Protein AF-A0A183HDE4-F1 (afdb_monomer_lite)

Foldseek 3Di:
DCPPVVLVVVCVVPVDDDDPCPDPLNVLLVQLLDPVRLPDLCSLVSLLVNLLLQQAWDDDPHDTAGCNLVQCPDPVSVVSLCCLLVPRLVVSLVVDDPVLNLSSVQSSVVSVCSCSRDPPDDPLVVGRVSVSSVCSHVVNSPGPCVNGPVVVVVVVVVVVVVVVVCVLPVVDPDDPPPDDDDPDDVSVVVVVVVVPDDDPDDPPPPDVPDDDQDPQDLVQLLDLVSLVVLLVVLLVLLLVLLVLVVVVVVVLVVLVVVLVVLVVVQWDWDWDKDWDWDADDDPDDDGGPDIDIDIDTDTDTDGDVVSVVVSVVSVVVSVVSVVVSCVVRQVSNLSSLVNNLVSLVNLLVSLVVDDCPDPSNVSSLVSLVSSLVSLVVSDDPSSCPPVSCVVSSVSSNVSSVD

Sequence (402 aa):
MIFIFDFQKAASKSHVNIPVERLHFHRWLQFGCSNNVKEHPIFPFILQNLAIHLYSRKNYLTTKFCFGEKYLTNLSSKPLFEELREKILPQMEYKSEKGISLFYKAFAQWLSNPKICSMSFHAFDDFLLDHLLQFIVADDFHPWVEYMNIDELRKKISDEQKLYIFACHLGSLVVSPPIIRARNFTQLITQFSKRSQALPYPVIPLHPTLPQEIPFDLSIACNSRRCLKPYAAHLREISEAARVFVSAKDQMEILDDEYVGYYPDLYGKSATELAIVLKCGTAFGSKCAHPITSTVIVTASRYQTSIEAKMKANRQKRSNELASIYSKLFEQTSLHCANLENIILKMHNHMKNVDSLSSMHTKLRDAGRILFYHSTSSITSLEMIFPAAADSYAFVLAKLGE

Secondary structure (DSSP, 8-state):
-HHHHHHHHHHHHH-----GGGSHHHHHHHHHT-TTTTTSTTHHHHHHHHHHHHH--EEETTEEE--HHHHHT-TTTHHHHHHIIIIIHHHHHHHS-HHHHHHHHHHHHHHT-GGGGSTT---GGGSTTHHHHHHHHTT-----GGGS-HHHHHHHHHHHHHHHHHHHHTT-----PPP----SHHHHHHHHHHHSSPPP-------TTSPPPP---HHHHT-HHHHHHHHHHHHHHHHHHHHHHHHHHHHHHHHHHHHHHHGGGGEEEEEEEEEEEE----SS-PPPSSPEEEEEEEEEEEE-HHHHHHHHHHHHHHHHHHHHHHHHHHHHHHHHHHHHHHHHHHHHHHHHHS-TTSHHHHHHHHHHHHHHHHHHHH--HHHHT-HHHHHHHHHHHHHHH-

InterPro domains:
  IPR051436 Autophagy-related EPG5 [PTHR31139] (9-402)
  IPR058750 Epg5-like, TPR [PF26573] (8-149)

Radius of gyration: 40.53 Å; chains: 1; bounding box: 103×71×106 Å

Structure (mmCIF, N/CA/C/O backbone):
data_AF-A0A183HDE4-F1
#
_entry.id   AF-A0A183HDE4-F1
#
loop_
_atom_site.group_PDB
_atom_site.id
_atom_site.type_symbol
_atom_site.label_atom_id
_atom_site.label_alt_id
_atom_site.label_comp_id
_atom_site.label_asym_id
_atom_site.label_entity_id
_atom_site.label_seq_id
_atom_site.pdbx_PDB_ins_code
_atom_site.Cartn_x
_atom_site.Cartn_y
_atom_site.Cartn_z
_atom_site.occupancy
_atom_site.B_iso_or_equiv
_atom_site.auth_seq_id
_atom_site.auth_comp_id
_atom_site.auth_asym_id
_atom_site.auth_atom_id
_atom_site.pdbx_PDB_model_num
ATOM 1 N N . MET A 1 1 ? -6.311 -26.942 -24.798 1.00 36.84 1 MET A N 1
ATOM 2 C CA . MET A 1 1 ? -7.329 -27.587 -23.932 1.00 36.84 1 MET A CA 1
ATOM 3 C C . MET A 1 1 ? -7.101 -27.401 -22.429 1.00 36.84 1 MET A C 1
ATOM 5 O O . MET A 1 1 ? -8.085 -27.427 -21.712 1.00 36.84 1 MET A O 1
ATOM 9 N N . ILE A 1 2 ? -5.876 -27.142 -21.956 1.00 36.22 2 ILE A N 1
ATOM 10 C CA . ILE A 1 2 ? -5.527 -26.994 -20.523 1.00 36.22 2 ILE A CA 1
ATOM 11 C C . ILE A 1 2 ? -6.337 -25.905 -19.804 1.00 36.22 2 ILE A C 1
ATOM 13 O O . ILE A 1 2 ? -7.006 -26.165 -18.819 1.00 36.22 2 ILE A O 1
ATOM 17 N N . PHE A 1 3 ? -6.380 -24.679 -20.330 1.00 34.81 3 PHE A N 1
ATOM 18 C CA . PHE A 1 3 ? -6.870 -23.542 -19.537 1.00 34.81 3 PHE A CA 1
ATOM 19 C C . PHE A 1 3 ? -8.377 -23.484 -19.251 1.00 34.81 3 PHE A C 1
ATOM 21 O O . PHE A 1 3 ? -8.767 -22.715 -18.386 1.00 34.81 3 PHE A O 1
ATOM 28 N N . ILE A 1 4 ? -9.225 -24.248 -19.949 1.00 39.00 4 ILE A N 1
ATOM 29 C CA . ILE A 1 4 ? -10.677 -24.284 -19.671 1.00 39.00 4 ILE A CA 1
ATOM 30 C C . ILE A 1 4 ? -11.077 -25.616 -19.027 1.00 39.00 4 ILE A C 1
ATOM 32 O O . ILE A 1 4 ? -11.869 -25.620 -18.087 1.00 39.00 4 ILE A O 1
ATOM 36 N N . PHE A 1 5 ? -10.498 -26.740 -19.472 1.00 37.06 5 PHE A N 1
ATOM 37 C CA . PHE A 1 5 ? -10.801 -28.053 -18.893 1.00 37.06 5 PHE A CA 1
ATOM 38 C C . PHE A 1 5 ? -10.144 -28.250 -17.517 1.00 37.06 5 PHE A C 1
ATOM 40 O O . PHE A 1 5 ? -10.811 -28.752 -16.612 1.00 37.06 5 PHE A O 1
ATOM 47 N N . ASP A 1 6 ? -8.908 -27.779 -17.299 1.00 41.75 6 ASP A N 1
ATOM 48 C CA . ASP A 1 6 ? -8.294 -27.815 -15.961 1.00 41.75 6 ASP A CA 1
ATOM 49 C C . ASP A 1 6 ? -8.904 -26.773 -15.020 1.00 41.75 6 ASP A C 1
ATOM 51 O O . ASP A 1 6 ? -8.902 -26.972 -13.811 1.00 41.75 6 ASP A O 1
ATOM 55 N N . PHE A 1 7 ? -9.522 -25.715 -15.551 1.00 44.09 7 PHE A N 1
ATOM 56 C CA . PHE A 1 7 ? -10.223 -24.707 -14.754 1.00 44.09 7 PHE A CA 1
ATOM 57 C C . PHE A 1 7 ? -11.562 -25.206 -14.212 1.00 44.09 7 PHE A C 1
ATOM 59 O O . PHE A 1 7 ? -11.841 -25.006 -13.037 1.00 44.09 7 PHE A O 1
ATOM 66 N N . GLN A 1 8 ? -12.374 -25.901 -15.017 1.00 40.59 8 GLN A N 1
ATOM 67 C CA . GLN A 1 8 ? -13.602 -26.534 -14.513 1.00 40.59 8 GLN A CA 1
ATOM 68 C C . GLN A 1 8 ? -13.294 -27.684 -13.545 1.00 40.59 8 GLN A C 1
ATOM 70 O O . GLN A 1 8 ? -13.982 -27.839 -12.538 1.00 40.59 8 GLN A O 1
ATOM 75 N N . LYS A 1 9 ? -12.226 -28.456 -13.795 1.00 42.03 9 LYS A N 1
ATOM 76 C CA . LYS A 1 9 ? -11.798 -29.551 -12.909 1.00 42.03 9 LYS A CA 1
ATOM 77 C C . LYS A 1 9 ? -11.189 -29.029 -11.599 1.00 42.03 9 LYS A C 1
ATOM 79 O O . LYS A 1 9 ? -11.470 -29.591 -10.543 1.00 42.03 9 LYS A O 1
ATOM 84 N N . ALA A 1 10 ? -10.437 -27.927 -11.638 1.00 39.09 10 ALA A N 1
ATOM 85 C CA . ALA A 1 10 ? -9.958 -27.229 -10.445 1.00 39.09 10 ALA A CA 1
ATOM 86 C C . ALA A 1 10 ? -11.102 -26.536 -9.687 1.00 39.09 10 ALA A C 1
ATOM 88 O O . ALA A 1 10 ? -11.182 -26.703 -8.478 1.00 39.09 10 ALA A O 1
ATOM 89 N N . ALA A 1 11 ? -12.037 -25.864 -10.370 1.00 41.50 11 ALA A N 1
ATOM 90 C CA . ALA A 1 11 ? -13.223 -25.239 -9.767 1.00 41.50 11 ALA A CA 1
ATOM 91 C C . ALA A 1 11 ? -14.153 -26.259 -9.086 1.00 41.50 11 ALA A C 1
ATOM 93 O O . ALA A 1 11 ? -14.678 -25.991 -8.007 1.00 41.50 11 ALA A O 1
ATOM 94 N N . SER A 1 12 ? -14.292 -27.463 -9.659 1.00 46.66 12 SER A N 1
ATOM 95 C CA . SER A 1 12 ? -15.026 -28.576 -9.034 1.00 46.66 12 SER A CA 1
ATOM 96 C C . SER A 1 12 ? -14.372 -29.098 -7.747 1.00 46.66 12 SER A C 1
ATOM 98 O O . SER A 1 12 ? -15.042 -29.731 -6.938 1.00 46.66 12 SER A O 1
ATOM 100 N N . LYS A 1 13 ? -13.077 -28.809 -7.546 1.00 46.81 13 LYS A N 1
ATOM 101 C CA . LYS A 1 13 ? -12.306 -29.162 -6.343 1.00 46.81 13 LYS A CA 1
ATOM 102 C C . LYS A 1 13 ? -12.037 -27.971 -5.412 1.00 46.81 13 LYS A C 1
ATOM 104 O O . LYS A 1 13 ? -11.682 -28.197 -4.263 1.00 46.81 13 LYS A O 1
ATOM 109 N N . SER A 1 14 ? -12.179 -26.729 -5.887 1.00 45.19 14 SER A N 1
ATOM 110 C CA . SER A 1 14 ? -11.845 -25.504 -5.145 1.00 45.19 14 SER A CA 1
ATOM 111 C C . SER A 1 14 ? -13.054 -24.652 -4.753 1.00 45.19 14 SER A C 1
ATOM 113 O O . SER A 1 14 ? -12.870 -23.630 -4.104 1.00 45.19 14 SER A O 1
ATOM 115 N N . HIS A 1 15 ? -14.279 -25.029 -5.138 1.00 46.22 15 HIS A N 1
ATOM 116 C CA . HIS A 1 15 ? -15.508 -24.238 -4.947 1.00 46.22 15 HIS A CA 1
ATOM 117 C C . HIS A 1 15 ? -15.470 -22.810 -5.539 1.00 46.22 15 HIS A C 1
ATOM 119 O O . HIS A 1 15 ? -16.423 -22.051 -5.365 1.00 46.22 15 HIS A O 1
ATOM 125 N N . VAL A 1 16 ? -14.424 -22.430 -6.284 1.00 48.28 16 VAL A N 1
ATOM 126 C CA . VAL A 1 16 ? -14.314 -21.108 -6.912 1.00 48.28 16 VAL A CA 1
ATOM 127 C C . VAL A 1 16 ? -14.709 -21.211 -8.381 1.00 48.28 16 VAL A C 1
ATOM 129 O O . VAL A 1 16 ? -13.924 -21.634 -9.228 1.00 48.28 16 VAL A O 1
ATOM 132 N N . ASN A 1 17 ? -15.935 -20.794 -8.697 1.00 53.66 17 ASN A N 1
ATOM 133 C CA . ASN A 1 17 ? -16.364 -20.581 -10.077 1.00 53.66 17 ASN A CA 1
ATOM 134 C C . ASN A 1 17 ? -15.743 -19.270 -10.587 1.00 53.66 17 ASN A C 1
ATOM 136 O O . ASN A 1 17 ? -16.015 -18.205 -10.029 1.00 53.66 17 ASN A O 1
ATOM 140 N N . ILE A 1 18 ? -14.884 -19.331 -11.609 1.00 56.44 18 ILE A N 1
ATOM 141 C CA . ILE A 1 18 ? -14.304 -18.129 -12.221 1.00 56.44 18 ILE A CA 1
ATOM 142 C C . ILE A 1 18 ? -15.169 -17.741 -13.427 1.00 56.44 18 ILE A C 1
ATOM 144 O O . ILE A 1 18 ? -15.142 -18.454 -14.431 1.00 56.44 18 ILE A O 1
ATOM 148 N N . PRO A 1 19 ? -15.933 -16.635 -13.336 1.00 73.50 19 PRO A N 1
ATOM 149 C CA . PRO A 1 19 ? -16.795 -16.177 -14.420 1.00 73.50 19 PRO A CA 1
ATOM 150 C C . PRO A 1 19 ? -16.028 -15.958 -15.731 1.00 73.50 19 PRO A C 1
ATOM 152 O O . PRO A 1 19 ? -14.867 -15.540 -15.716 1.00 73.50 19 PRO A O 1
ATOM 155 N N . VAL A 1 20 ? -16.691 -16.186 -16.869 1.00 70.44 20 VAL A N 1
ATOM 156 C CA . VAL A 1 20 ? -16.145 -15.934 -18.221 1.00 70.44 20 VAL A CA 1
ATOM 157 C C . VAL A 1 20 ? -15.731 -14.470 -18.384 1.00 70.44 20 VAL A C 1
ATOM 159 O O . VAL A 1 20 ? -14.760 -14.158 -19.069 1.00 70.44 20 VAL A O 1
ATOM 162 N N . GLU A 1 21 ? -16.400 -13.593 -17.649 1.00 76.44 21 GLU A N 1
ATOM 163 C CA . GLU A 1 21 ? -16.158 -12.165 -17.522 1.00 76.44 21 GLU A CA 1
ATOM 164 C C . GLU A 1 21 ? -14.751 -11.843 -16.979 1.00 76.44 21 GLU A C 1
ATOM 166 O O . GLU A 1 21 ? -14.224 -10.750 -17.183 1.00 76.44 21 GLU A O 1
ATOM 171 N N . ARG A 1 22 ? -14.095 -12.803 -16.310 1.00 75.69 22 ARG A N 1
ATOM 172 C CA . ARG A 1 22 ? -12.717 -12.669 -15.810 1.00 75.69 22 ARG A CA 1
ATOM 173 C C . ARG A 1 22 ? -11.655 -13.157 -16.800 1.00 75.69 22 ARG A C 1
ATOM 175 O O . ARG A 1 22 ? -10.469 -13.026 -16.500 1.00 75.69 22 ARG A O 1
ATOM 182 N N . LEU A 1 23 ? -12.041 -13.694 -17.960 1.00 79.44 23 LEU A N 1
ATOM 183 C CA . LEU A 1 23 ? -11.107 -14.163 -18.986 1.00 79.44 23 LEU A CA 1
ATOM 184 C C . LEU A 1 23 ? -10.588 -13.006 -19.856 1.00 79.44 23 LEU A C 1
ATOM 186 O O . LEU A 1 23 ? -11.287 -12.031 -20.121 1.00 79.44 23 LEU A O 1
ATOM 190 N N . HIS A 1 24 ? -9.350 -13.137 -20.345 1.00 81.62 24 HIS A N 1
ATOM 191 C CA . HIS A 1 24 ? -8.673 -12.090 -21.123 1.00 81.62 24 HIS A CA 1
ATOM 192 C C . HIS A 1 24 ? -9.440 -11.668 -22.381 1.00 81.62 24 HIS A C 1
ATOM 194 O O . HIS A 1 24 ? -9.532 -10.475 -22.654 1.00 81.62 24 HIS A O 1
ATOM 200 N N . PHE A 1 25 ? -10.038 -12.615 -23.114 1.00 87.06 25 PHE A N 1
ATOM 201 C CA . PHE A 1 25 ? -10.816 -12.285 -24.313 1.00 87.06 25 PHE A CA 1
ATOM 202 C C . PHE A 1 25 ? -12.018 -11.386 -23.978 1.00 87.06 25 PHE A C 1
ATOM 204 O O . PHE A 1 25 ? -12.311 -10.463 -24.728 1.00 87.06 25 PHE A O 1
ATOM 211 N N . HIS A 1 26 ? -12.681 -11.621 -22.838 1.00 86.69 26 HIS A N 1
ATOM 212 C CA . HIS A 1 26 ? -13.847 -10.847 -22.424 1.00 86.69 26 HIS A CA 1
ATOM 213 C C . HIS A 1 26 ? -13.448 -9.420 -22.035 1.00 86.69 26 HIS A C 1
ATOM 215 O O . HIS A 1 26 ? -14.143 -8.473 -22.387 1.00 86.69 26 HIS A O 1
ATOM 221 N N . ARG A 1 27 ? -12.283 -9.241 -21.396 1.00 88.06 27 ARG A N 1
ATOM 222 C CA . ARG A 1 27 ? -11.727 -7.907 -21.110 1.00 88.06 27 ARG A CA 1
ATOM 223 C C . ARG A 1 27 ? -11.378 -7.142 -22.384 1.00 88.06 27 ARG A C 1
ATOM 225 O O . ARG A 1 27 ? -11.717 -5.970 -22.491 1.00 88.06 27 ARG A O 1
ATOM 232 N N . TRP A 1 28 ? -10.743 -7.799 -23.356 1.00 90.06 28 TRP A N 1
ATOM 233 C CA . TRP A 1 28 ? -10.458 -7.183 -24.657 1.00 90.06 28 TRP A CA 1
ATOM 234 C C . TRP A 1 28 ? -11.734 -6.817 -25.415 1.00 90.06 28 TRP A C 1
ATOM 236 O O . TRP A 1 28 ? -11.803 -5.745 -26.008 1.00 90.06 28 TRP A O 1
ATOM 246 N N . LEU A 1 29 ? -12.760 -7.665 -25.338 1.00 91.94 29 LEU A N 1
ATOM 247 C CA . LEU A 1 29 ? -14.070 -7.404 -25.9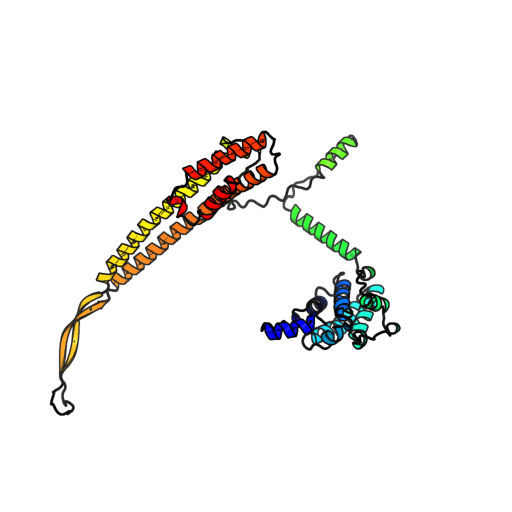23 1.00 91.94 29 LEU A CA 1
ATOM 248 C C . LEU A 1 29 ? -14.770 -6.205 -25.258 1.00 91.94 29 LEU A C 1
ATOM 250 O O . LEU A 1 29 ? -15.217 -5.304 -25.961 1.00 91.94 29 LEU A O 1
ATOM 254 N N . GLN A 1 30 ? -14.805 -6.144 -23.923 1.00 91.19 30 GLN A N 1
ATOM 255 C CA . GLN A 1 30 ? -15.328 -4.991 -23.174 1.00 91.19 30 GLN A CA 1
ATOM 256 C C . GLN A 1 30 ? -14.573 -3.701 -23.512 1.00 91.19 30 GLN A C 1
ATOM 258 O O . GLN A 1 30 ? -15.177 -2.646 -23.712 1.00 91.19 30 GLN A O 1
ATOM 263 N N . PHE A 1 31 ? -13.245 -3.787 -23.605 1.00 88.75 31 PHE A N 1
ATOM 264 C CA . PHE A 1 31 ? -12.410 -2.645 -23.949 1.00 88.75 31 PHE A CA 1
ATOM 265 C C . PHE A 1 31 ? -12.681 -2.167 -25.380 1.00 88.75 31 PHE A C 1
ATOM 267 O O . PHE A 1 31 ? -12.864 -0.972 -25.597 1.00 88.75 31 PHE A O 1
ATOM 274 N N . GLY A 1 32 ? -12.830 -3.092 -26.333 1.00 88.25 32 GLY A N 1
ATOM 275 C CA . GLY A 1 32 ? -13.226 -2.781 -27.707 1.00 88.25 32 GLY A CA 1
ATOM 276 C C . GLY A 1 32 ? -14.642 -2.202 -27.838 1.00 88.25 32 GLY A C 1
ATOM 277 O O . GLY A 1 32 ? -14.898 -1.428 -28.756 1.00 88.25 32 GLY A O 1
ATOM 278 N N . CYS A 1 33 ? -15.545 -2.512 -26.903 1.00 91.56 33 CYS A N 1
ATOM 279 C CA . CYS A 1 33 ? -16.902 -1.950 -26.875 1.00 91.56 33 CYS A CA 1
ATOM 280 C C . CYS A 1 33 ? -17.003 -0.603 -26.138 1.00 91.56 33 CYS A C 1
ATOM 282 O O . CYS A 1 33 ? -18.060 0.023 -26.111 1.00 91.56 33 CYS A O 1
ATOM 284 N N . SER A 1 34 ? -15.915 -0.120 -25.537 1.00 88.88 34 SER A N 1
ATOM 285 C CA . SER A 1 34 ? -15.931 1.122 -24.763 1.00 88.88 34 SER A CA 1
ATOM 286 C C . SER A 1 34 ? -15.999 2.359 -25.669 1.00 88.88 34 SER A C 1
ATOM 288 O O . SER A 1 34 ? -15.222 2.508 -26.614 1.00 88.88 34 SER A O 1
ATOM 290 N N . ASN A 1 35 ? -16.890 3.302 -25.341 1.00 79.12 35 ASN A N 1
ATOM 291 C CA . ASN A 1 35 ? -17.187 4.473 -26.181 1.00 79.12 35 ASN A CA 1
ATOM 292 C C . ASN A 1 35 ? -15.967 5.334 -26.542 1.00 79.12 35 ASN A C 1
ATOM 294 O O . ASN A 1 35 ? -15.889 5.815 -27.668 1.00 79.12 35 ASN A O 1
ATOM 298 N N . ASN A 1 36 ? -15.013 5.487 -25.622 1.00 78.31 36 ASN A N 1
ATOM 299 C CA . ASN A 1 36 ? -13.822 6.325 -25.818 1.00 78.31 36 ASN A CA 1
ATOM 300 C C . ASN A 1 36 ? -12.700 5.614 -26.590 1.00 78.31 36 ASN A C 1
ATOM 302 O O . ASN A 1 36 ? -11.720 6.241 -26.980 1.00 78.31 36 ASN A O 1
ATOM 306 N N . VAL A 1 37 ? -12.809 4.296 -26.763 1.00 83.75 37 VAL A N 1
ATOM 307 C CA . VAL A 1 37 ? -11.721 3.450 -27.263 1.00 83.75 37 VAL A CA 1
ATOM 308 C C . VAL A 1 37 ? -11.847 3.213 -28.760 1.00 83.75 37 VAL A C 1
ATOM 310 O O . VAL A 1 37 ? -10.835 3.217 -29.454 1.00 83.75 37 VAL A O 1
ATOM 313 N N . LYS A 1 38 ? -13.075 3.067 -29.272 1.00 81.06 38 LYS A N 1
ATOM 314 C CA . LYS A 1 38 ? -13.333 2.808 -30.697 1.00 81.06 38 LYS A CA 1
ATOM 315 C C . LYS A 1 38 ? -12.756 3.877 -31.632 1.00 81.06 38 LYS A C 1
ATOM 317 O O . LYS A 1 38 ? -12.301 3.542 -32.713 1.00 81.06 38 LYS A O 1
ATOM 322 N N . GLU A 1 39 ? -12.709 5.139 -31.202 1.00 82.75 39 GLU A N 1
ATOM 323 C CA . GLU A 1 39 ? -12.147 6.253 -31.988 1.00 82.75 39 GLU A CA 1
ATOM 324 C C . GLU A 1 39 ? -10.644 6.479 -31.726 1.00 82.75 39 GLU A C 1
ATOM 326 O O . GLU A 1 39 ? -10.033 7.375 -32.306 1.00 82.75 39 GLU A O 1
ATOM 331 N N . HIS A 1 40 ? -10.022 5.685 -30.848 1.00 85.38 40 HIS A N 1
ATOM 332 C CA . HIS A 1 40 ? -8.607 5.825 -30.526 1.00 85.38 40 HIS A CA 1
ATOM 333 C C . HIS A 1 40 ? -7.721 5.150 -31.594 1.00 85.38 40 HIS A C 1
ATOM 335 O O . HIS A 1 40 ? -8.027 4.033 -32.013 1.00 85.38 40 HIS A O 1
ATOM 341 N N . PRO A 1 41 ? -6.546 5.715 -31.944 1.00 83.81 41 PRO A N 1
ATOM 342 C CA . PRO A 1 41 ? -5.596 5.119 -32.901 1.00 83.81 41 PRO A CA 1
ATOM 343 C C . PRO A 1 41 ? -5.108 3.700 -32.576 1.00 83.81 41 PRO A C 1
ATOM 345 O O . PRO A 1 41 ? -4.540 3.027 -33.429 1.00 83.81 41 PRO A O 1
ATOM 348 N N . ILE A 1 42 ? -5.313 3.246 -31.335 1.00 86.62 42 ILE A N 1
ATOM 349 C CA . ILE A 1 42 ? -4.922 1.914 -30.847 1.00 86.62 42 ILE A CA 1
ATOM 350 C C . ILE A 1 42 ? -6.031 0.867 -31.031 1.00 86.62 42 ILE A C 1
ATOM 352 O O . ILE A 1 42 ? -5.817 -0.313 -30.764 1.00 86.62 42 ILE A O 1
ATOM 356 N N . PHE A 1 43 ? -7.227 1.269 -31.467 1.00 90.19 43 PHE A N 1
ATOM 357 C CA . PHE A 1 43 ? -8.363 0.364 -31.628 1.00 90.19 43 PHE A CA 1
ATOM 358 C C . PHE A 1 43 ? -8.062 -0.861 -32.518 1.00 90.19 43 PHE A C 1
ATOM 360 O O . PHE A 1 43 ? -8.383 -1.977 -32.105 1.00 90.19 43 PHE A O 1
ATOM 367 N N . PRO A 1 44 ? -7.341 -0.732 -33.649 1.00 91.12 44 PRO A N 1
ATOM 368 C CA . PRO A 1 44 ? -6.907 -1.878 -34.453 1.00 91.12 44 PRO A CA 1
ATOM 369 C C . PRO A 1 44 ? -6.077 -2.904 -33.672 1.00 91.12 44 PRO A C 1
ATOM 371 O O . PRO A 1 44 ? -6.279 -4.107 -33.815 1.00 91.12 44 PRO A O 1
ATOM 374 N N . PHE A 1 45 ? -5.203 -2.444 -32.773 1.00 90.25 45 PHE A N 1
ATOM 375 C CA . PHE A 1 45 ? -4.393 -3.320 -31.924 1.00 90.25 45 PHE A CA 1
ATOM 376 C C . PHE A 1 45 ? -5.235 -4.083 -30.899 1.00 90.25 45 PHE A C 1
ATOM 378 O O . PHE A 1 45 ? -4.965 -5.245 -30.597 1.00 90.25 45 PHE A O 1
ATOM 385 N N . ILE A 1 46 ? -6.293 -3.459 -30.381 1.00 91.50 46 ILE A N 1
ATOM 386 C CA . ILE A 1 46 ? -7.251 -4.118 -29.483 1.00 91.50 46 ILE A CA 1
ATOM 387 C C . ILE A 1 46 ? -7.955 -5.262 -30.218 1.00 91.50 46 ILE A C 1
ATOM 389 O O . ILE A 1 46 ? -8.046 -6.373 -29.690 1.00 91.50 46 ILE A O 1
ATOM 393 N N . LEU A 1 47 ? -8.398 -5.014 -31.453 1.00 94.06 47 LEU A N 1
ATOM 394 C CA . LEU A 1 47 ? -9.021 -6.036 -32.293 1.00 94.06 47 LEU A CA 1
ATOM 395 C C . LEU A 1 47 ? -8.033 -7.137 -32.682 1.00 94.06 47 LEU A C 1
ATOM 397 O O . LEU A 1 47 ? -8.412 -8.303 -32.661 1.00 94.06 47 LEU A O 1
ATOM 401 N N . GLN A 1 48 ? -6.768 -6.803 -32.954 1.00 93.06 48 GLN A N 1
ATOM 402 C CA . GLN A 1 48 ? -5.712 -7.792 -33.185 1.00 93.06 48 GLN A CA 1
ATOM 403 C C . GLN A 1 48 ? -5.542 -8.722 -31.973 1.00 93.06 48 GLN A C 1
ATOM 405 O O . GLN A 1 48 ? -5.552 -9.943 -32.124 1.00 93.06 48 GLN A O 1
ATOM 410 N N . ASN A 1 49 ? -5.451 -8.174 -30.757 1.00 92.25 49 ASN A N 1
ATOM 411 C CA . ASN A 1 49 ? -5.347 -8.984 -29.537 1.00 92.25 49 ASN A CA 1
ATOM 412 C C . ASN A 1 49 ? -6.587 -9.867 -29.329 1.00 92.25 49 ASN A C 1
ATOM 414 O O . ASN A 1 49 ? -6.472 -11.041 -28.964 1.00 92.25 49 ASN A O 1
ATOM 418 N N . LEU A 1 50 ? -7.778 -9.335 -29.613 1.00 93.69 50 LEU A N 1
ATOM 419 C CA . LEU A 1 50 ? -9.009 -10.117 -29.595 1.00 93.69 50 LEU A CA 1
ATOM 420 C C . LEU A 1 50 ? -8.983 -11.239 -30.652 1.00 93.69 50 LEU A C 1
ATOM 422 O O . LEU A 1 50 ? -9.331 -12.375 -30.328 1.00 93.69 50 LEU A O 1
ATOM 426 N N . ALA A 1 51 ? -8.506 -10.962 -31.870 1.00 93.19 51 ALA A N 1
ATOM 427 C CA . ALA A 1 51 ? -8.342 -11.935 -32.953 1.00 93.19 51 ALA A CA 1
ATOM 428 C C . ALA A 1 51 ? -7.438 -13.097 -32.531 1.00 93.19 51 ALA A C 1
ATOM 430 O O . ALA A 1 51 ? -7.802 -14.259 -32.701 1.00 93.19 51 ALA A O 1
ATOM 431 N N . ILE A 1 52 ? -6.291 -12.792 -31.920 1.00 92.25 52 ILE A N 1
ATOM 432 C CA . ILE A 1 52 ? -5.345 -13.794 -31.419 1.00 92.25 52 ILE A CA 1
ATOM 433 C C . ILE A 1 52 ? -6.036 -14.697 -30.392 1.00 92.25 52 ILE A C 1
ATOM 435 O O . ILE A 1 52 ? -5.940 -15.924 -30.465 1.00 92.25 52 ILE A O 1
ATOM 439 N N . HIS A 1 53 ? -6.794 -14.124 -29.455 1.00 90.06 53 HIS A N 1
ATOM 440 C CA . HIS A 1 53 ? -7.517 -14.915 -28.458 1.00 90.06 53 HIS A CA 1
ATOM 441 C C . HIS A 1 53 ? -8.642 -15.779 -29.044 1.00 90.06 53 HIS A C 1
ATOM 443 O O . HIS A 1 53 ? -8.900 -16.863 -28.513 1.00 90.06 53 HIS A O 1
ATOM 449 N N . LEU A 1 54 ? -9.295 -15.321 -30.113 1.00 91.25 54 LEU A N 1
ATOM 450 C CA . LEU A 1 54 ? -10.372 -16.050 -30.779 1.00 91.25 54 LEU A CA 1
ATOM 451 C C . LEU A 1 54 ? -9.843 -17.153 -31.700 1.00 91.25 54 LEU A C 1
ATOM 453 O O . LEU A 1 54 ? -10.359 -18.267 -31.662 1.00 91.25 54 LEU A O 1
ATOM 457 N N . TYR A 1 55 ? -8.820 -16.873 -32.504 1.00 91.94 55 TYR A N 1
ATOM 458 C CA . TYR A 1 55 ? -8.444 -17.727 -33.632 1.00 91.94 55 TYR A CA 1
ATOM 459 C C . TYR A 1 55 ? -7.131 -18.499 -33.434 1.00 91.94 55 TYR A C 1
ATOM 461 O O . TYR A 1 55 ? -6.889 -19.446 -34.183 1.00 91.94 55 TYR A O 1
ATOM 469 N N . SER A 1 56 ? -6.323 -18.206 -32.406 1.00 90.06 56 SER A N 1
ATOM 470 C CA . SER A 1 56 ? -5.101 -18.987 -32.131 1.00 90.06 56 SER A CA 1
ATOM 471 C C . SER A 1 56 ? -5.390 -20.468 -31.868 1.00 90.06 56 SER A C 1
ATOM 473 O O . SER A 1 56 ? -6.431 -20.851 -31.308 1.00 90.06 56 SER A O 1
ATOM 475 N N . ARG A 1 57 ? -4.448 -21.325 -32.276 1.00 88.38 57 ARG A N 1
ATOM 476 C CA . ARG A 1 57 ? -4.526 -22.776 -32.083 1.00 88.38 57 ARG A CA 1
ATOM 477 C C . ARG A 1 57 ? -3.594 -23.188 -30.959 1.00 88.38 57 ARG A C 1
ATOM 479 O O . ARG A 1 57 ? -2.388 -23.269 -31.107 1.00 88.38 57 ARG A O 1
ATOM 486 N N . LYS A 1 58 ? -4.170 -23.517 -29.808 1.00 83.88 58 LYS A N 1
ATOM 487 C CA . LYS A 1 58 ? -3.397 -23.958 -28.648 1.00 83.88 58 LYS A CA 1
ATOM 488 C C . LYS A 1 58 ? -3.120 -25.453 -28.736 1.00 83.88 58 LYS A C 1
ATOM 490 O O . LYS A 1 58 ? -4.054 -26.258 -28.691 1.00 83.88 58 LYS A O 1
ATOM 495 N N . ASN A 1 59 ? -1.843 -25.816 -28.787 1.00 79.38 59 ASN A N 1
ATOM 496 C CA . ASN A 1 59 ? -1.392 -27.199 -28.665 1.00 79.38 59 ASN A CA 1
ATOM 497 C C . ASN A 1 59 ? -1.586 -27.690 -27.223 1.00 79.38 59 ASN A C 1
ATOM 499 O O . ASN A 1 59 ? -1.181 -27.028 -26.267 1.00 79.38 59 ASN A O 1
ATOM 503 N N . TYR A 1 60 ? -2.218 -28.849 -27.049 1.00 72.50 60 TYR A N 1
ATOM 504 C CA . TYR A 1 60 ? -2.157 -29.593 -25.796 1.00 72.50 60 TYR A CA 1
ATOM 505 C C . TYR A 1 60 ? -1.887 -31.062 -26.074 1.00 72.50 60 TYR A C 1
ATOM 507 O O . TYR A 1 60 ? -2.672 -31.714 -26.769 1.00 72.50 60 TYR A O 1
ATOM 515 N N . LEU A 1 61 ? -0.785 -31.554 -25.501 1.00 76.12 61 LEU A N 1
ATOM 516 C CA . LEU A 1 61 ? -0.212 -32.860 -25.809 1.00 76.12 61 LEU A CA 1
ATOM 517 C C . LEU A 1 61 ? 0.045 -32.958 -27.322 1.00 76.12 61 LEU A C 1
ATOM 519 O O . LEU A 1 61 ? 0.983 -32.341 -27.813 1.00 76.12 61 LEU A O 1
ATOM 523 N N . THR A 1 62 ? -0.825 -33.650 -28.058 1.00 70.75 62 THR A N 1
ATOM 524 C CA . THR A 1 62 ? -0.744 -33.871 -29.514 1.00 70.75 62 THR A CA 1
ATOM 525 C C . THR A 1 62 ? -1.941 -33.310 -30.286 1.00 70.75 62 THR A C 1
ATOM 527 O O . THR A 1 62 ? -2.002 -33.414 -31.508 1.00 70.75 62 THR A O 1
ATOM 530 N N . THR A 1 63 ? -2.895 -32.692 -29.590 1.00 73.69 63 THR A N 1
ATOM 531 C CA . THR A 1 63 ? -4.124 -32.157 -30.187 1.00 73.69 63 THR A CA 1
ATOM 532 C C . THR A 1 63 ? -4.105 -30.635 -30.175 1.00 73.69 63 THR A C 1
ATOM 534 O O . THR A 1 63 ? -3.854 -29.998 -29.148 1.00 73.69 63 THR A O 1
ATOM 537 N N . LYS A 1 64 ? -4.388 -30.042 -31.334 1.00 78.38 64 LYS A N 1
ATOM 538 C CA . LYS A 1 64 ? -4.605 -28.604 -31.479 1.00 78.38 64 LYS A CA 1
ATOM 539 C C . LYS A 1 64 ? -6.040 -28.271 -31.051 1.00 78.38 64 LYS A C 1
ATOM 541 O O . LYS A 1 64 ? -6.962 -29.027 -31.346 1.00 78.38 64 LYS A O 1
ATOM 546 N N . PHE A 1 65 ? -6.237 -27.140 -30.374 1.00 82.50 65 PHE A N 1
ATOM 547 C CA . PHE A 1 65 ? -7.559 -26.655 -29.959 1.00 82.50 65 PHE A CA 1
ATOM 548 C C . PHE A 1 65 ? -7.712 -25.160 -30.223 1.00 82.50 65 PHE A C 1
ATOM 550 O O . PHE A 1 65 ? -6.808 -24.386 -29.919 1.00 82.50 65 PHE A O 1
ATOM 557 N N . CYS A 1 66 ? -8.888 -24.744 -30.681 1.00 86.44 66 CYS A N 1
ATOM 558 C CA . CYS A 1 66 ? -9.304 -23.350 -30.746 1.00 86.44 66 CYS A CA 1
ATOM 559 C C . CYS A 1 66 ? -10.450 -23.121 -29.760 1.00 86.44 66 CYS A C 1
ATOM 561 O O . CYS A 1 66 ? -11.359 -23.943 -29.650 1.00 86.44 66 CYS A O 1
ATOM 563 N N . PHE A 1 67 ? -10.404 -22.014 -29.024 1.00 84.81 67 PHE A N 1
ATOM 564 C CA . PHE A 1 67 ? -11.447 -21.669 -28.058 1.00 84.81 67 PHE A CA 1
ATOM 565 C C . PHE A 1 67 ? -12.448 -20.634 -28.583 1.00 84.81 67 PHE A C 1
ATOM 567 O O . PHE A 1 67 ? -13.467 -20.422 -27.927 1.00 84.81 67 PHE A O 1
ATOM 574 N N . GLY A 1 68 ? -12.199 -20.030 -29.751 1.00 86.56 68 GLY A N 1
ATOM 575 C CA . GLY A 1 68 ? -13.020 -18.948 -30.293 1.00 86.56 68 GLY A CA 1
ATOM 576 C C . GLY A 1 68 ? -14.488 -19.309 -30.448 1.00 86.56 68 GLY A C 1
ATOM 577 O O . GLY A 1 68 ? -15.332 -18.531 -30.028 1.00 86.56 68 GLY A O 1
ATOM 578 N N . GLU A 1 69 ? -14.805 -20.515 -30.927 1.00 86.25 69 GLU A N 1
ATOM 579 C CA . GLU A 1 69 ? -16.197 -20.959 -31.068 1.00 86.25 69 GLU A CA 1
ATOM 580 C C . GLU A 1 69 ? -16.930 -20.918 -29.720 1.00 86.25 69 GLU A C 1
ATOM 582 O O . GLU A 1 69 ? -17.992 -20.314 -29.611 1.00 86.25 69 GLU A O 1
ATOM 587 N N . LYS A 1 70 ? -16.304 -21.439 -28.655 1.00 85.38 70 LYS A N 1
ATOM 588 C CA . LYS A 1 70 ? -16.868 -21.413 -27.295 1.00 85.38 70 LYS A CA 1
ATOM 589 C C . LYS A 1 70 ? -17.023 -19.997 -26.743 1.00 85.38 70 LYS A C 1
ATOM 591 O O . LYS A 1 70 ? -17.916 -19.764 -25.932 1.00 85.38 70 LYS A O 1
ATOM 596 N N . TYR A 1 71 ? -16.139 -19.078 -27.127 1.00 89.31 71 TYR A N 1
ATOM 597 C CA . TYR A 1 71 ? -16.211 -17.677 -26.716 1.00 89.31 71 TYR A CA 1
ATOM 598 C C . TYR A 1 71 ? -17.332 -16.936 -27.450 1.00 89.31 71 TYR A C 1
ATOM 600 O O . TYR A 1 71 ? -18.116 -16.245 -26.804 1.00 89.31 71 TYR A O 1
ATOM 608 N N . LEU A 1 72 ? -17.455 -17.136 -28.763 1.00 86.56 72 LEU A N 1
ATOM 609 C CA . LEU A 1 72 ? -18.486 -16.523 -29.602 1.00 86.56 72 LEU A CA 1
ATOM 610 C C . LEU A 1 72 ? -19.895 -17.013 -29.238 1.00 86.56 72 LEU A C 1
ATOM 612 O O . LEU A 1 72 ? -20.842 -16.231 -29.259 1.00 86.56 72 LEU A O 1
ATOM 616 N N . THR A 1 73 ? -20.047 -18.285 -28.855 1.00 84.19 73 THR A N 1
ATOM 617 C CA . THR A 1 73 ? -21.346 -18.854 -28.454 1.00 84.19 73 THR A CA 1
ATOM 618 C C . THR A 1 73 ? -21.690 -18.633 -26.977 1.00 84.19 73 THR A C 1
ATOM 620 O O . THR A 1 73 ? -22.742 -19.080 -26.520 1.00 84.19 73 THR A O 1
ATOM 623 N N . ASN A 1 74 ? -20.816 -17.998 -26.188 1.00 86.69 74 ASN A N 1
ATOM 624 C CA . ASN A 1 74 ? -21.047 -17.794 -24.760 1.00 86.69 74 ASN A CA 1
ATOM 625 C C . ASN A 1 74 ? -22.136 -16.736 -24.502 1.00 86.69 74 ASN A C 1
ATOM 627 O O . ASN A 1 74 ? -22.015 -15.598 -24.947 1.00 86.69 74 ASN A O 1
ATOM 631 N N . LEU A 1 75 ? -23.155 -17.086 -23.708 1.00 85.44 75 LEU A N 1
ATOM 632 C CA . LEU A 1 75 ? -24.305 -16.214 -23.429 1.00 85.44 75 LEU A CA 1
ATOM 633 C C . LEU A 1 75 ? -23.924 -14.872 -22.784 1.00 85.44 75 LEU A C 1
ATOM 635 O O . LEU A 1 75 ? -24.505 -13.856 -23.150 1.00 85.44 75 LEU A O 1
ATOM 639 N N . SER A 1 76 ? -22.936 -14.842 -21.883 1.00 84.62 76 SER A N 1
ATOM 640 C CA . SER A 1 76 ? -22.503 -13.601 -21.223 1.00 84.62 76 SER A CA 1
ATOM 641 C C . SER A 1 76 ? -21.777 -12.637 -22.161 1.00 84.62 76 SER A C 1
ATOM 643 O O . SER A 1 76 ? -21.853 -11.425 -21.992 1.00 84.62 76 SER A O 1
ATOM 645 N N . SER A 1 77 ? -21.035 -13.164 -23.139 1.00 87.75 77 SER A N 1
ATOM 646 C CA . SER A 1 77 ? -20.215 -12.352 -24.053 1.00 87.75 77 SER A CA 1
ATOM 647 C C . SER A 1 77 ? -20.941 -12.006 -25.355 1.00 87.75 77 SER A C 1
ATOM 649 O O . SER A 1 77 ? -20.537 -11.081 -26.056 1.00 87.75 77 SER A O 1
ATOM 651 N N . LYS A 1 78 ? -22.021 -12.728 -25.671 1.00 90.00 78 LYS A N 1
ATOM 652 C CA . LYS A 1 78 ? -22.805 -12.570 -26.899 1.00 90.00 78 LYS A CA 1
ATOM 653 C C . LYS A 1 78 ? -23.299 -11.131 -27.143 1.00 90.00 78 LYS A C 1
ATOM 655 O O . LYS A 1 78 ? -23.057 -10.652 -28.248 1.00 90.00 78 LYS A O 1
ATOM 660 N N . PRO A 1 79 ? -23.870 -10.401 -26.159 1.00 93.19 79 PRO A N 1
ATOM 661 C CA . PRO A 1 79 ? -24.323 -9.026 -26.389 1.00 93.19 79 PRO A CA 1
ATOM 662 C C . PRO A 1 79 ? -23.193 -8.081 -26.813 1.00 93.19 79 PRO A C 1
ATOM 664 O O . PRO A 1 79 ? -23.387 -7.228 -27.672 1.00 93.19 79 PRO A O 1
ATOM 667 N N . LEU A 1 80 ? -21.994 -8.260 -26.247 1.00 93.19 80 LEU A N 1
ATOM 668 C CA . LEU A 1 80 ? -20.827 -7.444 -26.585 1.00 93.19 80 LEU A CA 1
ATOM 669 C C . LEU A 1 80 ? -20.274 -7.789 -27.973 1.00 93.19 80 LEU A C 1
ATOM 671 O O . LEU A 1 80 ? -19.854 -6.902 -28.709 1.00 93.19 80 LEU A O 1
ATOM 675 N N . PHE A 1 81 ? -20.285 -9.067 -28.364 1.00 94.38 81 PHE A N 1
ATOM 676 C CA . PHE A 1 81 ? -19.915 -9.454 -29.728 1.00 94.38 81 PHE A CA 1
ATOM 677 C C . PHE A 1 81 ? -20.906 -8.917 -30.765 1.00 94.38 81 PHE A C 1
ATOM 679 O O . PHE A 1 81 ? -20.476 -8.474 -31.828 1.00 94.38 81 PHE A O 1
ATOM 686 N N . GLU A 1 82 ? -22.205 -8.923 -30.461 1.00 94.00 82 GLU A N 1
ATOM 687 C CA . GLU A 1 82 ? -23.242 -8.327 -31.312 1.00 94.00 82 GLU A CA 1
ATOM 688 C C . GLU A 1 82 ? -23.065 -6.807 -31.410 1.00 94.00 82 GLU A C 1
ATOM 690 O O . GLU A 1 82 ? -23.058 -6.265 -32.512 1.00 94.00 82 GLU A O 1
ATOM 695 N N . GLU A 1 83 ? -22.812 -6.120 -30.294 1.00 94.31 83 GLU A N 1
ATOM 696 C CA . GLU A 1 83 ? -22.507 -4.686 -30.285 1.00 94.31 83 GLU A CA 1
ATOM 697 C C . GLU A 1 83 ? -21.266 -4.348 -31.124 1.00 94.31 83 GLU A C 1
ATOM 699 O O . GLU A 1 83 ? -21.309 -3.447 -31.972 1.00 94.31 83 GLU A O 1
ATOM 704 N N . LEU A 1 84 ? -20.176 -5.095 -30.936 1.00 94.88 84 LEU A N 1
ATOM 705 C CA . LEU A 1 84 ? -18.948 -4.905 -31.697 1.00 94.88 84 LEU A CA 1
ATOM 706 C C . LEU A 1 84 ? -19.193 -5.117 -33.198 1.00 94.88 84 LEU A C 1
ATOM 708 O O . LEU A 1 84 ? -18.815 -4.273 -34.010 1.00 94.88 84 LEU A O 1
ATOM 712 N N . ARG A 1 85 ? -19.857 -6.219 -33.561 1.00 94.56 85 ARG A N 1
ATOM 713 C CA . ARG A 1 85 ? -20.077 -6.638 -34.950 1.00 94.56 85 ARG A CA 1
ATOM 714 C C . ARG A 1 85 ? -21.081 -5.764 -35.696 1.00 94.56 85 ARG A C 1
ATOM 716 O O . ARG A 1 85 ? -20.841 -5.431 -36.849 1.00 94.56 85 ARG A O 1
ATOM 723 N N . GLU A 1 86 ? -22.207 -5.435 -35.075 1.00 93.50 86 GLU A N 1
ATOM 724 C CA . GLU A 1 86 ? -23.352 -4.822 -35.762 1.00 93.50 86 GLU A CA 1
ATOM 725 C C . GLU A 1 86 ? -23.363 -3.298 -35.655 1.00 93.50 86 GLU A C 1
ATOM 727 O O . GLU A 1 86 ? -23.985 -2.631 -36.481 1.00 93.50 86 GLU A O 1
ATOM 732 N N . LYS A 1 87 ? -22.674 -2.729 -34.658 1.00 92.75 87 LYS A N 1
ATOM 733 C CA . LYS A 1 87 ? -22.663 -1.277 -34.429 1.00 92.75 87 LYS A CA 1
ATOM 734 C C . LYS A 1 87 ? -21.275 -0.679 -34.583 1.00 92.75 87 LYS A C 1
ATOM 736 O O . LYS A 1 87 ? -21.102 0.244 -35.373 1.00 92.75 87 LYS A O 1
ATOM 741 N N . ILE A 1 88 ? -20.292 -1.177 -33.835 1.00 93.62 88 ILE A N 1
ATOM 742 C CA . ILE A 1 88 ? -18.991 -0.503 -33.720 1.00 93.62 88 ILE A CA 1
ATOM 743 C C . ILE A 1 88 ? -18.158 -0.679 -34.989 1.00 93.62 88 ILE A C 1
ATOM 745 O O . ILE A 1 88 ? -17.718 0.318 -35.557 1.00 93.62 88 ILE A O 1
ATOM 749 N N . LEU A 1 89 ? -17.967 -1.911 -35.470 1.00 94.50 89 LEU A N 1
ATOM 750 C CA . LEU A 1 89 ? -17.152 -2.162 -36.663 1.00 94.50 89 LEU A CA 1
ATOM 751 C C . LEU A 1 89 ? -17.709 -1.470 -37.921 1.00 94.50 89 LEU A C 1
ATOM 753 O O . LEU A 1 89 ? -16.915 -0.809 -38.586 1.00 94.50 89 LEU A O 1
ATOM 757 N N . PRO A 1 90 ? -19.028 -1.488 -38.218 1.00 93.75 90 PRO A N 1
ATOM 758 C CA . PRO A 1 90 ? -19.575 -0.756 -39.365 1.00 93.75 90 PRO A CA 1
ATOM 759 C C . PRO A 1 90 ? -19.404 0.766 -39.257 1.00 93.75 90 PRO A C 1
ATOM 761 O O . PRO A 1 90 ? -19.094 1.437 -40.241 1.00 93.75 90 PRO A O 1
ATOM 764 N N . GLN A 1 91 ? -19.564 1.333 -38.053 1.00 91.94 91 GLN A N 1
ATOM 765 C CA . GLN A 1 91 ? -19.322 2.763 -37.823 1.00 91.94 91 GLN A CA 1
ATOM 766 C C . GLN A 1 91 ? -17.855 3.134 -38.060 1.00 91.94 91 GLN A C 1
ATOM 768 O O . GLN A 1 91 ? -17.570 4.170 -38.663 1.00 91.94 91 GLN A O 1
ATOM 773 N N . MET A 1 92 ? -16.930 2.298 -37.588 1.00 90.56 92 MET A N 1
ATOM 774 C CA . MET A 1 92 ? -15.498 2.532 -37.744 1.00 90.56 92 MET A CA 1
ATOM 775 C C . MET A 1 92 ? -15.027 2.298 -39.180 1.00 90.56 92 MET A C 1
ATOM 777 O O . MET A 1 92 ? -14.208 3.073 -39.667 1.00 90.56 92 MET A O 1
ATOM 781 N N . GLU A 1 93 ? -15.576 1.304 -39.884 1.00 91.81 93 GLU A N 1
ATOM 782 C CA . GLU A 1 93 ? -15.348 1.084 -41.318 1.00 91.81 93 GLU A CA 1
ATOM 783 C C . GLU A 1 93 ? -15.667 2.352 -42.122 1.00 91.81 93 GLU A C 1
ATOM 785 O O . GLU A 1 93 ? -14.845 2.778 -42.934 1.00 91.81 93 GLU A O 1
ATOM 790 N N . TYR A 1 94 ? -16.812 2.993 -41.851 1.00 89.88 94 TYR A N 1
ATOM 791 C CA . TYR A 1 94 ? -17.237 4.212 -42.550 1.00 89.88 94 TYR A CA 1
ATOM 792 C C . TYR A 1 94 ? -16.356 5.435 -42.244 1.00 89.88 94 TYR A C 1
ATOM 794 O O . TYR A 1 94 ? -16.116 6.262 -43.121 1.00 89.88 94 TYR A O 1
ATOM 802 N N . LYS A 1 95 ? -15.884 5.574 -40.999 1.00 86.81 95 LYS A N 1
ATOM 803 C CA . LYS A 1 95 ? -15.129 6.754 -40.538 1.00 86.81 95 LYS A CA 1
ATOM 804 C C . LYS A 1 95 ? -13.629 6.718 -40.857 1.00 86.81 95 LYS A C 1
ATOM 806 O O . LYS A 1 95 ? -12.964 7.734 -40.673 1.00 86.81 95 LYS A O 1
ATOM 811 N N . SER A 1 96 ? -13.086 5.575 -41.271 1.00 85.31 96 SER A N 1
ATOM 812 C CA . SER A 1 96 ? -11.634 5.350 -41.310 1.00 85.31 96 SER A CA 1
ATOM 813 C C . SER A 1 96 ? -11.044 5.402 -42.716 1.00 85.31 96 SER A C 1
ATOM 815 O O . SER A 1 96 ? -11.739 5.251 -43.718 1.00 85.31 96 SER A O 1
ATOM 817 N N . GLU A 1 97 ? -9.724 5.574 -42.796 1.00 84.69 97 GLU A N 1
ATOM 818 C CA . GLU A 1 97 ? -8.981 5.503 -44.056 1.00 84.69 97 GLU A CA 1
ATOM 819 C C . GLU A 1 97 ? -9.107 4.122 -44.715 1.00 84.69 97 GLU A C 1
ATOM 821 O O . GLU A 1 97 ? -9.279 3.112 -44.034 1.00 84.69 97 GLU A O 1
ATOM 826 N N . LYS A 1 98 ? -8.970 4.055 -46.047 1.00 79.62 98 LYS A N 1
ATOM 827 C CA . LYS A 1 98 ? -9.244 2.841 -46.844 1.00 79.62 98 LYS A CA 1
ATOM 828 C C . LYS A 1 98 ? -8.550 1.570 -46.322 1.00 79.62 98 LYS A C 1
ATOM 830 O O . LYS A 1 98 ? -9.175 0.514 -46.319 1.00 79.62 98 LYS A O 1
ATOM 835 N N . GLY A 1 99 ? -7.295 1.663 -45.872 1.00 77.31 99 GLY A N 1
ATOM 836 C CA . GLY A 1 99 ? -6.539 0.515 -45.346 1.00 77.31 99 GLY A CA 1
ATOM 837 C C . GLY A 1 99 ? -7.066 -0.003 -44.001 1.00 77.31 99 GLY A C 1
ATOM 838 O O . GLY A 1 99 ? -7.235 -1.205 -43.820 1.00 77.31 99 GLY A O 1
ATOM 839 N N . ILE A 1 100 ? -7.409 0.903 -43.085 1.00 87.38 100 ILE A N 1
ATOM 840 C CA . ILE A 1 100 ? -7.951 0.572 -41.756 1.00 87.38 100 ILE A CA 1
ATOM 841 C C . ILE A 1 100 ? -9.428 0.149 -41.863 1.00 87.38 100 ILE A C 1
ATOM 843 O O . ILE A 1 100 ? -9.880 -0.771 -41.186 1.00 87.38 100 ILE A O 1
ATOM 847 N N . SER A 1 101 ? -10.176 0.776 -42.771 1.00 90.81 101 SER A N 1
ATOM 848 C CA . SER A 1 101 ? -11.558 0.421 -43.106 1.00 90.81 101 SER A CA 1
ATOM 849 C C . SER A 1 101 ? -11.664 -1.038 -43.572 1.00 90.81 101 SER A C 1
ATOM 851 O O . SER A 1 101 ? -12.490 -1.795 -43.056 1.00 90.81 101 SER A O 1
ATOM 853 N N . LEU A 1 102 ? -10.753 -1.477 -44.455 1.00 92.75 102 LEU A N 1
ATOM 854 C CA . LEU A 1 102 ? -10.676 -2.872 -44.897 1.00 92.75 102 LEU A CA 1
ATOM 855 C C . LEU A 1 102 ? -10.423 -3.839 -43.731 1.00 92.75 102 LEU A C 1
ATOM 857 O O . LEU A 1 102 ? -11.021 -4.914 -43.696 1.00 92.75 102 LEU A O 1
ATOM 861 N N . PHE A 1 103 ? -9.592 -3.449 -42.761 1.00 93.56 103 PHE A N 1
ATOM 862 C CA . PHE A 1 103 ? -9.339 -4.242 -41.559 1.00 93.56 103 PHE A CA 1
ATOM 863 C C . PHE A 1 103 ? -10.587 -4.416 -40.688 1.00 93.56 103 PHE A C 1
ATOM 865 O O . PHE A 1 103 ? -10.901 -5.537 -40.286 1.00 93.56 103 PHE A O 1
ATOM 872 N N . TYR A 1 104 ? -11.357 -3.351 -40.449 1.00 94.88 104 TYR A N 1
ATOM 873 C CA . TYR A 1 104 ? -12.605 -3.459 -39.683 1.00 94.88 104 TYR A CA 1
ATOM 874 C C . TYR A 1 104 ? -13.653 -4.317 -40.389 1.00 94.88 104 TYR A C 1
ATOM 876 O O . TYR A 1 104 ? -14.307 -5.142 -39.745 1.00 94.88 104 TYR A O 1
ATOM 884 N N . LYS A 1 105 ? -13.756 -4.184 -41.715 1.00 94.69 105 LYS A N 1
ATOM 885 C CA . LYS A 1 105 ? -14.625 -5.021 -42.543 1.00 94.69 105 LYS A CA 1
ATOM 886 C C . LYS A 1 105 ? -14.230 -6.497 -42.478 1.00 94.69 105 LYS A C 1
ATOM 888 O O . LYS A 1 105 ? -15.089 -7.357 -42.281 1.00 94.69 105 LYS A O 1
ATOM 893 N N . ALA A 1 106 ? -12.935 -6.788 -42.603 1.00 94.25 106 ALA A N 1
ATOM 894 C CA . ALA A 1 106 ? -12.395 -8.139 -42.481 1.00 94.25 106 ALA A CA 1
ATOM 895 C C . ALA A 1 106 ? -12.691 -8.731 -41.099 1.00 94.25 106 ALA A C 1
ATOM 897 O O . ALA A 1 106 ? -13.258 -9.816 -40.995 1.00 94.25 106 ALA A O 1
ATOM 898 N N . PHE A 1 107 ? -12.422 -7.981 -40.028 1.00 95.00 107 PHE A N 1
ATOM 899 C CA . PHE A 1 107 ? -12.675 -8.441 -38.666 1.00 95.00 107 PHE A CA 1
ATOM 900 C C . PHE A 1 107 ? -14.168 -8.727 -38.407 1.00 95.00 107 PHE A C 1
ATOM 902 O O . PHE A 1 107 ? -14.508 -9.744 -37.796 1.00 95.00 107 PHE A O 1
ATOM 909 N N . ALA A 1 108 ? -15.075 -7.892 -38.930 1.00 94.75 108 ALA A N 1
ATOM 910 C CA . ALA A 1 108 ? -16.520 -8.129 -38.863 1.00 94.75 108 ALA A CA 1
ATOM 911 C C . ALA A 1 108 ? -16.939 -9.393 -39.637 1.00 94.75 108 ALA A C 1
ATOM 913 O O . ALA A 1 108 ? -17.766 -10.179 -39.152 1.00 94.75 108 ALA A O 1
ATOM 914 N N . GLN A 1 109 ? -16.338 -9.630 -40.810 1.00 93.88 109 GLN A N 1
ATOM 915 C CA . GLN A 1 109 ? -16.530 -10.862 -41.577 1.00 93.88 109 GLN A CA 1
ATOM 916 C C . GLN A 1 109 ? -16.066 -12.078 -40.768 1.00 93.88 109 GLN A C 1
ATOM 918 O O . GLN A 1 109 ? -16.786 -13.074 -40.709 1.00 93.88 109 GLN A O 1
ATOM 923 N N . TRP A 1 110 ? -14.919 -12.005 -40.090 1.00 94.44 110 TRP A N 1
ATOM 924 C CA . TRP A 1 110 ? -14.406 -13.121 -39.295 1.00 94.44 110 TRP A CA 1
ATOM 925 C C . TRP A 1 110 ? -15.333 -13.467 -38.125 1.00 94.44 110 TRP A C 1
ATOM 927 O O . TRP A 1 110 ? -15.711 -14.627 -37.964 1.00 94.44 110 TRP A O 1
ATOM 937 N N . LEU A 1 111 ? -15.792 -12.462 -37.366 1.00 93.00 111 LEU A N 1
ATOM 938 C CA . LEU A 1 111 ? -16.740 -12.660 -36.256 1.00 93.00 111 LEU A CA 1
ATOM 939 C C . LEU A 1 111 ? -18.073 -13.279 -36.703 1.00 93.00 111 LEU A C 1
ATOM 941 O O . LEU A 1 111 ? -18.749 -13.947 -35.921 1.00 93.00 111 LEU A O 1
ATOM 945 N N . SER A 1 112 ? -18.463 -13.055 -37.957 1.00 90.88 112 SER A N 1
ATOM 946 C CA . SER A 1 112 ? -19.687 -13.613 -38.540 1.00 90.88 112 SER A CA 1
ATOM 947 C C . SER A 1 112 ? -19.539 -15.079 -38.959 1.00 90.88 112 SER A C 1
ATOM 949 O O . SER A 1 112 ? -20.537 -15.741 -39.236 1.00 90.88 112 SER A O 1
ATOM 951 N N . ASN A 1 113 ? -18.311 -15.603 -38.992 1.00 89.56 113 ASN A N 1
ATOM 952 C CA . ASN A 1 113 ? -17.990 -16.919 -39.526 1.00 89.56 113 ASN A CA 1
ATOM 953 C C . ASN A 1 113 ? -17.308 -17.799 -38.464 1.00 89.56 113 ASN A C 1
ATOM 955 O O . ASN A 1 113 ? -16.091 -17.988 -38.487 1.00 89.56 113 ASN A O 1
ATOM 959 N N . PRO A 1 114 ? -18.081 -18.435 -37.561 1.00 83.50 114 PRO A N 1
ATOM 960 C CA . PRO A 1 114 ? -17.524 -19.276 -36.496 1.00 83.50 114 PRO A CA 1
ATOM 961 C C . PRO A 1 114 ? -16.757 -20.498 -37.027 1.00 83.50 114 PRO A C 1
ATOM 963 O O . PRO A 1 114 ? -15.931 -21.064 -36.316 1.00 83.50 114 PRO A O 1
ATOM 966 N N . LYS A 1 115 ? -16.964 -20.876 -38.299 1.00 85.81 115 LYS A N 1
ATOM 967 C CA . LYS A 1 115 ? -16.220 -21.947 -38.983 1.00 85.81 115 LYS A CA 1
ATOM 968 C C . LYS A 1 115 ? -14.704 -21.717 -38.980 1.00 85.81 115 LYS A C 1
ATOM 970 O O . LYS A 1 115 ? -13.965 -22.698 -38.961 1.00 85.81 115 LYS A O 1
ATOM 975 N N . ILE A 1 116 ? -14.248 -20.459 -38.919 1.00 88.62 116 ILE A N 1
ATOM 976 C CA . ILE A 1 116 ? -12.823 -20.103 -38.810 1.00 88.62 116 ILE A CA 1
ATOM 977 C C . ILE A 1 116 ? -12.208 -20.672 -37.526 1.00 88.62 116 ILE A C 1
ATOM 979 O O . ILE A 1 116 ? -11.009 -20.915 -37.474 1.00 88.62 116 ILE A O 1
ATOM 983 N N . CYS A 1 117 ? -12.993 -20.934 -36.478 1.00 87.06 117 CYS A N 1
ATOM 984 C CA . CYS A 1 117 ? -12.512 -21.556 -35.245 1.00 87.06 117 CYS A CA 1
ATOM 985 C C . CYS A 1 117 ? -12.335 -23.082 -35.357 1.00 87.06 117 CYS A C 1
ATOM 987 O O . CYS A 1 117 ? -11.773 -23.690 -34.447 1.00 87.06 117 CYS A O 1
ATOM 989 N N . SER A 1 118 ? -12.766 -23.715 -36.455 1.00 85.69 118 SER A N 1
ATOM 990 C CA . SER A 1 118 ? -12.640 -25.165 -36.635 1.00 85.69 118 SER A CA 1
ATOM 991 C C . SER A 1 118 ? -11.181 -25.608 -36.761 1.00 85.69 118 SER A C 1
ATOM 993 O O . SER A 1 118 ? -10.354 -24.964 -37.407 1.00 85.69 118 SER A O 1
ATOM 995 N N . MET A 1 119 ? -10.848 -26.755 -36.171 1.00 78.44 119 MET A N 1
ATOM 996 C CA . MET A 1 119 ? -9.475 -27.264 -36.151 1.00 78.44 119 MET A CA 1
ATOM 997 C C . MET A 1 119 ? -8.909 -27.606 -37.527 1.00 78.44 119 MET A C 1
ATOM 999 O O . MET A 1 119 ? -7.708 -27.461 -37.732 1.00 78.44 119 MET A O 1
ATOM 1003 N N . SER A 1 120 ? -9.772 -28.037 -38.442 1.00 79.12 120 SER A N 1
ATOM 1004 C CA . SER A 1 120 ? -9.457 -28.401 -39.826 1.00 79.12 120 SER A CA 1
ATOM 1005 C C . SER A 1 120 ? -9.779 -27.277 -40.813 1.00 79.12 120 SER A C 1
ATOM 1007 O O . SER A 1 120 ? -9.978 -27.520 -42.002 1.00 79.12 120 SER A O 1
ATOM 1009 N N . PHE A 1 121 ? -9.922 -26.045 -40.322 1.00 84.69 121 PHE A N 1
ATOM 1010 C CA . PHE A 1 121 ? -10.211 -24.916 -41.186 1.00 84.69 121 PHE A CA 1
ATOM 1011 C C . PHE A 1 121 ? -8.978 -24.556 -42.025 1.00 84.69 121 PHE A C 1
ATOM 1013 O O . PHE A 1 121 ? -7.935 -24.201 -41.477 1.00 84.69 121 PHE A O 1
ATOM 1020 N N . HIS A 1 122 ? -9.126 -24.646 -43.347 1.00 79.94 122 HIS A N 1
ATOM 1021 C CA . HIS A 1 122 ? -8.070 -24.350 -44.321 1.00 79.94 122 HIS A CA 1
ATOM 1022 C C . HIS A 1 122 ? -8.543 -23.464 -45.489 1.00 79.94 122 HIS A C 1
ATOM 1024 O O . HIS A 1 122 ? -7.728 -23.065 -46.309 1.00 79.94 122 HIS A O 1
ATOM 1030 N N . ALA A 1 123 ? -9.838 -23.136 -45.565 1.00 86.44 123 ALA A N 1
ATOM 1031 C CA . ALA A 1 123 ? -10.431 -22.337 -46.642 1.00 86.44 123 ALA A CA 1
ATOM 1032 C C . ALA A 1 123 ? -10.315 -20.830 -46.348 1.00 86.44 123 ALA A C 1
ATOM 1034 O O . ALA A 1 123 ? -11.316 -20.147 -46.139 1.00 86.44 123 ALA A O 1
ATOM 1035 N N . PHE A 1 124 ? -9.083 -20.328 -46.235 1.00 87.25 124 PHE A N 1
ATOM 1036 C CA . PHE A 1 124 ? -8.820 -18.926 -45.892 1.00 87.25 124 PHE A CA 1
ATOM 1037 C C . PHE A 1 124 ? -9.114 -17.962 -47.052 1.00 87.25 124 PHE A C 1
ATOM 1039 O O . PHE A 1 124 ? -9.514 -16.833 -46.788 1.00 87.25 124 PHE A O 1
ATOM 1046 N N . ASP A 1 125 ? -9.017 -18.426 -48.301 1.00 86.19 125 ASP A N 1
ATOM 1047 C CA . ASP A 1 125 ? -9.153 -17.611 -49.521 1.00 86.19 125 ASP A CA 1
ATOM 1048 C C . ASP A 1 125 ? -10.515 -16.893 -49.661 1.00 86.19 125 ASP A C 1
ATOM 1050 O O . ASP A 1 125 ? -10.630 -15.899 -50.376 1.00 86.19 125 ASP A O 1
ATOM 1054 N N . ASP A 1 126 ? -11.547 -17.354 -48.945 1.00 87.12 126 ASP A N 1
ATOM 1055 C CA . ASP A 1 126 ? -12.890 -16.753 -48.932 1.00 87.12 126 ASP A CA 1
ATOM 1056 C C . ASP A 1 126 ? -13.006 -15.514 -48.010 1.00 87.12 126 ASP A C 1
ATOM 1058 O O . ASP A 1 126 ? -14.066 -14.877 -47.919 1.00 87.12 126 ASP A O 1
ATOM 1062 N N . PHE A 1 127 ? -11.939 -15.170 -47.281 1.00 91.38 127 PHE A N 1
ATOM 1063 C CA . PHE A 1 127 ? -11.943 -14.137 -46.246 1.00 91.38 127 PHE A CA 1
ATOM 1064 C C . PHE A 1 127 ? -11.099 -12.925 -46.632 1.00 91.38 127 PHE A C 1
ATOM 1066 O O . PHE A 1 127 ? -10.021 -13.026 -47.207 1.00 91.38 127 PHE A O 1
ATOM 1073 N N . LEU A 1 128 ? -11.571 -11.735 -46.265 1.00 92.50 128 LEU A N 1
ATOM 1074 C CA . LEU A 1 128 ? -10.765 -10.526 -46.374 1.00 92.50 128 LEU A CA 1
ATOM 1075 C C . LEU A 1 128 ? -9.591 -10.599 -45.393 1.00 92.50 128 LEU A C 1
ATOM 1077 O O . LEU A 1 128 ? -9.767 -11.017 -44.246 1.00 92.50 128 LEU A O 1
ATOM 1081 N N . LEU A 1 129 ? -8.418 -10.142 -45.846 1.00 92.69 129 LEU A N 1
ATOM 1082 C CA . LEU A 1 129 ? -7.164 -10.166 -45.081 1.00 92.69 129 LEU A CA 1
ATOM 1083 C C . LEU A 1 129 ? -6.858 -11.556 -44.492 1.00 92.69 129 LEU A C 1
ATOM 1085 O O . LEU A 1 129 ? -6.389 -11.689 -43.363 1.00 92.69 129 LEU A O 1
ATOM 1089 N N . ASP A 1 130 ? -7.141 -12.592 -45.273 1.00 91.75 130 ASP A N 1
ATOM 1090 C CA . ASP A 1 130 ? -6.936 -14.003 -44.965 1.00 91.75 130 ASP A CA 1
ATOM 1091 C C . ASP A 1 130 ? -5.527 -14.320 -44.433 1.00 91.75 130 ASP A C 1
ATOM 1093 O O . ASP A 1 130 ? -5.390 -15.053 -43.452 1.00 91.75 130 ASP A O 1
ATOM 1097 N N . HIS A 1 131 ? -4.489 -13.706 -45.004 1.00 91.38 131 HIS A N 1
ATOM 1098 C CA . HIS A 1 131 ? -3.099 -13.848 -44.564 1.00 91.38 131 HIS A CA 1
ATOM 1099 C C . HIS A 1 131 ? -2.904 -13.540 -43.067 1.00 91.38 131 HIS A C 1
ATOM 1101 O O . HIS A 1 131 ? -2.100 -14.196 -42.407 1.00 91.38 131 HIS A O 1
ATOM 1107 N N . LEU A 1 132 ? -3.680 -12.613 -42.491 1.00 93.19 132 LEU A N 1
ATOM 1108 C CA . LEU A 1 132 ? -3.618 -12.289 -41.061 1.00 93.19 132 LEU A CA 1
ATOM 1109 C C . LEU A 1 132 ? -4.168 -13.424 -40.184 1.00 93.19 132 LEU A C 1
ATOM 1111 O O . LEU A 1 132 ? -3.619 -13.717 -39.120 1.00 93.19 132 LEU A O 1
ATOM 1115 N N . LEU A 1 133 ? -5.231 -14.100 -40.634 1.00 91.69 133 LEU A N 1
ATOM 1116 C CA . LEU A 1 133 ? -5.735 -15.307 -39.973 1.00 91.69 133 LEU A CA 1
ATOM 1117 C C . LEU A 1 133 ? -4.727 -16.452 -40.089 1.00 91.69 133 LEU A C 1
ATOM 1119 O O . LEU A 1 133 ? -4.529 -17.186 -39.118 1.00 91.69 133 LEU A O 1
ATOM 1123 N N . GLN A 1 134 ? -4.075 -16.584 -41.247 1.00 91.06 134 GLN A N 1
ATOM 1124 C CA . GLN A 1 134 ? -3.030 -17.584 -41.463 1.00 91.06 134 GLN A CA 1
ATOM 1125 C C . GLN A 1 134 ? -1.840 -17.363 -40.514 1.00 91.06 134 GLN A C 1
ATOM 1127 O O . GLN A 1 134 ? -1.391 -18.328 -39.895 1.00 91.06 134 GLN A O 1
ATOM 1132 N N . PHE A 1 135 ? -1.404 -16.114 -40.301 1.00 92.25 135 PHE A N 1
ATOM 1133 C CA . PHE A 1 135 ? -0.383 -15.778 -39.297 1.00 92.25 135 PHE A CA 1
ATOM 1134 C C . PHE A 1 135 ? -0.804 -16.192 -37.882 1.00 92.25 135 PHE A C 1
ATOM 1136 O O . PHE A 1 135 ? -0.063 -16.910 -37.212 1.00 92.25 135 PHE A O 1
ATOM 1143 N N . ILE A 1 136 ? -2.031 -15.861 -37.457 1.00 91.06 136 ILE A N 1
ATOM 1144 C CA . ILE A 1 136 ? -2.537 -16.263 -36.131 1.00 91.06 136 ILE A CA 1
ATOM 1145 C C . ILE A 1 136 ? -2.554 -17.792 -35.968 1.00 91.06 136 ILE A C 1
ATOM 1147 O O . ILE A 1 136 ? -2.257 -18.307 -34.889 1.00 91.06 136 ILE A O 1
ATOM 1151 N N . VAL A 1 137 ? -2.933 -18.531 -37.013 1.00 88.62 137 VAL A N 1
ATOM 1152 C CA . VAL A 1 137 ? -2.984 -20.003 -36.985 1.00 88.62 137 VAL A CA 1
ATOM 1153 C C . VAL A 1 137 ? -1.583 -20.626 -36.984 1.00 88.62 137 VAL A C 1
ATOM 1155 O O . VAL A 1 137 ? -1.411 -21.715 -36.430 1.00 88.62 137 VAL A O 1
ATOM 1158 N N . ALA A 1 138 ? -0.597 -19.938 -37.560 1.00 88.06 138 ALA A N 1
ATOM 1159 C CA . ALA A 1 138 ? 0.815 -20.311 -37.547 1.00 88.06 138 ALA A CA 1
ATOM 1160 C C . ALA A 1 138 ? 1.558 -19.892 -36.260 1.00 88.06 138 ALA A C 1
ATOM 1162 O O . ALA A 1 138 ? 2.767 -20.091 -36.177 1.00 88.06 138 ALA A O 1
ATOM 1163 N N . ASP A 1 139 ? 0.846 -19.347 -35.264 1.00 87.62 139 ASP A N 1
ATOM 1164 C CA . ASP A 1 139 ? 1.405 -18.768 -34.034 1.00 87.62 139 ASP A CA 1
ATOM 1165 C C . ASP A 1 139 ? 2.375 -17.589 -34.285 1.00 87.62 139 ASP A C 1
ATOM 1167 O O . ASP A 1 139 ? 3.250 -17.296 -33.466 1.00 87.62 139 ASP A O 1
ATOM 1171 N N . ASP A 1 140 ? 2.195 -16.878 -35.404 1.00 88.62 140 ASP A N 1
ATOM 1172 C CA . ASP A 1 140 ? 2.870 -15.618 -35.701 1.00 88.62 140 ASP A CA 1
ATOM 1173 C C . ASP A 1 140 ? 2.011 -14.436 -35.219 1.00 88.62 140 ASP A C 1
ATOM 1175 O O . ASP A 1 140 ? 0.937 -14.141 -35.753 1.00 88.62 140 ASP A O 1
ATOM 1179 N N . PHE A 1 141 ? 2.489 -13.764 -34.169 1.00 88.50 141 PHE A N 1
ATOM 1180 C CA . PHE A 1 141 ? 1.784 -12.674 -33.490 1.00 88.50 141 PHE A CA 1
ATOM 1181 C C . PHE A 1 141 ? 2.499 -11.325 -33.608 1.00 88.50 141 PHE A C 1
ATOM 1183 O O . PHE A 1 141 ? 2.349 -10.477 -32.721 1.00 88.50 141 PHE A O 1
ATOM 1190 N N . HIS A 1 142 ? 3.287 -11.106 -34.666 1.00 87.94 142 HIS A N 1
ATOM 1191 C CA . HIS A 1 142 ? 3.872 -9.787 -34.901 1.00 87.94 142 HIS A CA 1
ATOM 1192 C C . HIS A 1 142 ? 2.764 -8.710 -34.965 1.00 87.94 142 HIS A C 1
ATOM 1194 O O . HIS A 1 142 ? 1.743 -8.909 -35.631 1.00 87.94 142 HIS A O 1
ATOM 1200 N N . PRO A 1 143 ? 2.914 -7.572 -34.257 1.00 85.38 143 PRO A N 1
ATOM 1201 C CA . PRO A 1 143 ? 1.933 -6.491 -34.297 1.00 85.38 143 PRO A CA 1
ATOM 1202 C C . PRO A 1 143 ? 1.733 -5.963 -35.720 1.00 85.38 143 PRO A C 1
ATOM 1204 O O . PRO A 1 143 ? 2.711 -5.665 -36.404 1.00 85.38 143 PRO A O 1
ATOM 1207 N N . TRP A 1 144 ? 0.479 -5.796 -36.142 1.00 88.38 144 TRP A N 1
ATOM 1208 C CA . TRP A 1 144 ? 0.139 -5.288 -37.475 1.00 88.38 144 TRP A CA 1
ATOM 1209 C C . TRP A 1 144 ? 0.063 -3.762 -37.434 1.00 88.38 144 TRP A C 1
ATOM 1211 O O . TRP A 1 144 ? -1.006 -3.144 -37.384 1.00 88.38 144 TRP A O 1
ATOM 1221 N N . VAL A 1 145 ? 1.243 -3.156 -37.329 1.00 85.19 145 VAL A N 1
ATOM 1222 C CA . VAL A 1 145 ? 1.432 -1.718 -37.115 1.00 85.19 145 VAL A CA 1
ATOM 1223 C C . VAL A 1 145 ? 0.874 -0.884 -38.268 1.00 85.19 145 VAL A C 1
ATOM 1225 O O . VAL A 1 145 ? 0.452 0.248 -38.048 1.00 85.19 145 VAL A O 1
ATOM 1228 N N . GLU A 1 146 ? 0.794 -1.456 -39.465 1.00 86.38 146 GLU A N 1
ATOM 1229 C CA . GLU A 1 146 ? 0.234 -0.849 -40.670 1.00 86.38 146 GLU A CA 1
ATOM 1230 C C . GLU A 1 146 ? -1.247 -0.461 -40.548 1.00 86.38 146 GLU A C 1
ATOM 1232 O O . GLU A 1 146 ? -1.700 0.436 -41.257 1.00 86.38 146 GLU A O 1
ATOM 1237 N N . TYR A 1 147 ? -1.996 -1.081 -39.630 1.00 88.06 147 TYR A N 1
ATOM 1238 C CA . TYR A 1 147 ? -3.389 -0.712 -39.369 1.00 88.06 147 TYR A CA 1
ATOM 1239 C C . TYR A 1 147 ? -3.529 0.332 -38.257 1.00 88.06 147 TYR A C 1
ATOM 1241 O O . TYR A 1 147 ? -4.639 0.790 -38.009 1.00 88.06 147 TYR A O 1
ATOM 1249 N N . MET A 1 148 ? -2.442 0.730 -37.587 1.00 84.56 148 MET A N 1
ATOM 1250 C CA . MET A 1 148 ? -2.444 1.770 -36.555 1.00 84.56 148 MET A CA 1
ATOM 1251 C C . MET A 1 148 ? -1.955 3.108 -37.112 1.00 84.56 148 MET A C 1
ATOM 1253 O O . MET A 1 148 ? -0.929 3.179 -37.786 1.00 84.56 148 MET A O 1
ATOM 1257 N N . ASN A 1 149 ? -2.617 4.207 -36.738 1.00 80.69 149 ASN A N 1
ATOM 1258 C CA . ASN A 1 149 ? -2.101 5.546 -37.026 1.00 80.69 149 ASN A CA 1
ATOM 1259 C C . ASN A 1 149 ? -0.992 5.914 -36.023 1.00 80.69 149 ASN A C 1
ATOM 1261 O O . ASN A 1 149 ? -1.219 6.587 -35.013 1.00 80.69 149 ASN A O 1
ATOM 1265 N N . ILE A 1 150 ? 0.218 5.415 -36.283 1.00 80.44 150 ILE A N 1
ATOM 1266 C CA . ILE A 1 150 ? 1.383 5.615 -35.414 1.00 80.44 150 ILE A CA 1
ATOM 1267 C C . ILE A 1 150 ? 1.791 7.083 -35.332 1.00 80.44 150 ILE A C 1
ATOM 1269 O O . ILE A 1 150 ? 2.250 7.523 -34.278 1.00 80.44 150 ILE A O 1
ATOM 1273 N N . ASP A 1 151 ? 1.599 7.858 -36.394 1.00 81.75 151 ASP A N 1
ATOM 1274 C CA . ASP A 1 151 ? 1.944 9.277 -36.385 1.00 81.75 151 ASP A CA 1
ATOM 1275 C C . ASP A 1 151 ? 0.967 10.089 -35.531 1.00 81.75 151 ASP A C 1
ATOM 1277 O O . ASP A 1 151 ? 1.398 10.952 -34.763 1.00 81.75 151 ASP A O 1
ATOM 1281 N N . GLU A 1 152 ? -0.326 9.755 -35.553 1.00 82.00 152 GLU A N 1
ATOM 1282 C CA . GLU A 1 152 ? -1.295 10.318 -34.611 1.00 82.00 152 GLU A CA 1
ATOM 1283 C C . GLU A 1 152 ? -0.986 9.901 -33.167 1.00 82.00 152 GLU A C 1
ATOM 1285 O O . GLU A 1 152 ? -1.048 10.739 -32.266 1.00 82.00 152 GLU A O 1
ATOM 1290 N N . LEU A 1 153 ? -0.591 8.645 -32.930 1.00 78.00 153 LEU A N 1
ATOM 1291 C CA . LEU A 1 153 ? -0.199 8.177 -31.598 1.00 78.00 153 LEU A CA 1
ATOM 1292 C C . LEU A 1 153 ? 1.044 8.917 -31.081 1.00 78.00 153 LEU A C 1
ATOM 1294 O O . LEU A 1 153 ? 1.047 9.406 -29.953 1.00 78.00 153 LEU A O 1
ATOM 1298 N N . ARG A 1 154 ? 2.082 9.062 -31.914 1.00 81.25 154 ARG A N 1
ATOM 1299 C CA . ARG A 1 154 ? 3.285 9.847 -31.591 1.00 81.25 154 ARG A CA 1
ATOM 1300 C C . ARG A 1 154 ? 2.942 11.306 -31.327 1.00 81.25 154 ARG A C 1
ATOM 1302 O O . ARG A 1 154 ? 3.497 11.892 -30.401 1.00 81.25 154 ARG A O 1
ATOM 1309 N N . LYS A 1 155 ? 2.029 11.886 -32.110 1.00 82.75 155 LYS A N 1
ATOM 1310 C CA . LYS A 1 155 ? 1.558 13.258 -31.909 1.00 82.75 155 LYS A CA 1
ATOM 1311 C C . LYS A 1 155 ? 0.820 13.402 -30.579 1.00 82.75 155 LYS A C 1
ATOM 1313 O O . LYS A 1 155 ? 1.168 14.302 -29.827 1.00 82.75 155 LYS A O 1
ATOM 1318 N N . LYS A 1 156 ? -0.109 12.499 -30.245 1.00 75.62 156 LYS A N 1
ATOM 1319 C CA . LYS A 1 156 ? -0.813 12.491 -28.948 1.00 75.62 156 LYS A CA 1
ATOM 1320 C C . LYS A 1 156 ? 0.153 12.342 -27.778 1.00 75.62 156 LYS A C 1
ATOM 1322 O O . LYS A 1 156 ? 0.090 13.145 -26.859 1.00 75.62 156 LYS A O 1
ATOM 1327 N N . ILE A 1 157 ? 1.107 11.413 -27.857 1.00 76.06 157 ILE A N 1
ATOM 1328 C CA . ILE A 1 157 ? 2.166 11.263 -26.847 1.00 76.06 157 ILE A CA 1
ATOM 1329 C C . ILE A 1 157 ? 3.000 12.544 -26.742 1.00 76.06 157 ILE A C 1
ATOM 1331 O O . ILE A 1 157 ? 3.296 12.994 -25.642 1.00 76.06 157 ILE A O 1
ATOM 1335 N N . SER A 1 158 ? 3.369 13.160 -27.867 1.00 78.62 158 SER A N 1
ATOM 1336 C CA . SER A 1 158 ? 4.118 14.420 -27.873 1.00 78.62 158 SER A CA 1
ATOM 1337 C C . SER A 1 158 ? 3.312 15.567 -27.262 1.00 78.62 158 SER A C 1
ATOM 1339 O O . SER A 1 158 ? 3.870 16.380 -26.531 1.00 78.62 158 SER A O 1
ATOM 1341 N N . ASP A 1 159 ? 2.012 15.641 -27.530 1.00 74.69 159 ASP A N 1
ATOM 1342 C CA . ASP A 1 159 ? 1.131 16.681 -27.004 1.00 74.69 159 ASP A CA 1
ATOM 1343 C C . ASP A 1 159 ? 0.831 16.464 -25.512 1.00 74.69 159 ASP A C 1
ATOM 1345 O O . ASP A 1 159 ? 0.862 17.426 -24.748 1.00 74.69 159 ASP A O 1
ATOM 1349 N N . GLU A 1 160 ? 0.668 15.220 -25.055 1.00 67.94 160 GLU A N 1
ATOM 1350 C CA . GLU A 1 160 ? 0.610 14.859 -23.632 1.00 67.94 160 GLU A CA 1
ATOM 1351 C C . GLU A 1 160 ? 1.931 15.150 -22.918 1.00 67.94 160 GLU A C 1
ATOM 1353 O O . GLU A 1 160 ? 1.926 15.696 -21.820 1.00 67.94 160 GLU A O 1
ATOM 1358 N N . GLN A 1 161 ? 3.072 14.861 -23.548 1.00 68.06 161 GLN A N 1
ATOM 1359 C CA . GLN A 1 161 ? 4.387 15.237 -23.029 1.00 68.06 161 GLN A CA 1
ATOM 1360 C C . GLN A 1 161 ? 4.522 16.754 -22.928 1.00 68.06 161 GLN A C 1
ATOM 1362 O O . GLN A 1 161 ? 4.988 17.244 -21.906 1.00 68.06 161 GLN A O 1
ATOM 1367 N N . LYS A 1 162 ? 4.088 17.517 -23.939 1.00 72.62 162 LYS A N 1
ATOM 1368 C CA . LYS A 1 162 ? 4.064 18.987 -23.877 1.00 72.62 162 LYS A CA 1
ATOM 1369 C C . LYS A 1 162 ? 3.140 19.479 -22.772 1.00 72.62 162 LYS A C 1
ATOM 1371 O O . LYS A 1 162 ? 3.522 20.406 -22.072 1.00 72.62 162 LYS A O 1
ATOM 1376 N N . LEU A 1 163 ? 1.965 18.874 -22.598 1.00 64.44 163 LEU A N 1
ATOM 1377 C CA . LEU A 1 163 ? 1.018 19.209 -21.535 1.00 64.44 163 LEU A CA 1
ATOM 1378 C C . LEU A 1 163 ? 1.602 18.895 -20.154 1.00 64.44 163 LEU A C 1
ATOM 1380 O O . LEU A 1 163 ? 1.483 19.709 -19.248 1.00 64.44 163 LEU A O 1
ATOM 1384 N N . TYR A 1 164 ? 2.271 17.753 -20.004 1.00 60.59 164 TYR A N 1
ATOM 1385 C CA . TYR A 1 164 ? 2.970 17.351 -18.789 1.00 60.59 164 TYR A CA 1
ATOM 1386 C C . TYR A 1 164 ? 4.123 18.310 -18.477 1.00 60.59 164 TYR A C 1
ATOM 1388 O O . TYR A 1 164 ? 4.186 18.854 -17.383 1.00 60.59 164 TYR A O 1
ATOM 1396 N N . ILE A 1 165 ? 4.977 18.609 -19.460 1.00 61.59 165 ILE A N 1
ATOM 1397 C CA . ILE A 1 165 ? 6.038 19.625 -19.381 1.00 61.59 165 ILE A CA 1
ATOM 1398 C C . ILE A 1 165 ? 5.429 20.973 -18.974 1.00 61.59 165 ILE A C 1
ATOM 1400 O O . ILE A 1 165 ? 5.891 21.610 -18.036 1.00 61.59 165 ILE A O 1
ATOM 1404 N N . PHE A 1 166 ? 4.349 21.399 -19.621 1.00 57.78 166 PHE A N 1
ATOM 1405 C CA . PHE A 1 166 ? 3.664 22.652 -19.323 1.00 57.78 166 PHE A CA 1
ATOM 1406 C C . PHE A 1 166 ? 3.091 22.674 -17.900 1.00 57.78 166 PHE A C 1
ATOM 1408 O O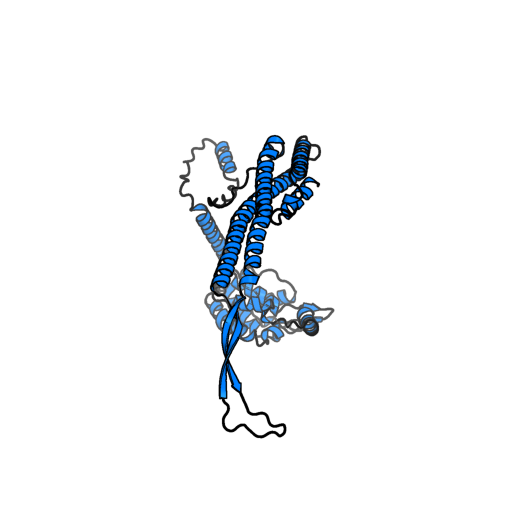 . PHE A 1 166 ? 3.365 23.612 -17.162 1.00 57.78 166 PHE A O 1
ATOM 1415 N N . ALA A 1 167 ? 2.383 21.629 -17.469 1.00 57.16 167 ALA A N 1
ATOM 1416 C CA . ALA A 1 167 ? 1.810 21.508 -16.128 1.00 57.16 167 ALA A CA 1
ATOM 1417 C C . ALA A 1 167 ? 2.886 21.418 -15.031 1.00 57.16 167 ALA A C 1
ATOM 1419 O O . ALA A 1 167 ? 2.741 22.023 -13.971 1.00 57.16 167 ALA A O 1
ATOM 1420 N N . CYS A 1 168 ? 3.990 20.718 -15.295 1.00 50.88 168 CYS A N 1
ATOM 1421 C CA . CYS A 1 168 ? 5.116 20.596 -14.373 1.00 50.88 168 CYS A CA 1
ATOM 1422 C C . CYS A 1 168 ? 5.998 21.856 -14.322 1.00 50.88 168 CYS A C 1
ATOM 1424 O O . CYS A 1 168 ? 6.702 22.055 -13.332 1.00 50.88 168 CYS A O 1
ATOM 1426 N N . HIS A 1 169 ? 5.978 22.712 -15.350 1.00 55.00 169 HIS A N 1
ATOM 1427 C CA . HIS A 1 169 ? 6.834 23.905 -15.435 1.00 55.00 169 HIS A CA 1
ATOM 1428 C C . HIS A 1 169 ? 6.086 25.248 -15.306 1.00 55.00 169 HIS A C 1
ATOM 1430 O O . HIS A 1 169 ? 6.731 26.281 -15.130 1.00 55.00 169 HIS A O 1
ATOM 1436 N N . LEU A 1 170 ? 4.749 25.265 -15.292 1.00 47.25 170 LEU A N 1
ATOM 1437 C CA . LEU A 1 170 ? 3.931 26.474 -15.093 1.00 47.25 170 LEU A CA 1
ATOM 1438 C C . LEU A 1 170 ? 3.785 26.954 -13.639 1.00 47.25 170 LEU A C 1
ATOM 1440 O O . LEU A 1 170 ? 3.069 27.918 -13.385 1.00 47.25 170 LEU A O 1
ATOM 1444 N N . GLY A 1 171 ? 4.476 26.342 -12.677 1.00 43.84 171 GLY A N 1
ATOM 1445 C CA . GLY A 1 171 ? 4.625 26.921 -11.337 1.00 43.84 171 GLY A CA 1
ATOM 1446 C C . GLY A 1 171 ? 5.696 28.019 -11.250 1.00 43.84 171 GLY A C 1
ATOM 1447 O O . GLY A 1 171 ? 5.787 28.697 -10.232 1.00 43.84 171 GLY A O 1
ATOM 1448 N N . SER A 1 172 ? 6.523 28.204 -12.288 1.00 43.28 172 SER A N 1
ATOM 1449 C CA . SER A 1 172 ? 7.672 29.115 -12.242 1.00 43.28 172 SER A CA 1
ATOM 1450 C C . SER A 1 172 ? 7.764 29.972 -13.504 1.00 43.28 172 SER A C 1
ATOM 1452 O O . SER A 1 172 ? 8.605 29.758 -14.377 1.00 43.28 172 SER A O 1
ATOM 1454 N N . LEU A 1 173 ? 6.917 31.000 -13.573 1.00 44.31 173 LEU A N 1
ATOM 1455 C CA . LEU A 1 173 ? 6.969 32.096 -14.552 1.00 44.31 173 LEU A CA 1
ATOM 1456 C C . LEU A 1 173 ? 8.168 33.048 -14.334 1.00 44.31 173 LEU A C 1
ATOM 1458 O O . LEU A 1 173 ? 8.036 34.263 -14.440 1.00 44.31 173 LEU A O 1
ATOM 1462 N N . VAL A 1 174 ? 9.361 32.520 -14.051 1.00 44.78 174 VAL A N 1
ATOM 1463 C CA . VAL A 1 174 ? 10.602 33.308 -14.093 1.00 44.78 174 VAL A CA 1
ATOM 1464 C C . VAL A 1 174 ? 11.727 32.471 -14.684 1.00 44.78 174 VAL A C 1
ATOM 1466 O O . VAL A 1 174 ? 12.609 31.990 -13.985 1.00 44.78 174 VAL A O 1
ATOM 1469 N N . VAL A 1 175 ? 11.733 32.347 -16.006 1.00 42.38 175 VAL A N 1
ATOM 1470 C CA . VAL A 1 175 ? 12.998 32.328 -16.741 1.00 42.38 175 VAL A CA 1
ATOM 1471 C C . VAL A 1 175 ? 12.798 33.199 -17.970 1.00 42.38 175 VAL A C 1
ATOM 1473 O O . VAL A 1 175 ? 12.476 32.714 -19.049 1.00 42.38 175 VAL A O 1
ATOM 1476 N N . SER A 1 176 ? 12.995 34.508 -17.817 1.00 41.75 176 SER A N 1
ATOM 1477 C CA . SER A 1 176 ? 13.445 35.307 -18.956 1.00 41.75 176 SER A CA 1
ATOM 1478 C C . SER A 1 176 ? 14.729 34.636 -19.451 1.00 41.75 176 SER A C 1
ATOM 1480 O O . SER A 1 176 ? 15.695 34.585 -18.681 1.00 41.75 176 SER A O 1
ATOM 1482 N N . PRO A 1 177 ? 14.778 34.044 -20.658 1.00 44.84 177 PRO A N 1
ATOM 1483 C CA . PRO A 1 177 ? 16.009 33.427 -21.116 1.00 44.84 177 PRO A CA 1
ATOM 1484 C C . PRO A 1 177 ? 17.051 34.547 -21.227 1.00 44.84 177 PRO A C 1
ATOM 1486 O O . PRO A 1 177 ? 16.789 35.547 -21.903 1.00 44.84 177 PRO A O 1
ATOM 1489 N N . PRO A 1 178 ? 18.217 34.447 -20.563 1.00 44.12 178 PRO A N 1
ATOM 1490 C CA . PRO A 1 178 ? 19.252 35.443 -20.759 1.00 44.12 178 PRO A CA 1
ATOM 1491 C C . PRO A 1 178 ? 19.652 35.405 -22.235 1.00 44.12 178 PRO A C 1
ATOM 1493 O O . PRO A 1 178 ? 19.945 34.337 -22.781 1.00 44.12 178 PRO A O 1
ATOM 1496 N N . ILE A 1 179 ? 19.620 36.570 -22.883 1.00 50.12 179 ILE A N 1
ATOM 1497 C CA . ILE A 1 179 ? 20.034 36.750 -24.276 1.00 50.12 179 ILE A CA 1
ATOM 1498 C C . ILE A 1 179 ? 21.454 36.187 -24.418 1.00 50.12 179 ILE A C 1
ATOM 1500 O O . ILE A 1 179 ? 22.395 36.653 -23.773 1.00 50.12 179 ILE A O 1
ATOM 1504 N N . ILE A 1 180 ? 21.602 35.153 -25.245 1.00 50.09 180 ILE A N 1
ATOM 1505 C CA . ILE A 1 180 ? 22.861 34.429 -25.421 1.00 50.09 180 ILE A CA 1
ATOM 1506 C C . ILE A 1 180 ? 23.812 35.303 -26.244 1.00 50.09 180 ILE A C 1
ATOM 1508 O O . ILE A 1 180 ? 23.617 35.495 -27.441 1.00 50.09 180 ILE A O 1
ATOM 1512 N N . ARG A 1 181 ? 24.880 35.802 -25.618 1.00 49.69 181 ARG A N 1
ATOM 1513 C CA . ARG A 1 181 ? 26.075 36.302 -26.317 1.00 49.69 181 ARG A CA 1
ATOM 1514 C C . ARG A 1 181 ? 27.233 35.339 -26.069 1.00 49.69 181 ARG A C 1
ATOM 1516 O O . ARG A 1 181 ? 28.064 35.577 -25.197 1.00 49.69 181 ARG A O 1
ATOM 1523 N N . ALA A 1 182 ? 27.282 34.241 -26.819 1.00 53.94 182 ALA A N 1
ATOM 1524 C CA . ALA A 1 182 ? 28.456 33.371 -26.863 1.00 53.94 182 ALA A CA 1
ATOM 1525 C C . ALA A 1 182 ? 29.419 33.891 -27.941 1.00 53.94 182 ALA A C 1
ATOM 1527 O O . ALA A 1 182 ? 29.001 34.137 -29.070 1.00 53.94 182 ALA A O 1
ATOM 1528 N N . ARG A 1 183 ? 30.699 34.090 -27.599 1.00 55.06 183 ARG A N 1
ATOM 1529 C CA . ARG A 1 183 ? 31.702 34.612 -28.550 1.00 55.06 183 ARG A CA 1
ATOM 1530 C C . ARG A 1 183 ? 32.382 33.514 -29.369 1.00 55.06 183 ARG A C 1
ATOM 1532 O O . ARG A 1 183 ? 33.005 33.819 -30.377 1.00 55.06 183 ARG A O 1
ATOM 1539 N N . ASN A 1 184 ? 32.292 32.253 -28.941 1.00 56.66 184 ASN A N 1
ATOM 1540 C CA . ASN A 1 184 ? 32.871 31.117 -29.652 1.00 56.66 184 ASN A CA 1
ATOM 1541 C C . ASN A 1 184 ? 32.133 29.801 -29.357 1.00 56.66 184 ASN A C 1
ATOM 1543 O O . ASN A 1 184 ? 31.356 29.683 -28.405 1.00 56.66 184 ASN A O 1
ATOM 1547 N N . PHE A 1 185 ? 32.399 28.809 -30.207 1.00 47.56 185 PHE A N 1
ATOM 1548 C CA . PHE A 1 185 ? 31.745 27.503 -30.206 1.00 47.56 185 PHE A CA 1
ATOM 1549 C C . PHE A 1 185 ? 31.981 26.717 -28.907 1.00 47.56 185 PHE A C 1
ATOM 1551 O O . PHE A 1 185 ? 31.069 26.076 -28.394 1.00 47.56 185 PHE A O 1
ATOM 1558 N N . THR A 1 186 ? 33.165 26.836 -28.307 1.00 59.84 186 THR A N 1
ATOM 1559 C CA . THR A 1 186 ? 33.496 26.153 -27.050 1.00 59.84 186 THR A CA 1
ATOM 1560 C C . THR A 1 186 ? 32.620 26.641 -25.895 1.00 59.84 186 THR A C 1
ATOM 1562 O O . THR A 1 186 ? 32.064 25.818 -25.171 1.00 59.84 186 THR A O 1
ATOM 1565 N N . GLN A 1 187 ? 32.401 27.958 -25.766 1.00 55.66 187 GLN A N 1
ATOM 1566 C CA . GLN A 1 187 ? 31.488 28.520 -24.760 1.00 55.66 187 GLN A CA 1
ATOM 1567 C C . GLN A 1 187 ? 30.034 28.093 -24.984 1.00 55.66 187 GLN A C 1
ATOM 1569 O O . GLN A 1 187 ? 29.313 27.846 -24.016 1.00 55.66 187 GLN A O 1
ATOM 1574 N N . LEU A 1 188 ? 29.620 27.958 -26.246 1.00 54.91 188 LEU A N 1
ATOM 1575 C CA . LEU A 1 188 ? 28.298 27.457 -26.615 1.00 54.91 188 LEU A CA 1
ATOM 1576 C C . LEU A 1 188 ? 28.105 26.006 -26.124 1.00 54.91 188 LEU A C 1
ATOM 1578 O O . LEU A 1 188 ? 27.127 25.704 -25.443 1.00 54.91 188 LEU A O 1
ATOM 1582 N N . ILE A 1 189 ? 29.081 25.127 -26.380 1.00 55.03 189 ILE A N 1
ATOM 1583 C CA . ILE A 1 189 ? 29.071 23.705 -25.980 1.00 55.03 189 ILE A CA 1
ATOM 1584 C C . ILE A 1 189 ? 29.091 23.552 -24.447 1.00 55.03 189 ILE A C 1
ATOM 1586 O O . ILE A 1 189 ? 28.376 22.717 -23.885 1.00 55.03 189 ILE A O 1
ATOM 1590 N N . THR A 1 190 ? 29.865 24.380 -23.734 1.00 52.19 190 THR A N 1
ATOM 1591 C CA . THR A 1 190 ? 29.902 24.359 -22.257 1.00 52.19 190 THR A CA 1
ATOM 1592 C C . THR A 1 190 ? 28.576 24.833 -21.642 1.00 52.19 190 THR A C 1
ATOM 1594 O O . THR A 1 190 ? 28.169 24.365 -20.580 1.00 52.19 190 THR A O 1
ATOM 1597 N N . GLN A 1 191 ? 27.863 25.744 -22.310 1.00 56.44 191 GLN A N 1
ATOM 1598 C CA . GLN A 1 191 ? 26.530 26.180 -21.884 1.00 56.44 191 GLN A CA 1
ATOM 1599 C C . GLN A 1 191 ? 25.446 25.136 -22.194 1.00 56.44 191 GLN A C 1
ATOM 1601 O O . GLN A 1 191 ? 24.532 24.961 -21.388 1.00 56.44 191 GLN A O 1
ATOM 1606 N N . PHE A 1 192 ? 25.567 24.395 -23.301 1.00 50.94 192 PHE A N 1
ATOM 1607 C CA . PHE A 1 192 ? 24.674 23.275 -23.621 1.00 50.94 192 PHE A CA 1
ATOM 1608 C C . PHE A 1 192 ? 24.865 22.072 -22.689 1.00 50.94 192 PHE A C 1
ATOM 1610 O O . PHE A 1 192 ? 23.881 21.504 -22.223 1.00 50.94 192 PHE A O 1
ATOM 1617 N N . SER A 1 193 ? 26.103 21.727 -22.332 1.00 48.72 193 SER A N 1
ATOM 1618 C CA . SER A 1 193 ? 26.387 20.636 -21.381 1.00 48.72 193 SER A CA 1
ATOM 1619 C C . SER A 1 193 ? 25.882 20.924 -19.961 1.00 48.72 193 SER A C 1
ATOM 1621 O O . SER A 1 193 ? 25.408 20.008 -19.296 1.00 48.72 193 SER A O 1
ATOM 1623 N N . LYS A 1 194 ? 25.862 22.193 -19.522 1.00 49.47 194 LYS A N 1
ATOM 1624 C CA . LYS A 1 194 ? 25.191 22.602 -18.269 1.00 49.47 194 LYS A CA 1
ATOM 1625 C C . LYS A 1 194 ? 23.661 22.493 -18.320 1.00 49.47 194 LYS A C 1
ATOM 1627 O O . LYS A 1 194 ? 23.039 22.356 -17.275 1.00 49.47 194 LYS A O 1
ATOM 1632 N N . ARG A 1 195 ? 23.054 22.559 -19.511 1.00 51.22 195 ARG A N 1
ATOM 1633 C CA . ARG A 1 195 ? 21.604 22.374 -19.722 1.00 51.22 195 ARG A CA 1
ATOM 1634 C C . ARG A 1 195 ? 21.206 20.911 -19.938 1.00 51.22 195 ARG A C 1
ATOM 1636 O O . ARG A 1 195 ? 20.035 20.590 -19.808 1.00 51.22 195 ARG A O 1
ATOM 1643 N N . SER A 1 196 ? 22.168 20.037 -20.241 1.00 42.75 196 SER A N 1
ATOM 1644 C CA . SER A 1 196 ? 21.981 18.588 -20.416 1.00 42.75 196 SER A CA 1
ATOM 1645 C C . SER A 1 196 ? 22.128 17.802 -19.105 1.00 42.75 196 SER A C 1
ATOM 1647 O O . SER A 1 196 ? 22.460 16.617 -19.117 1.00 42.75 196 SER A O 1
ATOM 1649 N N . GLN A 1 197 ? 21.912 18.451 -17.964 1.00 44.53 197 GLN A N 1
ATOM 1650 C CA . GLN A 1 197 ? 21.670 17.753 -16.709 1.00 44.53 197 GLN A CA 1
ATOM 1651 C C . GLN A 1 197 ? 20.157 17.663 -16.553 1.00 44.53 197 GLN A C 1
ATOM 1653 O O . GLN A 1 197 ? 19.469 18.673 -16.710 1.00 44.53 197 GLN A O 1
ATOM 1658 N N . ALA A 1 198 ? 19.635 16.462 -16.287 1.00 42.88 198 ALA A N 1
ATOM 1659 C CA . ALA A 1 198 ? 18.265 16.328 -15.811 1.00 42.88 198 ALA A CA 1
ATOM 1660 C C . ALA A 1 198 ? 18.072 17.350 -14.685 1.00 42.88 198 ALA A C 1
ATOM 1662 O O . ALA A 1 198 ? 18.927 17.447 -13.798 1.00 42.88 198 ALA A O 1
ATOM 1663 N N . LEU A 1 199 ? 17.004 18.153 -14.754 1.00 45.66 199 LEU A N 1
ATOM 1664 C CA . LEU A 1 199 ? 16.664 19.018 -13.630 1.00 45.66 199 LEU A CA 1
ATOM 1665 C C . LEU A 1 199 ? 16.617 18.130 -12.377 1.00 45.66 199 LEU A C 1
ATOM 1667 O O . LEU A 1 199 ? 16.135 16.993 -12.471 1.00 45.66 199 LEU A O 1
ATOM 1671 N N . PRO A 1 200 ? 17.148 18.595 -11.231 1.00 45.06 200 PRO A N 1
ATOM 1672 C CA . PRO A 1 200 ? 16.994 17.858 -9.986 1.00 45.06 200 PRO A CA 1
ATOM 1673 C C . PRO A 1 200 ? 15.512 17.524 -9.805 1.00 45.06 200 PRO A C 1
ATOM 1675 O O . PRO A 1 200 ? 14.656 18.295 -10.253 1.00 45.06 200 PRO A O 1
ATOM 1678 N N . TYR A 1 201 ? 15.228 16.363 -9.201 1.00 41.72 201 TYR A N 1
ATOM 1679 C CA . TYR A 1 201 ? 13.860 15.925 -8.914 1.00 41.72 201 TYR A CA 1
ATOM 1680 C C . TYR A 1 201 ? 13.019 17.122 -8.461 1.00 41.72 201 TYR A C 1
ATOM 1682 O O . TYR A 1 201 ? 13.528 17.913 -7.655 1.00 41.72 201 TYR A O 1
ATOM 1690 N N . PRO A 1 202 ? 11.785 17.291 -8.982 1.00 43.56 202 PRO A N 1
ATOM 1691 C CA . PRO A 1 202 ? 10.928 18.382 -8.550 1.00 43.56 202 PRO A CA 1
ATOM 1692 C C . PRO A 1 202 ? 10.924 18.374 -7.028 1.00 43.56 202 PRO A C 1
ATOM 1694 O O . PRO A 1 202 ? 10.637 17.341 -6.419 1.00 43.56 202 PRO A O 1
ATOM 1697 N N . VAL A 1 203 ? 11.348 19.491 -6.430 1.00 47.31 203 VAL A N 1
ATOM 1698 C CA . VAL A 1 203 ? 11.351 19.637 -4.978 1.00 47.31 203 VAL A CA 1
ATOM 1699 C C . VAL A 1 203 ? 9.910 19.405 -4.569 1.00 47.31 203 VAL A C 1
ATOM 1701 O O . VAL A 1 203 ? 9.040 20.206 -4.916 1.00 47.31 203 VAL A O 1
ATOM 1704 N N . ILE A 1 204 ? 9.649 18.264 -3.924 1.00 51.00 204 ILE A N 1
ATOM 1705 C CA . ILE A 1 204 ? 8.334 17.958 -3.371 1.00 51.00 204 ILE A CA 1
ATOM 1706 C C . ILE A 1 204 ? 7.978 19.189 -2.541 1.00 51.00 204 ILE A C 1
ATOM 1708 O O . ILE A 1 204 ? 8.793 19.555 -1.688 1.00 51.00 204 ILE A O 1
ATOM 1712 N N . PRO A 1 205 ? 6.860 19.886 -2.821 1.00 45.94 205 PRO A N 1
ATOM 1713 C CA . PRO A 1 205 ? 6.515 21.079 -2.073 1.00 45.94 205 PRO A CA 1
ATOM 1714 C C . PRO A 1 205 ? 6.486 20.701 -0.594 1.00 45.94 205 PRO A C 1
ATOM 1716 O O . PRO A 1 205 ? 5.634 19.930 -0.151 1.00 45.94 205 PRO A O 1
ATOM 1719 N N . LEU A 1 206 ? 7.485 21.189 0.147 1.00 50.47 206 LEU A N 1
ATOM 1720 C CA . LEU A 1 206 ? 7.606 20.980 1.579 1.00 50.47 206 LEU A CA 1
ATOM 1721 C C . LEU A 1 206 ? 6.461 21.765 2.204 1.00 50.47 206 LEU A C 1
ATOM 1723 O O . LEU A 1 206 ? 6.545 22.979 2.388 1.00 50.47 206 LEU A O 1
ATOM 1727 N N . HIS A 1 207 ? 5.350 21.083 2.465 1.00 48.53 207 HIS A N 1
ATOM 1728 C CA . HIS A 1 207 ? 4.290 21.665 3.265 1.00 48.53 207 HIS A CA 1
ATOM 1729 C C . HIS A 1 207 ? 4.884 21.974 4.652 1.00 48.53 207 HIS A C 1
ATOM 1731 O O . HIS A 1 207 ? 5.581 21.116 5.192 1.00 48.53 207 HIS A O 1
ATOM 1737 N N . PRO A 1 208 ? 4.637 23.147 5.265 1.00 54.94 208 PRO A N 1
ATOM 1738 C CA . PRO A 1 208 ? 5.226 23.509 6.562 1.00 54.94 208 PRO A CA 1
ATOM 1739 C C . PRO A 1 208 ? 4.935 22.510 7.691 1.00 54.94 208 PRO A C 1
ATOM 1741 O O . PRO A 1 208 ? 5.624 22.502 8.703 1.00 54.94 208 PRO A O 1
ATOM 1744 N N . THR A 1 209 ? 3.900 21.683 7.521 1.00 53.72 209 THR A N 1
ATOM 1745 C CA . THR A 1 209 ? 3.510 20.632 8.470 1.00 53.72 209 THR A CA 1
ATOM 1746 C C . THR A 1 209 ? 4.115 19.263 8.155 1.00 53.72 209 THR A C 1
ATOM 1748 O O . THR A 1 209 ? 3.914 18.334 8.932 1.00 53.72 209 THR A O 1
ATOM 1751 N N . LEU A 1 210 ? 4.804 19.099 7.020 1.00 55.28 210 LEU A N 1
ATOM 1752 C CA . LEU A 1 210 ? 5.504 17.862 6.698 1.00 55.28 210 LEU A CA 1
ATOM 1753 C C . LEU A 1 210 ? 6.908 17.891 7.314 1.00 55.28 210 LEU A C 1
ATOM 1755 O O . LEU A 1 210 ? 7.606 18.903 7.210 1.00 55.28 210 LEU A O 1
ATOM 1759 N N . PRO A 1 211 ? 7.347 16.781 7.926 1.00 61.84 211 PRO A N 1
ATOM 1760 C CA . PRO A 1 211 ? 8.714 16.624 8.395 1.00 61.84 211 PRO A CA 1
ATOM 1761 C C . PRO A 1 211 ? 9.733 16.949 7.303 1.00 61.84 211 PRO A C 1
ATOM 1763 O O . PRO A 1 211 ? 9.713 16.350 6.229 1.00 61.84 211 PRO A O 1
ATOM 1766 N N . GLN A 1 212 ? 10.637 17.890 7.576 1.00 64.38 212 GLN A N 1
ATOM 1767 C CA . GLN A 1 212 ? 11.755 18.151 6.675 1.00 64.38 212 GLN A CA 1
ATOM 1768 C C . GLN A 1 212 ? 12.753 16.998 6.753 1.00 64.38 212 GLN A C 1
ATOM 1770 O O . GLN A 1 212 ? 13.094 16.531 7.841 1.00 64.38 212 GLN A O 1
ATOM 1775 N N . GLU A 1 213 ? 13.240 16.556 5.595 1.00 67.56 213 GLU A N 1
ATOM 1776 C CA . GLU A 1 213 ? 14.296 15.555 5.545 1.00 67.56 213 GLU A CA 1
ATOM 1777 C C . GLU A 1 213 ? 15.548 16.093 6.246 1.00 67.56 213 GLU A C 1
ATOM 1779 O O . GLU A 1 213 ? 16.061 17.162 5.909 1.00 67.56 213 GLU A O 1
ATOM 1784 N N . ILE A 1 214 ? 16.061 15.342 7.222 1.00 70.56 214 ILE A N 1
ATOM 1785 C CA . ILE A 1 214 ? 17.295 15.717 7.907 1.00 70.56 214 ILE A CA 1
ATOM 1786 C C . ILE A 1 214 ? 18.456 15.589 6.911 1.00 70.56 214 ILE A C 1
ATOM 1788 O O . ILE A 1 214 ? 18.688 14.488 6.382 1.00 70.56 214 ILE A O 1
ATOM 1792 N N . PRO A 1 215 ? 19.218 16.673 6.665 1.00 75.81 215 PRO A N 1
ATOM 1793 C CA . PRO A 1 215 ? 20.414 16.599 5.846 1.00 75.81 215 PRO A CA 1
ATOM 1794 C C . PRO A 1 215 ? 21.426 15.707 6.566 1.00 75.81 215 PRO A C 1
ATOM 1796 O O . PRO A 1 215 ? 21.978 16.064 7.604 1.00 75.81 215 PRO A O 1
ATOM 1799 N N . PHE A 1 216 ? 21.633 14.513 6.022 1.00 80.81 216 PHE A N 1
ATOM 1800 C CA . PHE A 1 216 ? 22.574 13.526 6.532 1.00 80.81 216 PHE A CA 1
ATOM 1801 C C . PHE A 1 216 ? 23.359 12.990 5.342 1.00 80.81 216 PHE A C 1
ATOM 1803 O O . PHE A 1 216 ? 22.914 12.084 4.641 1.00 80.81 216 PHE A O 1
ATOM 1810 N N . ASP A 1 217 ? 24.476 13.652 5.062 1.00 85.25 217 ASP A N 1
ATOM 1811 C CA . ASP A 1 217 ? 25.379 13.310 3.973 1.00 85.25 217 ASP A CA 1
ATOM 1812 C C . ASP A 1 217 ? 26.596 12.528 4.488 1.00 85.25 217 ASP A C 1
ATOM 1814 O O . ASP A 1 217 ? 26.805 12.349 5.694 1.00 85.25 217 ASP A O 1
ATOM 1818 N N . LEU A 1 218 ? 27.450 12.096 3.559 1.00 84.25 218 LEU A N 1
ATOM 1819 C CA . LEU A 1 218 ? 28.667 11.358 3.885 1.00 84.25 218 LEU A CA 1
ATOM 1820 C C . LEU A 1 218 ? 29.618 12.159 4.798 1.00 84.25 218 LEU A C 1
ATOM 1822 O O . LEU A 1 218 ? 30.354 11.575 5.593 1.00 84.25 218 LEU A O 1
ATOM 1826 N N . SER A 1 219 ? 29.606 13.494 4.722 1.00 86.06 219 SER A N 1
ATOM 1827 C CA . SER A 1 219 ? 30.466 14.351 5.549 1.00 86.06 219 SER A CA 1
ATOM 1828 C C . SER A 1 219 ? 30.036 14.349 7.019 1.00 86.06 219 SER A C 1
ATOM 1830 O O . SER A 1 219 ? 30.881 14.373 7.921 1.00 86.06 219 SER A O 1
ATOM 1832 N N . ILE A 1 220 ? 28.725 14.287 7.258 1.00 85.69 220 ILE A N 1
ATOM 1833 C CA . ILE A 1 220 ? 28.119 14.164 8.581 1.00 85.69 220 ILE A CA 1
ATOM 1834 C C . ILE A 1 220 ? 28.324 12.742 9.102 1.00 85.69 220 ILE A C 1
ATOM 1836 O O . ILE A 1 220 ? 28.786 12.586 10.232 1.00 85.69 220 ILE A O 1
ATOM 1840 N N . ALA A 1 221 ? 28.073 11.725 8.272 1.00 86.75 221 ALA A N 1
ATOM 1841 C CA . ALA A 1 221 ? 28.214 10.315 8.638 1.00 86.75 221 ALA A CA 1
ATOM 1842 C C . ALA A 1 221 ? 29.654 9.947 9.052 1.00 86.75 221 ALA A C 1
ATOM 1844 O O . ALA A 1 221 ? 29.860 9.255 10.046 1.00 86.75 221 ALA A O 1
ATOM 1845 N N . CYS A 1 222 ? 30.665 10.460 8.343 1.00 86.44 222 CYS A N 1
ATOM 1846 C CA . CYS A 1 222 ? 32.079 10.213 8.650 1.00 86.44 222 CYS A CA 1
ATOM 1847 C C . CYS A 1 222 ? 32.620 11.022 9.845 1.00 86.44 222 CYS A C 1
ATOM 1849 O O . CYS A 1 222 ? 33.788 10.864 10.211 1.00 86.44 222 CYS A O 1
ATOM 1851 N N . ASN A 1 223 ? 31.825 11.919 10.439 1.00 88.56 223 ASN A N 1
ATOM 1852 C CA . ASN A 1 223 ? 32.220 12.711 11.600 1.00 88.56 223 ASN A CA 1
ATOM 1853 C C . ASN A 1 223 ? 31.391 12.293 12.816 1.00 88.56 223 ASN A C 1
ATOM 1855 O O . ASN A 1 223 ? 30.250 12.722 12.980 1.00 88.56 223 ASN A O 1
ATOM 1859 N N . SER A 1 224 ? 31.998 11.510 13.708 1.00 84.38 224 SER A N 1
ATOM 1860 C CA . SER A 1 224 ? 31.336 10.945 14.889 1.00 84.38 224 SER A CA 1
ATOM 1861 C C . SER A 1 224 ? 30.570 11.974 15.725 1.00 84.38 224 SER A C 1
ATOM 1863 O O . SER A 1 224 ? 29.448 11.710 16.143 1.00 84.38 224 SER A O 1
ATOM 1865 N N . ARG A 1 225 ? 31.111 13.184 15.919 1.00 87.25 225 ARG A N 1
ATOM 1866 C CA . ARG A 1 225 ? 30.444 14.243 16.694 1.00 87.25 225 ARG A CA 1
ATOM 1867 C C . ARG A 1 225 ? 29.243 14.840 15.959 1.00 87.25 225 ARG A C 1
ATOM 1869 O O . ARG A 1 225 ? 28.232 15.147 16.591 1.00 87.25 225 ARG A O 1
ATOM 1876 N N . ARG A 1 226 ? 29.352 15.036 14.641 1.00 87.31 226 ARG A N 1
ATOM 1877 C CA . ARG A 1 226 ? 28.257 15.575 13.813 1.00 87.31 226 ARG A CA 1
ATOM 1878 C C . ARG A 1 226 ? 27.157 14.547 13.575 1.00 87.31 226 ARG A C 1
ATOM 1880 O O . ARG A 1 226 ? 26.007 14.949 13.481 1.00 87.31 226 ARG A O 1
ATOM 1887 N N . CYS A 1 227 ? 27.507 13.266 13.527 1.00 87.62 227 CYS A N 1
ATOM 1888 C CA . CYS A 1 227 ? 26.578 12.148 13.423 1.00 87.62 227 CYS A CA 1
ATOM 1889 C C . CYS A 1 227 ? 25.838 11.891 14.748 1.00 87.62 227 CYS A C 1
ATOM 1891 O O . CYS A 1 227 ? 24.612 11.800 14.762 1.00 87.62 227 CYS A O 1
ATOM 1893 N N . LEU A 1 228 ? 26.562 11.864 15.874 1.00 91.06 228 LEU A N 1
ATOM 1894 C CA . LEU A 1 228 ? 25.982 11.581 17.188 1.00 91.06 228 LEU A CA 1
ATOM 1895 C C . LEU A 1 228 ? 25.006 12.666 17.653 1.00 91.06 228 LEU A C 1
ATOM 1897 O O . LEU A 1 228 ? 24.001 12.350 18.271 1.00 91.06 228 LEU A O 1
ATOM 1901 N N . LYS A 1 229 ? 25.272 13.946 17.366 1.00 90.62 229 LYS A N 1
ATOM 1902 C CA . LYS A 1 229 ? 24.433 15.060 17.841 1.00 90.62 229 LYS A CA 1
ATOM 1903 C C . LYS A 1 229 ? 22.947 14.953 17.428 1.00 90.62 229 LYS A C 1
ATOM 1905 O O . LYS A 1 229 ? 22.109 15.025 18.324 1.00 90.62 229 LYS A O 1
ATOM 1910 N N . PRO A 1 230 ? 22.587 14.820 16.135 1.00 88.75 230 PRO A N 1
ATOM 1911 C CA . PRO A 1 230 ? 21.190 14.660 15.727 1.00 88.75 230 PRO A CA 1
ATOM 1912 C C . PRO A 1 230 ? 20.604 13.326 16.204 1.00 88.75 230 PRO A C 1
ATOM 1914 O O . PRO A 1 230 ? 19.458 13.288 16.641 1.00 88.75 230 PRO A O 1
ATOM 1917 N N . TYR A 1 231 ? 21.404 12.256 16.199 1.00 92.06 231 TYR A N 1
ATOM 1918 C CA . TYR A 1 231 ? 20.981 10.940 16.669 1.00 92.06 231 TYR A CA 1
ATOM 1919 C C . TYR A 1 231 ? 20.576 10.952 18.154 1.00 92.06 231 TYR A C 1
ATOM 1921 O O . TYR A 1 231 ? 19.466 10.564 18.508 1.00 92.06 231 TYR A O 1
ATOM 1929 N N . ALA A 1 232 ? 21.449 11.480 19.015 1.00 93.06 232 ALA A N 1
ATOM 1930 C CA . ALA A 1 232 ? 21.222 11.599 20.451 1.00 93.06 232 ALA A CA 1
ATOM 1931 C C . ALA A 1 232 ? 20.033 12.511 20.783 1.00 93.06 232 ALA A C 1
ATOM 1933 O O . ALA A 1 232 ? 19.324 12.265 21.755 1.00 93.06 232 ALA A O 1
ATOM 1934 N N . ALA A 1 233 ? 19.796 13.555 19.978 1.00 91.94 233 ALA A N 1
ATOM 1935 C CA . ALA A 1 233 ? 18.640 14.426 20.153 1.00 91.94 233 ALA A CA 1
ATOM 1936 C C . ALA A 1 233 ? 17.330 13.651 19.954 1.00 91.94 233 ALA A C 1
ATOM 1938 O O . ALA A 1 233 ? 16.483 13.683 20.839 1.00 91.94 233 ALA A O 1
ATOM 1939 N N . HIS A 1 234 ? 17.190 12.902 18.854 1.00 92.19 234 HIS A N 1
ATOM 1940 C CA . HIS A 1 234 ? 16.000 12.077 18.622 1.00 92.19 234 HIS A CA 1
ATOM 1941 C C . HIS A 1 234 ? 15.838 10.984 19.670 1.00 92.19 234 HIS A C 1
ATOM 1943 O O . HIS A 1 234 ? 14.742 10.810 20.192 1.00 92.19 234 HIS A O 1
ATOM 1949 N N . LEU A 1 235 ? 16.928 10.304 20.028 1.00 91.75 235 LEU A N 1
ATOM 1950 C CA . LEU A 1 235 ? 16.894 9.268 21.053 1.00 91.75 235 LEU A CA 1
ATOM 1951 C C . LEU A 1 235 ? 16.385 9.815 22.394 1.00 91.75 235 LEU A C 1
ATOM 1953 O O . LEU A 1 235 ? 15.538 9.192 23.022 1.00 91.75 235 LEU A O 1
ATOM 1957 N N . ARG A 1 236 ? 16.837 11.011 22.788 1.00 92.00 236 ARG A N 1
ATOM 1958 C CA . ARG A 1 236 ? 16.393 11.679 24.016 1.00 92.00 236 ARG A CA 1
ATOM 1959 C C . ARG A 1 236 ? 14.906 12.035 23.991 1.00 92.00 236 ARG A C 1
ATOM 1961 O O . ARG A 1 236 ? 14.244 11.824 25.001 1.00 92.00 236 ARG A O 1
ATOM 1968 N N . GLU A 1 237 ? 14.388 12.567 22.882 1.00 91.56 237 GLU A N 1
ATOM 1969 C CA . GLU A 1 237 ? 12.955 12.887 22.779 1.00 91.56 237 GLU A CA 1
ATOM 1970 C C . GLU A 1 237 ? 12.091 11.617 22.861 1.00 91.56 237 GLU A C 1
ATOM 1972 O O . GLU A 1 237 ? 11.061 11.615 23.533 1.00 91.56 237 GLU A O 1
ATOM 1977 N N . ILE A 1 238 ? 12.539 10.508 22.257 1.00 91.00 238 ILE A N 1
ATOM 1978 C CA . ILE A 1 238 ? 11.850 9.213 22.369 1.00 91.00 238 ILE A CA 1
ATOM 1979 C C . ILE A 1 238 ? 11.905 8.693 23.815 1.00 91.00 238 ILE A C 1
ATOM 1981 O O . ILE A 1 238 ? 10.884 8.253 24.341 1.00 91.00 238 ILE A O 1
ATOM 1985 N N . SER A 1 239 ? 13.059 8.778 24.487 1.00 89.62 239 SER A N 1
ATOM 1986 C CA . SER A 1 239 ? 13.182 8.386 25.899 1.00 89.62 239 SER A CA 1
ATOM 1987 C C . SER A 1 239 ? 12.281 9.221 26.813 1.00 89.62 239 SER A C 1
ATOM 1989 O O . SER A 1 239 ? 11.668 8.689 27.736 1.00 89.62 239 SER A O 1
ATOM 1991 N N . GLU A 1 240 ? 12.151 10.522 26.556 1.00 89.50 240 GLU A N 1
ATOM 1992 C CA . GLU A 1 240 ? 11.246 11.379 27.325 1.00 89.50 240 GLU A CA 1
ATOM 1993 C C . GLU A 1 240 ? 9.775 11.011 27.081 1.00 89.50 240 GLU A C 1
ATOM 1995 O O . GLU A 1 240 ? 8.998 10.901 28.030 1.00 89.50 240 GLU A O 1
ATOM 200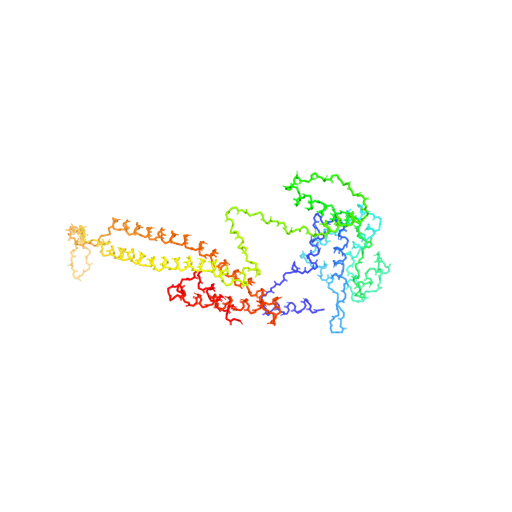0 N N . ALA A 1 241 ? 9.400 10.715 25.832 1.00 89.00 241 ALA A N 1
ATOM 2001 C CA . ALA A 1 241 ? 8.069 10.210 25.504 1.00 89.00 241 ALA A CA 1
ATOM 2002 C C . ALA A 1 241 ? 7.763 8.875 26.210 1.00 89.00 241 ALA A C 1
ATOM 2004 O O . ALA A 1 241 ? 6.665 8.699 26.746 1.00 89.00 241 ALA A O 1
ATOM 2005 N N . ALA A 1 242 ? 8.739 7.966 26.283 1.00 87.94 242 ALA A N 1
ATOM 2006 C CA . ALA A 1 242 ? 8.602 6.703 27.004 1.00 87.94 242 ALA A CA 1
ATOM 2007 C C . ALA A 1 242 ? 8.381 6.916 28.511 1.00 87.94 242 ALA A C 1
ATOM 2009 O O . ALA A 1 242 ? 7.516 6.272 29.103 1.00 87.94 242 ALA A O 1
ATOM 2010 N N . ARG A 1 243 ? 9.094 7.861 29.139 1.00 87.31 243 ARG A N 1
ATOM 2011 C CA . ARG A 1 243 ? 8.869 8.208 30.555 1.00 87.31 243 ARG A CA 1
ATOM 2012 C C . ARG A 1 243 ? 7.462 8.733 30.794 1.00 87.31 243 ARG A C 1
ATOM 2014 O O . ARG A 1 243 ? 6.798 8.279 31.720 1.00 87.31 243 ARG A O 1
ATOM 2021 N N . VAL A 1 244 ? 6.987 9.638 29.937 1.00 86.81 244 VAL A N 1
ATOM 2022 C CA . VAL A 1 244 ? 5.616 10.166 30.017 1.00 86.81 244 VAL A CA 1
ATOM 2023 C C . VAL A 1 244 ? 4.588 9.042 29.855 1.00 86.81 244 VAL A C 1
ATOM 2025 O O . VAL A 1 244 ? 3.604 9.015 30.592 1.00 86.81 244 VAL A O 1
ATOM 2028 N N . PHE A 1 245 ? 4.822 8.091 28.945 1.00 86.25 245 PHE A N 1
ATOM 2029 C CA . PHE A 1 245 ? 3.967 6.913 28.777 1.00 86.25 245 PHE A CA 1
ATOM 2030 C C . PHE A 1 245 ? 3.914 6.044 30.040 1.00 86.25 245 PHE A C 1
ATOM 2032 O O . PHE A 1 245 ? 2.833 5.644 30.467 1.00 86.25 245 PHE A O 1
ATOM 2039 N N . VAL A 1 246 ? 5.063 5.778 30.667 1.00 85.06 246 VAL A N 1
ATOM 2040 C CA . VAL A 1 246 ? 5.113 4.979 31.899 1.00 85.06 246 VAL A CA 1
ATOM 2041 C C . VAL A 1 246 ? 4.414 5.707 33.048 1.00 85.06 246 VAL A C 1
ATOM 2043 O O . VAL A 1 246 ? 3.583 5.105 33.719 1.00 85.06 246 VAL A O 1
ATOM 2046 N N . SER A 1 247 ? 4.661 7.005 33.235 1.00 84.31 247 SER A N 1
ATOM 2047 C CA . SER A 1 247 ? 3.995 7.797 34.281 1.00 84.31 247 SER A CA 1
ATOM 2048 C C . SER A 1 247 ? 2.489 7.971 34.052 1.00 84.31 247 SER A C 1
ATOM 2050 O O . SER A 1 247 ? 1.739 8.178 35.004 1.00 84.31 247 SER A O 1
ATOM 2052 N N . ALA A 1 248 ? 2.017 7.873 32.806 1.00 85.19 248 ALA A N 1
ATOM 2053 C CA . ALA A 1 248 ? 0.589 7.896 32.505 1.00 85.19 248 ALA A CA 1
ATOM 2054 C C . ALA A 1 248 ? -0.149 6.678 33.077 1.00 85.19 248 ALA A C 1
ATOM 2056 O O . ALA A 1 248 ? -1.329 6.783 33.409 1.00 85.19 248 ALA A O 1
ATOM 2057 N N . LYS A 1 249 ? 0.535 5.537 33.227 1.00 85.56 249 LYS A N 1
ATOM 2058 C CA . LYS A 1 249 ? -0.037 4.345 33.857 1.00 85.56 249 LYS A CA 1
ATOM 2059 C C . LYS A 1 249 ? -0.516 4.659 35.278 1.00 85.56 249 LYS A C 1
ATOM 2061 O O . LYS A 1 249 ? -1.672 4.388 35.586 1.00 85.56 249 LYS A O 1
ATOM 2066 N N . ASP A 1 250 ? 0.333 5.292 36.085 1.00 87.12 250 ASP A N 1
ATOM 2067 C CA . ASP A 1 250 ? 0.018 5.637 37.477 1.00 87.12 250 ASP A CA 1
ATOM 2068 C C . ASP A 1 250 ? -1.194 6.582 37.554 1.00 87.12 250 ASP A C 1
ATOM 2070 O O . ASP A 1 250 ? -2.065 6.438 38.410 1.00 87.12 250 ASP A O 1
ATOM 2074 N N . GLN A 1 251 ? -1.306 7.523 36.610 1.00 86.31 251 GLN A N 1
ATOM 2075 C CA . GLN A 1 251 ? -2.462 8.424 36.518 1.00 86.31 251 GLN A CA 1
ATOM 2076 C C . GLN A 1 251 ? -3.759 7.674 36.184 1.00 86.31 251 GLN A C 1
ATOM 2078 O O . GLN A 1 251 ? -4.810 7.972 36.754 1.00 86.31 251 GLN A O 1
ATOM 2083 N N . MET A 1 252 ? -3.695 6.684 35.287 1.00 90.62 252 MET A N 1
ATOM 2084 C CA . MET A 1 252 ? -4.856 5.855 34.952 1.00 90.62 252 MET A CA 1
ATOM 2085 C C . MET A 1 252 ? -5.272 4.964 36.123 1.00 90.62 252 MET A C 1
ATOM 2087 O O . MET A 1 252 ? -6.470 4.825 36.362 1.00 90.62 252 MET A O 1
ATOM 2091 N N . GLU A 1 253 ? -4.309 4.413 36.868 1.00 92.50 253 GLU A N 1
ATOM 2092 C CA . GLU A 1 253 ? -4.574 3.611 38.069 1.00 92.50 253 GLU A CA 1
ATOM 2093 C C . GLU A 1 253 ? -5.290 4.438 39.145 1.00 92.50 253 GLU A C 1
ATOM 2095 O O . GLU A 1 253 ? -6.311 3.991 39.656 1.00 92.50 253 GLU A O 1
ATOM 2100 N N . ILE A 1 254 ? -4.873 5.687 39.392 1.00 93.56 254 ILE A N 1
ATOM 2101 C CA . ILE A 1 254 ? -5.567 6.588 40.335 1.00 93.56 254 ILE A CA 1
ATOM 2102 C C . ILE A 1 254 ? -7.040 6.796 39.943 1.00 93.56 254 ILE A C 1
ATOM 2104 O O . ILE A 1 254 ? -7.925 6.785 40.801 1.00 93.56 254 ILE A O 1
ATOM 2108 N N . LEU A 1 255 ? -7.328 6.988 38.650 1.00 93.88 255 LEU A N 1
ATOM 2109 C CA . LEU A 1 255 ? -8.705 7.148 38.169 1.00 93.88 255 LEU A CA 1
ATOM 2110 C C . LEU A 1 255 ? -9.507 5.846 38.250 1.00 93.88 255 LEU A C 1
ATOM 2112 O O . LEU A 1 255 ? -10.713 5.889 38.511 1.00 93.88 255 LEU A O 1
ATOM 2116 N N . ASP A 1 256 ? -8.859 4.707 38.014 1.00 94.56 256 ASP A N 1
ATOM 2117 C CA . ASP A 1 256 ? -9.475 3.390 38.127 1.00 94.56 256 ASP A CA 1
ATOM 2118 C C . ASP A 1 256 ? -9.804 3.056 39.593 1.00 94.56 256 ASP A C 1
ATOM 2120 O O . ASP A 1 256 ? -10.923 2.610 39.867 1.00 94.56 256 ASP A O 1
ATOM 2124 N N . ASP A 1 257 ? -8.917 3.383 40.531 1.00 96.25 257 ASP A N 1
ATOM 2125 C CA . ASP A 1 257 ? -9.141 3.249 41.973 1.00 96.25 257 ASP A CA 1
ATOM 2126 C C . ASP A 1 257 ? -10.281 4.150 42.459 1.00 96.25 257 ASP A C 1
ATOM 2128 O O . ASP A 1 257 ? -11.162 3.697 43.193 1.00 96.25 257 ASP A O 1
ATOM 2132 N N . GLU A 1 258 ? -10.330 5.407 42.002 1.00 95.75 258 GLU A N 1
ATOM 2133 C CA . GLU A 1 258 ? -11.433 6.324 42.312 1.00 95.75 258 GLU A CA 1
ATOM 2134 C C . GLU A 1 258 ? -12.778 5.753 41.832 1.00 95.75 258 GLU A C 1
ATOM 2136 O O . GLU A 1 258 ? -13.775 5.778 42.558 1.00 95.75 258 GLU A O 1
ATOM 2141 N N . TYR A 1 259 ? -12.812 5.175 40.627 1.00 95.75 259 TYR A N 1
ATOM 2142 C CA . TYR A 1 259 ? -14.016 4.537 40.103 1.00 95.75 259 TYR A CA 1
ATOM 2143 C C . TYR A 1 259 ? -14.454 3.330 40.933 1.00 95.75 259 TYR A C 1
ATOM 2145 O O . TYR A 1 259 ? -15.647 3.172 41.206 1.00 95.75 259 TYR A O 1
ATOM 2153 N N . VAL A 1 260 ? -13.509 2.462 41.305 1.00 95.50 260 VAL A N 1
ATOM 2154 C CA . VAL A 1 260 ? -13.790 1.294 42.150 1.00 95.50 260 VAL A CA 1
ATOM 2155 C C . VAL A 1 260 ? -14.279 1.748 43.526 1.00 95.50 260 VAL A C 1
ATOM 2157 O O . VAL A 1 260 ? -15.219 1.156 44.056 1.00 95.50 260 VAL A O 1
ATOM 2160 N N . GLY A 1 261 ? -13.734 2.849 44.050 1.00 94.31 261 GLY A N 1
ATOM 2161 C CA . GLY A 1 261 ? -14.174 3.485 45.291 1.00 94.31 261 GLY A CA 1
ATOM 2162 C C . GLY A 1 261 ? -15.640 3.927 45.288 1.00 94.31 261 GLY A C 1
ATOM 2163 O O . GLY A 1 261 ? -16.268 3.919 46.341 1.00 94.31 261 GLY A O 1
ATOM 2164 N N . TYR A 1 262 ? -16.227 4.236 44.126 1.00 93.44 262 TYR A N 1
ATOM 2165 C CA . TYR A 1 262 ? -17.656 4.570 44.014 1.00 93.44 262 TYR A CA 1
ATOM 2166 C C . TYR A 1 262 ? -18.586 3.348 44.017 1.00 93.44 262 TYR A C 1
ATOM 2168 O O . TYR A 1 262 ? -19.783 3.485 44.277 1.00 93.44 262 TYR A O 1
ATOM 2176 N N . TYR A 1 263 ? -18.073 2.152 43.720 1.00 92.06 263 TYR A N 1
ATOM 2177 C CA . TYR A 1 263 ? -18.898 0.954 43.543 1.00 92.06 263 TYR A CA 1
ATOM 2178 C C . TYR A 1 263 ? -19.697 0.551 44.800 1.00 92.06 263 TYR A C 1
ATOM 2180 O O . TYR A 1 263 ? -20.880 0.230 44.659 1.00 92.06 263 TYR A O 1
ATOM 2188 N N . PRO A 1 264 ? -19.125 0.597 46.024 1.00 91.56 264 PRO A N 1
ATOM 2189 C CA . PRO A 1 264 ? -19.866 0.304 47.253 1.00 91.56 264 PRO A CA 1
ATOM 2190 C C . PRO A 1 264 ? -21.045 1.254 47.503 1.00 91.56 264 PRO A C 1
ATOM 2192 O O . PRO A 1 264 ? -22.069 0.830 48.036 1.00 91.56 264 PRO A O 1
ATOM 2195 N N . ASP A 1 265 ? -20.929 2.514 47.077 1.00 92.44 265 ASP A N 1
ATOM 2196 C CA . ASP A 1 265 ? -21.933 3.556 47.320 1.00 92.44 265 ASP A CA 1
ATOM 2197 C C . ASP A 1 265 ? -23.047 3.584 46.262 1.00 92.44 265 ASP A C 1
ATOM 2199 O O . ASP A 1 265 ? -24.070 4.251 46.442 1.00 92.44 265 ASP A O 1
ATOM 2203 N N . LEU A 1 266 ? -22.888 2.836 45.164 1.00 91.69 266 LEU A N 1
ATOM 2204 C CA . LEU A 1 266 ? -23.846 2.795 44.056 1.00 91.69 266 LEU A CA 1
ATOM 2205 C C . LEU A 1 266 ? -25.240 2.328 44.503 1.00 91.69 266 LEU A C 1
ATOM 2207 O O . LEU A 1 266 ? -26.253 2.720 43.919 1.00 91.69 266 LEU A O 1
ATOM 2211 N N . TYR A 1 267 ? -25.288 1.521 45.564 1.00 91.56 267 TYR A N 1
ATOM 2212 C CA . TYR A 1 267 ? -26.511 1.020 46.170 1.00 91.56 267 TYR A CA 1
ATOM 2213 C C . TYR A 1 267 ? -26.561 1.375 47.658 1.00 91.56 267 TYR A C 1
ATOM 2215 O O . TYR A 1 267 ? -25.862 0.797 48.486 1.00 91.56 267 TYR A O 1
ATOM 2223 N N . GLY A 1 268 ? -27.427 2.325 48.009 1.00 86.75 268 GLY A N 1
ATOM 2224 C CA . GLY A 1 268 ? -27.669 2.723 49.394 1.00 86.75 268 GLY A CA 1
ATOM 2225 C C . GLY A 1 268 ? -28.817 1.941 50.025 1.00 86.75 268 GLY A C 1
ATOM 2226 O O . GLY A 1 268 ? -29.797 1.602 49.362 1.00 86.75 268 GLY A O 1
ATOM 2227 N N . LYS A 1 269 ? -28.744 1.702 51.336 1.00 87.12 269 LYS A N 1
ATOM 2228 C CA . LYS A 1 269 ? -29.904 1.222 52.100 1.00 87.12 269 LYS A CA 1
ATOM 2229 C C . LYS A 1 269 ? -30.921 2.356 52.223 1.00 87.12 269 LYS A C 1
ATOM 2231 O O . LYS A 1 269 ? -30.586 3.432 52.709 1.00 87.12 269 LYS A O 1
ATOM 2236 N N . SER A 1 270 ? -32.162 2.107 51.821 1.00 85.06 270 SER A N 1
ATOM 2237 C CA . SER A 1 270 ? -33.270 3.050 51.982 1.00 85.06 270 SER A CA 1
ATOM 2238 C C . SER A 1 270 ? -34.499 2.350 52.550 1.00 85.06 270 SER A C 1
ATOM 2240 O O . SER A 1 270 ? -34.808 1.220 52.172 1.00 85.06 270 SER A O 1
ATOM 2242 N N . ALA A 1 271 ? -35.197 3.011 53.470 1.00 86.19 271 ALA A N 1
ATOM 2243 C CA . ALA A 1 271 ? -36.481 2.533 53.963 1.00 86.19 271 ALA A CA 1
ATOM 2244 C C . ALA A 1 271 ? -37.532 2.711 52.859 1.00 86.19 271 ALA A C 1
ATOM 2246 O O . ALA A 1 271 ? -37.691 3.807 52.323 1.00 86.19 271 ALA A O 1
ATOM 2247 N N . THR A 1 272 ? -38.210 1.628 52.489 1.00 84.81 272 THR A N 1
ATOM 2248 C CA . THR A 1 272 ? -39.293 1.626 51.498 1.00 84.81 272 THR A CA 1
ATOM 2249 C C . THR A 1 272 ? -40.511 0.940 52.099 1.00 84.81 272 THR A C 1
ATOM 2251 O O . THR A 1 272 ? -40.384 -0.072 52.785 1.00 84.81 272 THR A O 1
ATOM 2254 N N . GLU A 1 273 ? -41.694 1.489 51.854 1.00 86.75 273 GLU A N 1
ATOM 2255 C CA . GLU A 1 273 ? -42.949 0.883 52.287 1.00 86.75 273 GLU A CA 1
ATOM 2256 C C . GLU A 1 273 ? -43.380 -0.193 51.292 1.00 86.75 273 GLU A C 1
ATOM 2258 O O . GLU A 1 273 ? -43.497 0.055 50.091 1.00 86.75 273 GLU A O 1
ATOM 2263 N N . LEU A 1 274 ? -43.613 -1.402 51.796 1.00 85.94 274 LEU A N 1
ATOM 2264 C CA . LEU A 1 274 ? -44.054 -2.542 51.006 1.00 85.94 274 LEU A CA 1
ATOM 2265 C C . LEU A 1 274 ? -45.456 -2.942 51.459 1.00 85.94 274 LEU A C 1
ATOM 2267 O O . LEU A 1 274 ? -45.689 -3.240 52.632 1.00 85.94 274 LEU A O 1
ATOM 2271 N N . ALA A 1 275 ? -46.402 -2.918 50.524 1.00 84.88 275 ALA A N 1
ATOM 2272 C CA . ALA A 1 275 ? -47.766 -3.356 50.773 1.00 84.88 275 ALA A CA 1
ATOM 2273 C C . ALA A 1 275 ? -47.817 -4.890 50.756 1.00 84.88 275 ALA A C 1
ATOM 2275 O O . ALA A 1 275 ? -47.591 -5.521 49.723 1.00 84.88 275 ALA A O 1
ATOM 2276 N N . ILE A 1 276 ? -48.121 -5.492 51.902 1.00 86.25 276 ILE A N 1
ATOM 2277 C CA . ILE A 1 276 ? -48.347 -6.928 52.046 1.00 86.25 276 ILE A CA 1
ATOM 2278 C C . ILE A 1 276 ? -49.840 -7.209 52.165 1.00 86.25 276 ILE A C 1
ATOM 2280 O O . ILE A 1 276 ? -50.565 -6.567 52.922 1.00 86.25 276 ILE A O 1
ATOM 2284 N N . VAL A 1 277 ? -50.304 -8.197 51.405 1.00 83.56 277 VAL A N 1
ATOM 2285 C CA . VAL A 1 277 ? -51.695 -8.647 51.440 1.00 83.56 277 VAL A CA 1
ATOM 2286 C C . VAL A 1 277 ? -51.784 -9.857 52.360 1.00 83.56 277 VAL A C 1
ATOM 2288 O O . VAL A 1 277 ? -51.352 -10.956 52.003 1.00 83.56 277 VAL A O 1
ATOM 2291 N N . LEU A 1 278 ? -52.350 -9.656 53.545 1.00 81.81 278 LEU A N 1
ATOM 2292 C CA . LEU A 1 278 ? -52.600 -10.710 54.517 1.00 81.81 278 LEU A CA 1
ATOM 2293 C C . LEU A 1 278 ? -53.848 -11.490 54.095 1.00 81.81 278 LEU A C 1
ATOM 2295 O O . LEU A 1 278 ? -54.936 -10.931 53.933 1.00 81.81 278 LEU A O 1
ATOM 2299 N N . LYS A 1 279 ? -53.680 -12.799 53.899 1.00 80.19 279 LYS A N 1
ATOM 2300 C CA . LYS A 1 279 ? -54.757 -13.732 53.551 1.00 80.19 279 LYS A CA 1
ATOM 2301 C C . LYS A 1 279 ? -54.960 -14.709 54.701 1.00 80.19 279 LYS A C 1
ATOM 2303 O O . LYS A 1 279 ? -53.991 -15.179 55.290 1.00 80.19 279 LYS A O 1
ATOM 2308 N N . CYS A 1 280 ? -56.212 -15.044 54.995 1.00 75.06 280 CYS A N 1
ATOM 2309 C CA . CYS A 1 280 ? -56.542 -16.082 55.969 1.00 75.06 280 CYS A CA 1
ATOM 2310 C C . CYS A 1 280 ? -55.992 -17.434 55.479 1.00 75.06 280 CYS A C 1
ATOM 2312 O O . CYS A 1 280 ? -56.303 -17.843 54.360 1.00 75.06 280 CYS A O 1
ATOM 2314 N N . GLY A 1 281 ? -55.181 -18.116 56.291 1.00 63.22 281 GLY A N 1
ATOM 2315 C CA . GLY A 1 281 ? -54.680 -19.456 55.987 1.00 63.22 281 GLY A CA 1
ATOM 2316 C C . GLY A 1 281 ? -55.534 -20.522 56.666 1.00 63.22 281 GLY A C 1
ATOM 2317 O O . GLY A 1 281 ? -55.545 -20.605 57.890 1.00 63.22 281 GLY A O 1
ATOM 2318 N N . THR A 1 282 ? -56.224 -21.356 55.893 1.00 60.09 282 THR A N 1
ATOM 2319 C CA . THR A 1 282 ? -56.728 -22.653 56.369 1.00 60.09 282 THR A CA 1
ATOM 2320 C C . THR A 1 282 ? -56.002 -23.759 55.609 1.00 60.09 282 THR A C 1
ATOM 2322 O O . THR A 1 282 ? -55.728 -23.624 54.418 1.00 60.09 282 THR A O 1
ATOM 2325 N N . ALA A 1 283 ? -55.677 -24.862 56.294 1.00 57.06 283 ALA A N 1
ATOM 2326 C CA . ALA A 1 283 ? -54.912 -25.995 55.749 1.00 57.06 283 ALA A CA 1
ATOM 2327 C C . ALA A 1 283 ? -55.560 -26.674 54.518 1.00 57.06 283 ALA A C 1
ATOM 2329 O O . ALA A 1 283 ? -54.930 -27.500 53.867 1.00 57.06 283 ALA A O 1
ATOM 2330 N N . PHE A 1 284 ? -56.795 -26.295 54.170 1.00 55.84 284 PHE A N 1
ATOM 2331 C CA . PHE A 1 284 ? -57.572 -26.814 53.049 1.00 55.84 284 PHE A CA 1
ATOM 2332 C C . PHE A 1 284 ? -58.118 -25.670 52.169 1.00 55.84 284 PHE A C 1
ATOM 2334 O O . PHE A 1 284 ? -59.306 -25.372 52.169 1.00 55.84 284 PHE A O 1
ATOM 2341 N N . GLY A 1 285 ? -57.239 -25.002 51.418 1.00 56.81 285 GLY A N 1
ATOM 2342 C CA . GLY A 1 285 ? -57.511 -24.503 50.057 1.00 56.81 285 GLY A CA 1
ATOM 2343 C C . GLY A 1 285 ? -58.648 -23.501 49.762 1.00 56.81 285 GLY A C 1
ATOM 2344 O O . GLY A 1 285 ? -58.889 -23.244 48.583 1.00 56.81 285 GLY A O 1
ATOM 2345 N N . SER A 1 286 ? -59.351 -22.905 50.729 1.00 63.12 286 SER A N 1
ATOM 2346 C CA . SER A 1 286 ? -60.420 -21.931 50.425 1.00 63.12 286 SER A CA 1
ATOM 2347 C C . SER A 1 286 ? -59.888 -20.507 50.180 1.00 63.12 286 SER A C 1
ATOM 2349 O O . SER A 1 286 ? -59.100 -19.988 50.971 1.00 63.12 286 SER A O 1
ATOM 2351 N N . LYS A 1 287 ? -60.348 -19.839 49.106 1.00 64.50 287 LYS A N 1
ATOM 2352 C CA . LYS A 1 287 ? -59.992 -18.444 48.769 1.00 64.50 287 LYS A CA 1
ATOM 2353 C C . LYS A 1 287 ? -60.543 -17.466 49.823 1.00 64.50 287 LYS A C 1
ATOM 2355 O O . LYS A 1 287 ? -61.738 -17.451 50.090 1.00 64.50 287 LYS A O 1
ATOM 2360 N N . CYS A 1 288 ? -59.669 -16.638 50.400 1.00 72.19 288 CYS A N 1
ATOM 2361 C CA . CYS A 1 288 ? -60.007 -15.609 51.393 1.00 72.19 288 CYS A CA 1
ATOM 2362 C C . CYS A 1 288 ? -60.978 -14.555 50.819 1.00 72.19 288 CYS A C 1
ATOM 2364 O O . CYS A 1 288 ? -60.699 -13.983 49.766 1.00 72.19 288 CYS A O 1
ATOM 2366 N N . ALA A 1 289 ? -62.091 -14.287 51.516 1.00 71.19 289 ALA A N 1
ATOM 2367 C CA . ALA A 1 289 ? -63.141 -13.368 51.060 1.00 71.19 289 ALA A CA 1
ATOM 2368 C C . ALA A 1 289 ? -62.803 -11.876 51.258 1.00 71.19 289 ALA A C 1
ATOM 2370 O O . ALA A 1 289 ? -63.267 -11.046 50.485 1.00 71.19 289 ALA A O 1
ATOM 2371 N N . HIS A 1 290 ? -61.992 -11.536 52.267 1.00 75.00 290 HIS A N 1
ATOM 2372 C CA . HIS A 1 290 ? -61.647 -10.149 52.611 1.00 75.00 290 HIS A CA 1
ATOM 2373 C C . HIS A 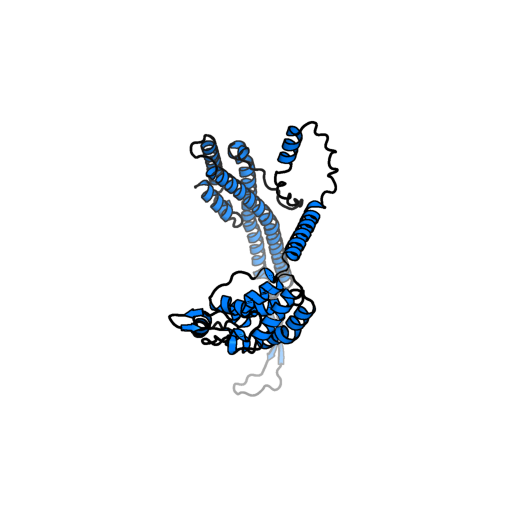1 290 ? -60.162 -10.038 52.997 1.00 75.00 290 HIS A C 1
ATOM 2375 O O . HIS A 1 290 ? -59.834 -9.978 54.182 1.00 75.00 290 HIS A O 1
ATOM 2381 N N . PRO A 1 291 ? -59.237 -10.077 52.023 1.00 77.94 291 PRO A N 1
ATOM 2382 C CA . PRO A 1 291 ? -57.822 -9.866 52.301 1.00 77.94 291 PRO A CA 1
ATOM 2383 C C . PRO A 1 291 ? -57.562 -8.430 52.784 1.00 77.94 291 PRO A C 1
ATOM 2385 O O . PRO A 1 291 ? -58.116 -7.478 52.237 1.00 77.94 291 PRO A O 1
ATOM 2388 N N . ILE A 1 292 ? -56.696 -8.280 53.790 1.00 83.31 292 ILE A N 1
ATOM 2389 C CA . ILE A 1 292 ? -56.301 -6.977 54.345 1.00 83.31 292 ILE A CA 1
ATOM 2390 C C . ILE A 1 292 ? -54.929 -6.601 53.793 1.00 83.31 292 ILE A C 1
ATOM 2392 O O . ILE A 1 292 ? -53.986 -7.389 53.868 1.00 83.31 292 ILE A O 1
ATOM 2396 N N . THR A 1 293 ? -54.803 -5.385 53.270 1.00 83.38 293 THR A N 1
ATOM 2397 C CA . THR A 1 293 ? -53.514 -4.821 52.862 1.00 83.38 293 THR A CA 1
ATOM 2398 C C . THR A 1 293 ? -52.914 -4.051 54.032 1.00 83.38 293 THR A C 1
ATOM 2400 O O . THR A 1 293 ? -53.527 -3.110 54.528 1.00 83.38 293 THR A O 1
ATOM 2403 N N . SER A 1 294 ? -51.719 -4.443 54.466 1.00 84.44 294 SER A N 1
ATOM 2404 C CA . SER A 1 294 ? -50.930 -3.736 55.478 1.00 84.44 294 SER A CA 1
ATOM 2405 C C . SER A 1 294 ? -49.647 -3.219 54.844 1.00 84.44 294 SER A C 1
ATOM 2407 O O . SER A 1 294 ? -49.068 -3.886 53.989 1.00 84.44 294 SER A O 1
ATOM 2409 N N . THR A 1 295 ? -49.169 -2.054 55.264 1.00 86.50 295 THR A N 1
ATOM 2410 C CA . THR A 1 295 ? -47.853 -1.547 54.867 1.00 86.50 295 THR A CA 1
ATOM 2411 C C . THR A 1 295 ? -46.810 -1.950 55.902 1.00 86.50 295 THR A C 1
ATOM 2413 O O . THR A 1 295 ? -47.055 -1.898 57.107 1.00 86.50 295 THR A O 1
ATOM 2416 N N . VAL A 1 296 ? -45.647 -2.400 55.435 1.00 87.69 296 VAL A N 1
ATOM 2417 C CA . VAL A 1 296 ? -44.487 -2.701 56.281 1.00 87.69 296 VAL A CA 1
ATOM 2418 C C . VAL A 1 296 ? -43.287 -1.948 55.731 1.00 87.69 296 VAL A C 1
ATOM 2420 O O . VAL A 1 296 ? -43.035 -1.963 54.528 1.00 87.69 296 VAL A O 1
ATOM 2423 N N . ILE A 1 297 ? -42.544 -1.286 56.614 1.00 87.62 297 ILE A N 1
ATOM 2424 C CA . ILE A 1 297 ? -41.300 -0.612 56.250 1.00 87.62 297 ILE A CA 1
ATOM 2425 C C . ILE A 1 297 ? -40.208 -1.673 56.134 1.00 87.62 297 ILE A C 1
ATOM 2427 O O . ILE A 1 297 ? -39.895 -2.363 57.104 1.00 87.62 297 ILE A O 1
ATOM 2431 N N . VAL A 1 298 ? -39.617 -1.794 54.949 1.00 87.12 298 VAL A N 1
ATOM 2432 C CA . VAL A 1 298 ? -38.491 -2.692 54.687 1.00 87.12 298 VAL A CA 1
ATOM 2433 C C . VAL A 1 298 ? -37.269 -1.898 54.251 1.00 87.12 298 VAL A C 1
ATOM 2435 O O . VAL A 1 298 ? -37.367 -0.863 53.591 1.00 87.12 298 VAL A O 1
ATOM 2438 N N . THR A 1 299 ? -36.089 -2.398 54.598 1.00 88.25 299 THR A N 1
ATOM 2439 C CA . THR A 1 299 ? -34.829 -1.846 54.098 1.00 88.25 299 THR A CA 1
ATOM 2440 C C . THR A 1 299 ? -34.573 -2.403 52.704 1.00 88.25 299 THR A C 1
ATOM 2442 O O . THR A 1 299 ? -34.243 -3.578 52.556 1.00 88.25 299 THR A O 1
ATOM 2445 N N . ALA A 1 300 ? -34.715 -1.563 51.683 1.00 83.50 300 ALA A N 1
ATOM 2446 C CA . ALA A 1 300 ? -34.433 -1.906 50.297 1.00 83.50 300 ALA A CA 1
ATOM 2447 C C . ALA A 1 300 ? -33.101 -1.298 49.843 1.00 83.50 300 ALA A C 1
ATOM 2449 O O . ALA A 1 300 ? -32.722 -0.194 50.244 1.00 83.50 300 ALA A O 1
ATOM 2450 N N . SER A 1 301 ? -32.400 -2.027 48.979 1.00 87.19 301 SER A N 1
ATOM 2451 C CA . SER A 1 301 ? -31.231 -1.518 48.268 1.00 87.19 301 SER A CA 1
ATOM 2452 C C . SER A 1 301 ? -31.697 -0.604 47.136 1.00 87.19 301 SER A C 1
ATOM 2454 O O . SER A 1 301 ? -32.405 -1.052 46.232 1.00 87.19 301 SER A O 1
ATOM 2456 N N . ARG A 1 302 ? -31.347 0.682 47.197 1.00 88.75 302 ARG A N 1
ATOM 2457 C CA . ARG A 1 302 ? -31.749 1.692 46.215 1.00 88.75 302 ARG A CA 1
ATOM 2458 C C . ARG A 1 302 ? -30.539 2.213 45.463 1.00 88.75 302 ARG A C 1
ATOM 2460 O O . ARG A 1 302 ? -29.546 2.626 46.055 1.00 88.75 302 ARG A O 1
ATOM 2467 N N . TYR A 1 303 ? -30.677 2.232 44.145 1.00 90.88 303 TYR A N 1
ATOM 2468 C CA . TYR A 1 303 ? -29.684 2.774 43.235 1.00 90.88 303 TYR A CA 1
ATOM 2469 C C . TYR A 1 303 ? -29.494 4.284 43.431 1.00 90.88 303 TYR A C 1
ATOM 2471 O O . TYR A 1 303 ? -30.476 5.036 43.469 1.00 90.88 303 TYR A O 1
ATOM 2479 N N . GLN A 1 304 ? -28.242 4.728 43.536 1.00 92.38 304 GLN A N 1
ATOM 2480 C CA . GLN A 1 304 ? -27.878 6.134 43.706 1.00 92.38 304 GLN A CA 1
ATOM 2481 C C . GLN A 1 304 ? -27.423 6.758 42.380 1.00 92.38 304 GLN A C 1
ATOM 2483 O O . GLN A 1 304 ? -26.270 6.633 41.968 1.00 92.38 304 GLN A O 1
ATOM 2488 N N . THR A 1 305 ? -28.315 7.509 41.730 1.00 92.88 305 THR A N 1
ATOM 2489 C CA . THR A 1 305 ? -28.029 8.213 40.463 1.00 92.88 305 THR A CA 1
ATOM 2490 C C . THR A 1 305 ? -26.934 9.277 40.583 1.00 92.88 305 THR A C 1
ATOM 2492 O O . THR A 1 305 ? -26.223 9.546 39.617 1.00 92.88 305 THR A O 1
ATOM 2495 N N . SER A 1 306 ? -26.747 9.871 41.764 1.00 93.81 306 SER A N 1
ATOM 2496 C CA . SER A 1 306 ? -25.650 10.812 42.024 1.00 93.81 306 SER A CA 1
ATOM 2497 C C . SER A 1 306 ? -24.274 10.137 41.961 1.00 93.81 306 SER A C 1
ATOM 2499 O O . SER A 1 306 ? -23.325 10.736 41.456 1.00 93.81 306 SER A O 1
ATOM 2501 N N . ILE A 1 307 ? -24.165 8.892 42.435 1.00 94.06 307 ILE A N 1
ATOM 2502 C CA . ILE A 1 307 ? -22.934 8.094 42.378 1.00 94.06 307 ILE A CA 1
ATOM 2503 C C . ILE A 1 307 ? -22.685 7.615 40.948 1.00 94.06 307 ILE A C 1
ATOM 2505 O O . ILE A 1 307 ? -21.574 7.763 40.444 1.00 94.06 307 ILE A O 1
ATOM 2509 N N . GLU A 1 308 ? -23.727 7.167 40.243 1.00 93.56 308 GLU A N 1
ATOM 2510 C CA . GLU A 1 308 ? -23.638 6.846 38.813 1.00 93.56 308 GLU A CA 1
ATOM 2511 C C . GLU A 1 308 ? -23.094 8.028 37.991 1.00 93.56 308 GLU A C 1
ATOM 2513 O O . GLU A 1 308 ? -22.225 7.849 37.135 1.00 93.56 308 GLU A O 1
ATOM 2518 N N . ALA A 1 309 ? -23.569 9.248 38.257 1.00 94.88 309 ALA A N 1
ATOM 2519 C CA . ALA A 1 309 ? -23.091 10.445 37.571 1.00 94.88 309 ALA A CA 1
ATOM 2520 C C . ALA A 1 309 ? -21.592 10.696 37.817 1.00 94.88 309 ALA A C 1
ATOM 2522 O O . ALA A 1 309 ? -20.866 11.008 36.871 1.00 94.88 309 ALA A O 1
ATOM 2523 N N . LYS A 1 310 ? -21.106 10.499 39.053 1.00 95.50 310 LYS A N 1
ATOM 2524 C CA . LYS A 1 310 ? -19.671 10.584 39.383 1.00 95.50 310 LYS A CA 1
ATOM 2525 C C . LYS A 1 310 ? -18.857 9.504 38.670 1.00 95.50 310 LYS A C 1
ATOM 2527 O O . LYS A 1 310 ? -17.820 9.814 38.088 1.00 95.50 310 LYS A O 1
ATOM 2532 N N . MET A 1 311 ? -19.359 8.269 38.631 1.00 96.19 311 MET A N 1
ATOM 2533 C CA . MET A 1 311 ? -18.728 7.161 37.906 1.00 96.19 311 MET A CA 1
ATOM 2534 C C . MET A 1 311 ? -18.614 7.456 36.403 1.00 96.19 311 MET A C 1
ATOM 2536 O O . MET A 1 311 ? -17.552 7.250 35.816 1.00 96.19 311 MET A O 1
ATOM 2540 N N . LYS A 1 312 ? -19.671 7.994 35.777 1.00 95.19 312 LYS A N 1
ATOM 2541 C CA . LYS A 1 312 ? -19.648 8.417 34.364 1.00 95.19 312 LYS A CA 1
ATOM 2542 C C . LYS A 1 312 ? -18.657 9.557 34.124 1.00 95.19 312 LYS A C 1
ATOM 2544 O O . LYS A 1 312 ? -17.892 9.498 33.163 1.00 95.19 312 LYS A O 1
ATOM 2549 N N . ALA A 1 313 ? -18.636 10.563 34.999 1.00 96.00 313 ALA A N 1
ATOM 2550 C CA . ALA A 1 313 ? -17.703 11.683 34.900 1.00 96.00 313 ALA A CA 1
ATOM 2551 C C . ALA A 1 313 ? -16.239 11.227 35.016 1.00 96.00 313 ALA A C 1
ATOM 2553 O O . ALA A 1 313 ? -15.408 11.636 34.205 1.00 96.00 313 ALA A O 1
ATOM 2554 N N . ASN A 1 314 ? -15.933 10.330 35.957 1.00 96.62 314 ASN A N 1
ATOM 2555 C CA . ASN A 1 314 ? -14.607 9.725 36.086 1.00 96.62 314 ASN A CA 1
ATOM 2556 C C . ASN A 1 314 ? -14.223 8.940 34.815 1.00 96.62 314 ASN A C 1
ATOM 2558 O O . ASN A 1 314 ? -13.134 9.146 34.279 1.00 96.62 314 ASN A O 1
ATOM 2562 N N . ARG A 1 315 ? -15.128 8.121 34.254 1.00 95.94 315 ARG A N 1
ATOM 2563 C CA . ARG A 1 315 ? -14.847 7.366 33.017 1.00 95.94 315 ARG A CA 1
ATOM 2564 C C . ARG A 1 315 ? -14.599 8.276 31.818 1.00 95.94 315 ARG A C 1
ATOM 2566 O O . ARG A 1 315 ? -13.686 8.011 31.034 1.00 95.94 315 ARG A O 1
ATOM 2573 N N . GLN A 1 316 ? -15.341 9.377 31.713 1.00 95.69 316 GLN A N 1
ATOM 2574 C CA . GLN A 1 316 ? -15.089 10.390 30.692 1.00 95.69 316 GLN A CA 1
ATOM 2575 C C . GLN A 1 316 ? -13.731 11.073 30.897 1.00 95.69 316 GLN A C 1
ATOM 2577 O O . GLN A 1 316 ? -12.978 11.232 29.938 1.00 95.69 316 GLN A O 1
ATOM 2582 N N . LYS A 1 317 ? -13.392 11.440 32.139 1.00 94.81 317 LYS A N 1
ATOM 2583 C CA . LYS A 1 317 ? -12.097 12.042 32.483 1.00 94.81 317 LYS A CA 1
ATOM 2584 C C . LYS A 1 317 ? -10.940 11.114 32.105 1.00 94.81 317 LYS A C 1
ATOM 2586 O O . LYS A 1 317 ? -10.047 11.541 31.380 1.00 94.81 317 LYS A O 1
ATOM 2591 N N . ARG A 1 318 ? -11.021 9.833 32.479 1.00 94.00 318 ARG A N 1
ATOM 2592 C CA . ARG A 1 318 ? -10.047 8.799 32.101 1.00 94.00 318 ARG A CA 1
ATOM 2593 C C . ARG A 1 318 ? -9.895 8.679 30.588 1.00 94.00 318 ARG A C 1
ATOM 2595 O O . ARG A 1 318 ? -8.779 8.623 30.088 1.00 94.00 318 ARG A O 1
ATOM 2602 N N . SER A 1 319 ? -11.005 8.664 29.848 1.00 92.56 319 SER A N 1
ATOM 2603 C CA . SER A 1 319 ? -10.965 8.604 28.382 1.00 92.56 319 SER A CA 1
ATOM 2604 C C . SER A 1 319 ? -10.292 9.833 27.767 1.00 92.56 319 SER A C 1
ATOM 2606 O O . SER A 1 319 ? -9.529 9.694 26.813 1.00 92.56 319 SER A O 1
ATOM 2608 N N . ASN A 1 320 ? -10.562 11.027 28.298 1.00 91.62 320 ASN A N 1
ATOM 2609 C CA . ASN A 1 320 ? -9.983 12.277 27.805 1.00 91.62 320 ASN A CA 1
ATOM 2610 C C . ASN A 1 320 ? -8.478 12.355 28.087 1.00 91.62 320 ASN A C 1
ATOM 2612 O O . ASN A 1 320 ? -7.711 12.745 27.208 1.00 91.62 320 ASN A O 1
ATOM 2616 N N . GLU A 1 321 ? -8.051 11.970 29.291 1.00 88.25 321 GLU A N 1
ATOM 2617 C CA . GLU A 1 321 ? -6.632 11.920 29.653 1.00 88.25 321 GLU A CA 1
ATOM 2618 C C . GLU A 1 321 ? -5.882 10.912 28.783 1.00 88.25 321 GLU A C 1
ATOM 2620 O O . GLU A 1 321 ? -4.859 11.257 28.192 1.00 88.25 321 GLU A O 1
ATOM 2625 N N . LEU A 1 322 ? -6.446 9.715 28.599 1.00 87.62 322 LEU A N 1
ATOM 2626 C CA . LEU A 1 322 ? -5.876 8.703 27.719 1.00 87.62 322 LEU A CA 1
ATOM 2627 C C . LEU A 1 322 ? -5.734 9.229 26.281 1.00 87.62 322 LEU A C 1
ATOM 2629 O O . LEU A 1 322 ? -4.648 9.163 25.712 1.00 87.62 322 LEU A O 1
ATOM 2633 N N . ALA A 1 323 ? -6.791 9.809 25.705 1.00 86.50 323 ALA A N 1
ATOM 2634 C CA . ALA A 1 323 ? -6.754 10.365 24.351 1.00 86.50 323 ALA A CA 1
ATOM 2635 C C . ALA A 1 323 ? -5.714 11.492 24.199 1.00 86.50 323 ALA A C 1
ATOM 2637 O O . ALA A 1 323 ? -5.006 11.546 23.193 1.00 86.50 323 ALA A O 1
ATOM 2638 N N . SER A 1 324 ? -5.583 12.354 25.212 1.00 85.00 324 SER A N 1
ATOM 2639 C CA . SER A 1 324 ? -4.573 13.419 25.258 1.00 85.00 324 SER A CA 1
ATOM 2640 C C . SER A 1 324 ? -3.148 12.855 25.260 1.00 85.00 324 SER A C 1
ATOM 2642 O O . SER A 1 324 ? -2.301 13.294 24.478 1.00 85.00 324 SER A O 1
ATOM 2644 N N . ILE A 1 325 ? -2.898 11.827 26.079 1.00 81.62 325 ILE A N 1
ATOM 2645 C CA . ILE A 1 325 ? -1.615 11.116 26.139 1.00 81.62 325 ILE A CA 1
ATOM 2646 C C . ILE A 1 325 ? -1.296 10.474 24.781 1.00 81.62 325 ILE A C 1
ATOM 2648 O O . ILE A 1 325 ? -0.197 10.668 24.262 1.00 81.62 325 ILE A O 1
ATOM 2652 N N . TYR A 1 326 ? -2.257 9.779 24.162 1.00 80.75 326 TYR A N 1
ATOM 2653 C CA . TYR A 1 326 ? -2.064 9.164 22.843 1.00 80.75 326 TYR A CA 1
ATOM 2654 C C . TYR A 1 326 ? -1.751 10.202 21.754 1.00 80.75 326 TYR A C 1
ATOM 2656 O O . TYR A 1 326 ? -0.781 10.040 21.015 1.00 80.75 326 TYR A O 1
ATOM 2664 N N . SER A 1 327 ? -2.527 11.285 21.670 1.00 78.75 327 SER A N 1
ATOM 2665 C CA . SER A 1 327 ? -2.324 12.321 20.649 1.00 78.75 327 SER A CA 1
ATOM 2666 C C . SER A 1 327 ? -0.963 13.008 20.791 1.00 78.75 327 SER A C 1
ATOM 2668 O O . SER A 1 327 ? -0.265 13.199 19.797 1.00 78.75 327 SER A O 1
ATOM 2670 N N . LYS A 1 328 ? -0.541 13.319 22.023 1.00 76.06 328 LYS A N 1
ATOM 2671 C CA . LYS A 1 328 ? 0.742 13.987 22.272 1.00 76.06 328 LYS A CA 1
ATOM 2672 C C . LYS A 1 328 ? 1.941 13.076 22.006 1.00 76.06 328 LYS A C 1
ATOM 2674 O O . LYS A 1 328 ? 2.942 13.533 21.462 1.00 76.06 328 LYS A O 1
ATOM 2679 N N . LEU A 1 329 ? 1.857 11.806 22.406 1.00 81.38 329 LEU A N 1
ATOM 2680 C CA . LEU A 1 329 ? 3.004 10.902 22.358 1.00 81.38 329 LEU A CA 1
ATOM 2681 C C . LEU A 1 329 ? 3.221 10.294 20.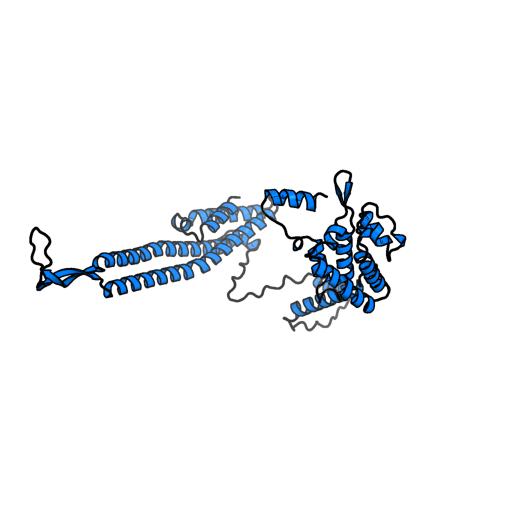975 1.00 81.38 329 LEU A C 1
ATOM 2683 O O . LEU A 1 329 ? 4.356 10.271 20.505 1.00 81.38 329 LEU A O 1
ATOM 2687 N N . PHE A 1 330 ? 2.178 9.798 20.309 1.00 77.00 330 PHE A N 1
ATOM 2688 C CA . PHE A 1 330 ? 2.381 8.925 19.150 1.00 77.00 330 PHE A CA 1
ATOM 2689 C C . PHE A 1 330 ? 2.808 9.684 17.890 1.00 77.00 330 PHE A C 1
ATOM 2691 O O . PHE A 1 330 ? 3.727 9.236 17.205 1.00 77.00 330 PHE A O 1
ATOM 2698 N N . GLU A 1 331 ? 2.228 10.854 17.607 1.00 75.44 331 GLU A N 1
ATOM 2699 C CA . GLU A 1 331 ? 2.605 11.635 16.420 1.00 75.44 331 GLU A CA 1
ATOM 2700 C C . GLU A 1 331 ? 4.064 12.108 16.502 1.00 75.44 331 GLU A C 1
ATOM 2702 O O . GLU A 1 331 ? 4.851 11.866 15.586 1.00 75.44 331 GLU A O 1
ATOM 2707 N N . GLN A 1 332 ? 4.467 12.693 17.633 1.00 80.62 332 GLN A N 1
ATOM 2708 C CA . GLN A 1 332 ? 5.835 13.191 17.822 1.00 80.62 332 GLN A CA 1
ATOM 2709 C C . GLN A 1 332 ? 6.863 12.057 17.907 1.00 80.62 332 GLN A C 1
ATOM 2711 O O . GLN A 1 332 ? 7.933 12.146 17.302 1.00 80.62 332 GLN A O 1
ATOM 2716 N N . THR A 1 333 ? 6.531 10.958 18.591 1.00 87.44 333 THR A N 1
ATOM 2717 C CA . THR A 1 333 ? 7.426 9.796 18.682 1.00 87.44 333 THR A CA 1
ATOM 2718 C C . THR A 1 333 ? 7.644 9.164 17.314 1.00 87.44 333 THR A C 1
ATOM 2720 O O . THR A 1 333 ? 8.788 8.900 16.958 1.00 87.44 333 THR A O 1
ATOM 2723 N N . SER A 1 334 ? 6.586 8.980 16.513 1.00 85.62 334 SER A N 1
ATOM 2724 C CA . SER A 1 334 ? 6.703 8.373 15.179 1.00 85.62 334 SER A CA 1
ATOM 2725 C C . SER A 1 334 ? 7.660 9.152 14.272 1.00 85.62 334 SER A C 1
ATOM 2727 O O . SER A 1 334 ? 8.485 8.562 13.573 1.00 85.62 334 SER A O 1
ATOM 2729 N N . LEU A 1 335 ? 7.628 10.485 14.360 1.00 86.94 335 LEU A N 1
ATOM 2730 C CA . LEU A 1 335 ? 8.556 11.362 13.662 1.00 86.94 335 LEU A CA 1
ATOM 2731 C C . LEU A 1 335 ? 10.004 11.153 14.127 1.00 86.94 335 LEU A C 1
ATOM 2733 O O . LEU A 1 335 ? 10.923 11.083 13.307 1.00 86.94 335 LEU A O 1
ATOM 2737 N N . HIS A 1 336 ? 10.239 11.086 15.436 1.00 89.69 336 HIS A N 1
ATOM 2738 C CA . HIS A 1 336 ? 11.584 10.872 15.966 1.00 89.69 336 HIS A CA 1
ATOM 2739 C C . HIS A 1 336 ? 12.118 9.474 15.637 1.00 89.69 336 HIS A C 1
ATOM 2741 O O . HIS A 1 336 ? 13.279 9.367 15.243 1.00 89.69 336 HIS A O 1
ATOM 2747 N N . CYS A 1 337 ? 11.273 8.444 15.691 1.00 90.19 337 CYS A N 1
ATOM 2748 C CA . CYS A 1 337 ? 11.588 7.085 15.258 1.00 90.19 337 CYS A CA 1
ATOM 2749 C C . CYS A 1 337 ? 11.979 7.034 13.777 1.00 90.19 337 CYS A C 1
ATOM 2751 O O . CYS A 1 337 ? 13.067 6.569 13.451 1.00 90.19 337 CYS A O 1
ATOM 2753 N N . ALA A 1 338 ? 11.163 7.604 12.886 1.00 89.69 338 ALA A N 1
ATOM 2754 C CA . ALA A 1 338 ? 11.455 7.630 11.452 1.00 89.69 338 ALA A CA 1
ATOM 2755 C C . ALA A 1 338 ? 12.779 8.350 11.140 1.00 89.69 338 ALA A C 1
ATOM 2757 O O . ALA A 1 338 ? 13.558 7.911 10.295 1.00 89.69 338 ALA A O 1
ATOM 2758 N N . ASN A 1 339 ? 13.072 9.446 11.846 1.00 89.44 339 ASN A N 1
ATOM 2759 C CA . ASN A 1 339 ? 14.336 10.167 11.694 1.00 89.44 339 ASN A CA 1
ATOM 2760 C C . ASN A 1 339 ? 15.538 9.367 12.208 1.00 89.44 339 ASN A C 1
ATOM 2762 O O . ASN A 1 339 ? 16.589 9.357 11.562 1.00 89.44 339 ASN A O 1
ATOM 2766 N N . LEU A 1 340 ? 15.380 8.684 13.342 1.00 90.88 340 LEU A N 1
ATOM 2767 C CA . LEU A 1 340 ? 16.384 7.789 13.908 1.00 90.88 340 LEU A CA 1
ATOM 2768 C C . LEU A 1 340 ? 16.703 6.655 12.917 1.00 90.88 340 LEU A C 1
ATOM 2770 O O . LEU A 1 340 ? 17.864 6.460 12.560 1.00 90.88 340 LEU A O 1
ATOM 2774 N N . GLU A 1 341 ? 15.681 5.979 12.391 1.00 91.75 341 GLU A N 1
ATOM 2775 C CA . GLU A 1 341 ? 15.816 4.916 11.389 1.00 91.75 341 GLU A CA 1
ATOM 2776 C C . GLU A 1 341 ? 16.451 5.416 10.085 1.00 91.75 341 GLU A C 1
ATOM 2778 O O . GLU A 1 341 ? 17.337 4.759 9.536 1.00 91.75 341 GLU A O 1
ATOM 2783 N N . ASN A 1 342 ? 16.057 6.600 9.608 1.00 90.31 342 ASN A N 1
ATOM 2784 C CA . ASN A 1 342 ? 16.610 7.205 8.396 1.00 90.31 342 ASN A CA 1
ATOM 2785 C C . ASN A 1 342 ? 18.115 7.490 8.526 1.00 90.31 342 ASN A C 1
ATOM 2787 O O . ASN A 1 342 ? 18.875 7.216 7.595 1.00 90.31 342 ASN A O 1
ATOM 2791 N N . ILE A 1 343 ? 18.570 7.992 9.683 1.00 90.69 343 ILE A N 1
ATOM 2792 C CA . ILE A 1 343 ? 20.005 8.180 9.965 1.00 90.69 343 ILE A CA 1
ATOM 2793 C C . ILE A 1 343 ? 20.748 6.846 9.810 1.00 90.69 343 ILE A C 1
ATOM 2795 O O . ILE A 1 343 ? 21.775 6.787 9.129 1.00 90.69 343 ILE A O 1
ATOM 2799 N N . ILE A 1 344 ? 20.204 5.768 10.380 1.00 91.81 344 ILE A N 1
ATOM 2800 C CA . ILE A 1 344 ? 20.815 4.435 10.329 1.00 91.81 344 ILE A CA 1
ATOM 2801 C C . ILE A 1 344 ? 20.797 3.846 8.915 1.00 91.81 344 ILE A C 1
ATOM 2803 O O . ILE A 1 344 ? 21.812 3.320 8.458 1.00 91.81 344 ILE A O 1
ATOM 2807 N N . LEU A 1 345 ? 19.697 3.991 8.174 1.00 91.00 345 LEU A N 1
ATOM 2808 C CA . LEU A 1 345 ? 19.601 3.550 6.780 1.00 91.00 345 LEU A CA 1
ATOM 2809 C C . LEU A 1 345 ? 20.609 4.266 5.880 1.00 91.00 345 LEU A C 1
ATOM 2811 O O . LEU A 1 345 ? 21.315 3.618 5.104 1.00 91.00 345 LEU A O 1
ATOM 2815 N N . LYS A 1 346 ? 20.713 5.595 5.991 1.00 90.06 346 LYS A N 1
ATOM 2816 C CA . LYS A 1 346 ? 21.691 6.381 5.226 1.00 90.06 346 LYS A CA 1
ATOM 2817 C C . LYS A 1 346 ? 23.115 5.971 5.573 1.00 90.06 346 LYS A C 1
ATOM 2819 O O . LYS A 1 346 ? 23.939 5.801 4.677 1.00 90.06 346 LYS A O 1
ATOM 2824 N N . MET A 1 347 ? 23.390 5.749 6.853 1.00 88.81 347 MET A N 1
ATOM 2825 C CA . MET A 1 347 ? 24.688 5.284 7.319 1.00 88.81 347 MET A CA 1
ATOM 2826 C C . MET A 1 347 ? 25.049 3.896 6.774 1.00 88.81 347 MET A C 1
ATOM 2828 O O . MET A 1 347 ? 26.161 3.714 6.275 1.00 88.81 347 MET A O 1
ATOM 2832 N N . HIS A 1 348 ? 24.101 2.954 6.774 1.00 89.06 348 HIS A N 1
ATOM 2833 C CA . HIS A 1 348 ? 24.278 1.625 6.176 1.00 89.06 348 HIS A CA 1
ATOM 2834 C C . HIS A 1 348 ? 24.529 1.700 4.670 1.00 89.06 348 HIS A C 1
ATOM 2836 O O . HIS A 1 348 ? 25.434 1.059 4.137 1.00 89.06 348 HIS A O 1
ATOM 2842 N N . ASN A 1 349 ? 23.764 2.538 3.969 1.00 89.62 349 ASN A N 1
ATOM 2843 C CA . ASN A 1 349 ? 23.933 2.749 2.533 1.00 89.62 349 ASN A CA 1
ATOM 2844 C C . ASN A 1 349 ? 25.300 3.368 2.212 1.00 89.62 349 ASN A C 1
ATOM 2846 O O . ASN A 1 349 ? 25.957 2.947 1.262 1.00 89.62 349 ASN A O 1
ATOM 2850 N N . HIS A 1 350 ? 25.767 4.328 3.014 1.00 89.44 350 HIS A N 1
ATOM 2851 C CA . HIS A 1 350 ? 27.119 4.865 2.881 1.00 89.44 350 HIS A CA 1
ATOM 2852 C C . HIS A 1 350 ? 28.186 3.796 3.123 1.00 89.44 350 HIS A C 1
ATOM 2854 O O . HIS A 1 350 ? 29.150 3.750 2.367 1.00 89.44 350 HIS A O 1
ATOM 2860 N N . MET A 1 351 ? 27.999 2.911 4.108 1.00 87.62 351 MET A N 1
ATOM 2861 C CA . MET A 1 351 ? 28.926 1.806 4.365 1.00 87.62 351 MET A CA 1
ATOM 2862 C C . MET A 1 351 ? 29.028 0.850 3.168 1.00 87.62 351 MET A C 1
ATOM 2864 O O . MET A 1 351 ? 30.131 0.512 2.752 1.00 87.62 351 MET A O 1
ATOM 2868 N N . LYS A 1 352 ? 27.894 0.461 2.570 1.00 87.56 352 LYS A N 1
ATOM 2869 C CA . LYS A 1 352 ? 27.860 -0.441 1.402 1.00 87.56 352 LYS A CA 1
ATOM 2870 C C . LYS A 1 352 ? 28.504 0.148 0.147 1.00 87.56 352 LYS A C 1
ATOM 2872 O O . LYS A 1 352 ? 29.034 -0.596 -0.669 1.00 87.56 352 LYS A O 1
ATOM 2877 N N . ASN A 1 353 ? 28.420 1.466 -0.018 1.00 86.31 353 ASN A N 1
ATOM 2878 C CA . ASN A 1 353 ? 28.863 2.160 -1.228 1.00 86.31 353 ASN A CA 1
ATOM 2879 C C . ASN A 1 353 ? 30.325 2.634 -1.166 1.00 86.31 353 ASN A C 1
ATOM 2881 O O . ASN A 1 353 ? 30.821 3.193 -2.142 1.00 86.31 353 ASN A O 1
ATOM 2885 N N . VAL A 1 354 ? 30.999 2.473 -0.026 1.00 86.44 354 VAL A N 1
ATOM 2886 C CA . VAL A 1 354 ? 32.382 2.909 0.183 1.00 86.44 354 VAL A CA 1
ATOM 2887 C C . VAL A 1 354 ? 33.294 1.685 0.240 1.00 86.44 354 VAL A C 1
ATOM 2889 O O . VAL A 1 354 ? 33.010 0.732 0.959 1.00 86.44 354 VAL A O 1
ATOM 2892 N N . ASP A 1 355 ? 34.423 1.731 -0.474 1.00 85.12 355 ASP A N 1
ATOM 2893 C CA . ASP A 1 355 ? 35.401 0.639 -0.483 1.00 85.12 355 ASP A CA 1
ATOM 2894 C C . ASP A 1 355 ? 35.857 0.274 0.935 1.00 85.12 355 ASP A C 1
ATOM 2896 O O . ASP A 1 355 ? 36.284 1.142 1.709 1.00 85.12 355 ASP A O 1
ATOM 2900 N N . SER A 1 356 ? 35.834 -1.023 1.250 1.00 83.12 356 SER A N 1
ATOM 2901 C CA . SER A 1 356 ? 36.132 -1.565 2.586 1.00 83.12 356 SER A CA 1
ATOM 2902 C C . SER A 1 356 ? 37.537 -1.232 3.099 1.00 83.12 356 SER A C 1
ATOM 2904 O O . SER A 1 356 ? 37.757 -1.123 4.305 1.00 83.12 356 SER A O 1
ATOM 2906 N N . LEU A 1 357 ? 38.483 -1.024 2.180 1.00 81.88 357 LEU A N 1
ATOM 2907 C CA . LEU A 1 357 ? 39.874 -0.667 2.466 1.00 81.88 357 LEU A CA 1
ATOM 2908 C C . LEU A 1 357 ? 40.092 0.844 2.637 1.00 81.88 357 LEU A C 1
ATOM 2910 O O . LEU A 1 357 ? 41.199 1.280 2.954 1.00 81.88 357 LEU A O 1
ATOM 2914 N N . SER A 1 358 ? 39.062 1.666 2.424 1.00 89.06 358 SER A N 1
ATOM 2915 C CA . SER A 1 358 ? 39.193 3.116 2.519 1.00 89.06 358 SER A CA 1
ATOM 2916 C C . SER A 1 358 ? 39.215 3.611 3.972 1.00 89.06 358 SER A C 1
ATOM 2918 O O . SER A 1 358 ? 38.566 3.076 4.879 1.00 89.06 358 SER A O 1
ATOM 2920 N N . SER A 1 359 ? 39.906 4.731 4.195 1.00 86.81 359 SER A N 1
ATOM 2921 C CA . SER A 1 359 ? 39.876 5.435 5.486 1.00 86.81 359 SER A CA 1
ATOM 2922 C C . SER A 1 359 ? 38.469 5.939 5.844 1.00 86.81 359 SER A C 1
ATOM 2924 O O . SER A 1 359 ? 38.150 6.095 7.023 1.00 86.81 359 SER A O 1
ATOM 2926 N N . MET A 1 360 ? 37.605 6.152 4.845 1.00 86.62 360 MET A N 1
ATOM 2927 C CA . MET A 1 360 ? 36.206 6.544 5.035 1.00 86.62 360 MET A CA 1
ATOM 2928 C C . MET A 1 360 ? 35.362 5.397 5.592 1.00 86.62 360 MET A C 1
ATOM 2930 O O . MET A 1 360 ? 34.587 5.626 6.517 1.00 86.62 360 MET A O 1
ATOM 2934 N N . HIS A 1 361 ? 35.571 4.164 5.124 1.00 89.69 361 HIS A N 1
ATOM 2935 C CA . HIS A 1 361 ? 34.904 2.980 5.674 1.00 89.69 361 HIS A CA 1
ATOM 2936 C C . HIS A 1 361 ? 35.240 2.786 7.161 1.00 89.69 361 HIS A C 1
ATOM 2938 O O . HIS A 1 361 ? 34.365 2.525 7.984 1.00 89.69 361 HIS A O 1
ATOM 2944 N N . THR A 1 362 ? 36.503 3.014 7.542 1.00 88.44 362 THR A N 1
ATOM 2945 C CA . THR A 1 362 ? 36.912 2.988 8.959 1.00 88.44 362 THR A CA 1
ATOM 2946 C C . THR A 1 362 ? 36.184 4.052 9.786 1.00 88.44 362 THR A C 1
ATOM 2948 O O . THR A 1 362 ? 35.646 3.737 10.844 1.00 88.44 362 THR A O 1
ATOM 2951 N N . LYS A 1 363 ? 36.088 5.290 9.281 1.00 90.69 363 LYS A N 1
ATOM 2952 C CA . LYS A 1 363 ? 35.379 6.385 9.968 1.00 90.69 363 LYS A CA 1
ATOM 2953 C C . LYS A 1 363 ? 33.882 6.119 10.128 1.00 90.69 363 LYS A C 1
ATOM 2955 O O . LYS A 1 363 ? 33.338 6.399 11.193 1.00 90.69 363 LYS A O 1
ATOM 2960 N N . LEU A 1 364 ? 33.229 5.571 9.102 1.00 90.75 364 LEU A N 1
ATOM 2961 C CA . LEU A 1 364 ? 31.821 5.169 9.171 1.00 90.75 364 LEU A CA 1
ATOM 2962 C C . LEU A 1 364 ? 31.615 4.067 10.212 1.00 90.75 364 LEU A C 1
ATOM 2964 O O . LEU A 1 364 ? 30.677 4.139 11.001 1.00 90.75 364 LEU A O 1
ATOM 2968 N N . ARG A 1 365 ? 32.524 3.088 10.273 1.00 90.06 365 ARG A N 1
ATOM 2969 C CA . ARG A 1 365 ? 32.461 2.002 11.261 1.00 90.06 365 ARG A CA 1
ATOM 2970 C C . ARG A 1 365 ? 32.607 2.529 12.681 1.00 90.06 365 ARG A C 1
ATOM 2972 O O . ARG A 1 365 ? 31.851 2.133 13.563 1.00 90.06 365 ARG A O 1
ATOM 2979 N N . ASP A 1 366 ? 33.552 3.435 12.904 1.00 90.62 366 ASP A N 1
ATOM 2980 C CA . ASP A 1 366 ? 33.779 4.020 14.225 1.00 90.62 366 ASP A CA 1
ATOM 2981 C C . ASP A 1 366 ? 32.605 4.909 14.656 1.00 90.62 366 ASP A C 1
ATOM 2983 O O . ASP A 1 366 ? 32.170 4.841 15.806 1.00 90.62 366 ASP A O 1
ATOM 2987 N N . ALA A 1 367 ? 32.024 5.680 13.731 1.00 91.44 367 ALA A N 1
ATOM 2988 C CA . ALA A 1 367 ? 30.786 6.408 13.991 1.00 91.44 367 ALA A CA 1
ATOM 2989 C C . ALA A 1 367 ? 29.631 5.446 14.337 1.00 91.44 367 ALA A C 1
ATOM 2991 O O . ALA A 1 367 ? 28.896 5.707 15.286 1.00 91.44 367 ALA A O 1
ATOM 2992 N N . GLY A 1 368 ? 29.510 4.315 13.632 1.00 91.81 368 GLY A N 1
ATOM 2993 C CA . GLY A 1 368 ? 28.430 3.343 13.836 1.00 91.81 368 GLY A CA 1
ATOM 2994 C C . GLY A 1 368 ? 28.522 2.684 15.203 1.00 91.81 368 GLY A C 1
ATOM 2995 O O . GLY A 1 368 ? 27.535 2.615 15.930 1.00 91.81 368 GLY A O 1
ATOM 2996 N N . ARG A 1 369 ? 29.743 2.328 15.614 1.00 91.69 369 ARG A N 1
ATOM 2997 C CA . ARG A 1 369 ? 30.036 1.849 16.971 1.00 91.69 369 ARG A CA 1
ATOM 2998 C C . ARG A 1 369 ? 29.635 2.863 18.035 1.00 91.69 369 ARG A C 1
ATOM 3000 O O . ARG A 1 369 ? 29.030 2.484 19.031 1.00 91.69 369 ARG A O 1
ATOM 3007 N N . ILE A 1 370 ? 29.940 4.145 17.832 1.00 93.06 370 ILE A N 1
ATOM 3008 C CA . ILE A 1 370 ? 29.554 5.203 18.775 1.00 93.06 370 ILE A CA 1
ATOM 3009 C C . ILE A 1 370 ? 28.030 5.294 18.896 1.00 93.06 370 ILE A C 1
ATOM 3011 O O . ILE A 1 370 ? 27.526 5.375 20.015 1.00 93.06 370 ILE A O 1
ATOM 3015 N N . LEU A 1 371 ? 27.295 5.236 17.780 1.00 93.12 371 LEU A N 1
ATOM 3016 C CA . LEU A 1 371 ? 25.830 5.221 17.816 1.00 93.12 371 LEU A CA 1
ATOM 3017 C C . LEU A 1 371 ? 25.293 3.970 18.516 1.00 93.12 371 LEU A C 1
ATOM 3019 O O . LEU A 1 371 ? 24.376 4.077 19.329 1.00 93.12 371 LEU A O 1
ATOM 3023 N N . PHE A 1 372 ? 25.880 2.802 18.247 1.00 92.94 372 PHE A N 1
ATOM 3024 C CA . PHE A 1 372 ? 25.476 1.539 18.860 1.00 92.94 372 PHE A C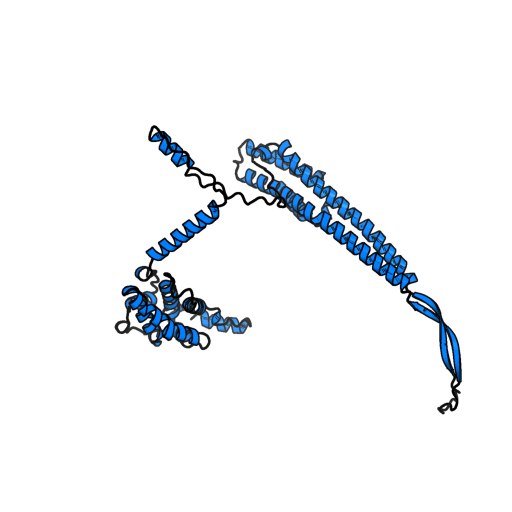A 1
ATOM 3025 C C . PHE A 1 372 ? 25.621 1.612 20.378 1.00 92.94 372 PHE A C 1
ATOM 3027 O O . PHE A 1 372 ? 24.642 1.443 21.104 1.00 92.94 372 PHE A O 1
ATOM 3034 N N . TYR A 1 373 ? 26.812 1.979 20.861 1.00 92.25 373 TYR A N 1
ATOM 3035 C CA . TYR A 1 373 ? 27.062 2.095 22.293 1.00 92.25 373 TYR A CA 1
ATOM 3036 C C . TYR A 1 373 ? 26.195 3.169 22.943 1.00 92.25 373 TYR A C 1
ATOM 3038 O O . TYR A 1 373 ? 25.633 2.918 24.007 1.00 92.25 373 TYR A O 1
ATOM 3046 N N . HIS A 1 374 ? 26.005 4.317 22.285 1.00 92.12 374 HIS A N 1
ATOM 3047 C CA . HIS A 1 374 ? 25.111 5.358 22.786 1.00 92.12 374 HIS A CA 1
ATOM 3048 C C . HIS A 1 374 ? 23.659 4.876 22.903 1.00 92.12 374 HIS A C 1
ATOM 3050 O O . HIS A 1 374 ? 22.974 5.217 23.864 1.00 92.12 374 HIS A O 1
ATOM 3056 N N . SER A 1 375 ? 23.198 4.051 21.962 1.00 90.44 375 SER A N 1
ATOM 3057 C CA . SER A 1 375 ? 21.859 3.451 22.008 1.00 90.44 375 SER A CA 1
ATOM 3058 C C . SER A 1 375 ? 21.742 2.495 23.184 1.00 90.44 375 SER A C 1
ATOM 3060 O O . SER A 1 375 ? 20.861 2.654 24.021 1.00 90.44 375 SER A O 1
ATOM 3062 N N . THR A 1 376 ? 22.689 1.563 23.308 1.00 89.12 376 THR A N 1
ATOM 3063 C CA . THR A 1 376 ? 22.691 0.580 24.401 1.00 89.12 376 THR A CA 1
ATOM 3064 C C . THR A 1 376 ? 22.859 1.211 25.783 1.00 89.12 376 THR A C 1
ATOM 3066 O O . THR A 1 376 ? 22.372 0.656 26.759 1.00 89.12 376 THR A O 1
ATOM 3069 N N . SER A 1 377 ? 23.521 2.371 25.890 1.00 88.75 377 SER A N 1
ATOM 3070 C CA . SER A 1 377 ? 23.681 3.076 27.166 1.00 88.75 377 SER A CA 1
ATOM 3071 C C . SER A 1 377 ? 22.479 3.942 27.538 1.00 88.75 377 SER A C 1
ATOM 3073 O O . SER A 1 377 ? 22.330 4.292 28.705 1.00 88.75 377 SER A O 1
ATOM 3075 N N . SER A 1 378 ? 21.679 4.357 26.552 1.00 85.50 378 SER A N 1
ATOM 3076 C CA . SER A 1 378 ? 20.578 5.309 26.757 1.00 85.50 378 SER A CA 1
ATOM 3077 C C . SER A 1 378 ? 19.208 4.634 26.820 1.00 85.50 378 SER A C 1
ATOM 3079 O O . SER A 1 378 ? 18.287 5.205 27.392 1.00 85.50 378 SER A O 1
ATOM 3081 N N . ILE A 1 379 ? 19.067 3.441 26.238 1.00 84.38 379 ILE A N 1
ATOM 3082 C CA . ILE A 1 379 ? 17.833 2.650 26.264 1.00 84.38 379 ILE A CA 1
ATOM 3083 C C . ILE A 1 379 ? 17.858 1.762 27.509 1.00 84.38 379 ILE A C 1
ATOM 3085 O O . ILE A 1 379 ? 18.731 0.906 27.654 1.00 84.38 379 ILE A O 1
ATOM 3089 N N . THR A 1 380 ? 16.893 1.954 28.402 1.00 81.88 380 THR A N 1
ATOM 3090 C CA . THR A 1 380 ? 16.679 1.113 29.584 1.00 81.88 380 THR A CA 1
ATOM 3091 C C . THR A 1 380 ? 15.437 0.238 29.398 1.00 81.88 380 THR A C 1
ATOM 3093 O O . THR A 1 380 ? 14.790 0.248 28.349 1.00 81.88 380 THR A O 1
ATOM 3096 N N . SER A 1 381 ? 15.067 -0.531 30.426 1.00 79.81 381 SER A N 1
ATOM 3097 C CA . SER A 1 381 ? 13.840 -1.335 30.408 1.00 79.81 381 SER A CA 1
ATOM 3098 C C . SER A 1 381 ? 12.567 -0.498 30.227 1.00 79.81 381 SER A C 1
ATOM 3100 O O . SER A 1 381 ? 11.585 -1.016 29.701 1.00 79.81 381 SER A O 1
ATOM 3102 N N . LEU A 1 382 ? 12.581 0.782 30.619 1.00 76.12 382 LEU A N 1
ATOM 3103 C CA . LEU A 1 382 ? 11.437 1.692 30.492 1.00 76.12 382 LEU A CA 1
ATOM 3104 C C . LEU A 1 382 ? 11.141 2.045 29.032 1.00 76.12 382 LEU A C 1
ATOM 3106 O O . LEU A 1 382 ? 9.987 2.052 28.613 1.00 76.12 382 LEU A O 1
ATOM 3110 N N . GLU A 1 383 ? 12.176 2.299 28.239 1.00 79.56 383 GLU A N 1
ATOM 3111 C CA . GLU A 1 383 ? 12.031 2.595 26.816 1.00 79.56 383 GLU A CA 1
ATOM 3112 C C . GLU A 1 383 ? 11.629 1.346 26.013 1.00 79.56 383 GLU A C 1
ATOM 3114 O O . GLU A 1 383 ? 10.893 1.455 25.036 1.00 79.56 383 GLU A O 1
ATOM 3119 N N . MET A 1 384 ? 12.043 0.147 26.442 1.00 76.50 384 MET A N 1
ATOM 3120 C CA . MET A 1 384 ? 11.701 -1.111 25.756 1.00 76.50 384 MET A CA 1
ATOM 3121 C C . MET A 1 384 ? 10.227 -1.511 25.889 1.00 76.50 384 MET A C 1
ATOM 3123 O O . MET A 1 384 ? 9.706 -2.204 25.017 1.00 76.50 384 MET A O 1
ATOM 3127 N N . ILE A 1 385 ? 9.543 -1.088 26.957 1.00 81.06 385 ILE A N 1
ATOM 3128 C CA . ILE A 1 385 ? 8.106 -1.351 27.142 1.00 81.06 385 ILE A CA 1
ATOM 3129 C C . ILE A 1 385 ? 7.217 -0.326 26.429 1.00 81.06 385 ILE A C 1
ATOM 3131 O O . ILE A 1 385 ? 5.996 -0.460 26.474 1.00 81.06 385 ILE A O 1
ATOM 3135 N N . PHE A 1 386 ? 7.803 0.687 25.778 1.00 84.69 386 PHE A N 1
ATOM 3136 C CA . PHE A 1 386 ? 7.072 1.700 25.025 1.00 84.69 386 PHE A CA 1
ATOM 3137 C C . PHE A 1 386 ? 6.803 1.222 23.584 1.00 84.69 386 PHE A C 1
ATOM 3139 O O . PHE A 1 386 ? 7.713 1.237 22.748 1.00 84.69 386 PHE A O 1
ATOM 3146 N N . PRO A 1 387 ? 5.561 0.822 23.239 1.00 80.81 387 PRO A N 1
ATOM 3147 C CA . PRO A 1 387 ? 5.303 0.106 21.987 1.00 80.81 387 PRO A CA 1
ATOM 3148 C C . PRO A 1 387 ? 5.584 0.934 20.729 1.00 80.81 387 PRO A C 1
ATOM 3150 O O . PRO A 1 387 ? 5.947 0.380 19.701 1.00 80.81 387 PRO A O 1
ATOM 3153 N N . ALA A 1 388 ? 5.451 2.262 20.809 1.00 81.69 388 ALA A N 1
ATOM 3154 C CA . ALA A 1 388 ? 5.648 3.158 19.668 1.00 81.69 388 ALA A CA 1
ATOM 3155 C C . ALA A 1 388 ? 7.109 3.248 19.187 1.00 81.69 388 ALA A C 1
ATOM 3157 O O . ALA A 1 388 ? 7.351 3.706 18.073 1.00 81.69 388 ALA A O 1
ATOM 3158 N N . ALA A 1 389 ? 8.072 2.852 20.026 1.00 85.88 389 ALA A N 1
ATOM 3159 C CA . ALA A 1 389 ? 9.501 2.948 19.731 1.00 85.88 389 ALA A CA 1
ATOM 3160 C C . ALA A 1 389 ? 10.234 1.598 19.754 1.00 85.88 389 ALA A C 1
ATOM 3162 O O . ALA A 1 389 ? 11.365 1.516 19.275 1.00 85.88 389 ALA A O 1
ATOM 3163 N N . ALA A 1 390 ? 9.606 0.543 20.285 1.00 84.88 390 ALA A N 1
ATOM 3164 C CA . ALA A 1 390 ? 10.226 -0.771 20.454 1.00 84.88 390 ALA A CA 1
ATOM 3165 C C . ALA A 1 390 ? 10.778 -1.346 19.135 1.00 84.88 390 ALA A C 1
ATOM 3167 O O . ALA A 1 390 ? 11.937 -1.767 19.088 1.00 84.88 390 ALA A O 1
ATOM 3168 N N . ASP A 1 391 ? 9.992 -1.292 18.055 1.00 87.94 391 ASP A N 1
ATOM 3169 C CA . ASP A 1 391 ? 10.409 -1.783 16.735 1.00 87.94 391 ASP A CA 1
ATOM 3170 C C . ASP A 1 391 ? 11.561 -0.956 16.155 1.00 87.94 391 ASP A C 1
ATOM 3172 O O . ASP A 1 391 ? 12.520 -1.515 15.621 1.00 87.94 391 ASP A O 1
ATOM 3176 N N . SER A 1 392 ? 11.525 0.368 16.323 1.00 89.50 392 SER A N 1
ATOM 3177 C CA . SER A 1 392 ? 12.595 1.263 15.876 1.00 89.50 392 SER A CA 1
ATOM 3178 C C . SER A 1 392 ? 13.899 1.009 16.631 1.00 89.50 392 SER A C 1
ATOM 3180 O O . SER A 1 392 ? 14.969 0.984 16.024 1.00 89.50 392 SER A O 1
ATOM 3182 N N . TYR A 1 393 ? 13.845 0.750 17.940 1.00 88.44 393 TYR A N 1
ATOM 3183 C CA . TYR A 1 393 ? 15.029 0.362 18.709 1.00 88.44 393 TYR A CA 1
ATOM 3184 C C . TYR A 1 393 ? 15.600 -0.979 18.255 1.00 88.44 393 TYR A C 1
ATOM 3186 O O . TYR A 1 393 ? 16.813 -1.088 18.057 1.00 88.44 393 TYR A O 1
ATOM 3194 N N . ALA A 1 394 ? 14.740 -1.978 18.045 1.00 87.44 394 ALA A N 1
ATOM 3195 C CA . ALA A 1 394 ? 15.155 -3.273 17.520 1.00 87.44 394 ALA A CA 1
ATOM 3196 C C . ALA A 1 394 ? 15.803 -3.127 16.135 1.00 87.44 394 ALA A C 1
ATOM 3198 O O . ALA A 1 394 ? 16.879 -3.677 15.897 1.00 87.44 394 ALA A O 1
ATOM 3199 N N . PHE A 1 395 ? 15.198 -2.328 15.254 1.00 90.62 395 PHE A N 1
ATOM 3200 C CA . PHE A 1 395 ? 15.729 -2.021 13.931 1.00 90.62 395 PHE A CA 1
ATOM 3201 C C . PHE A 1 395 ? 17.113 -1.372 14.005 1.00 90.62 395 PHE A C 1
ATOM 3203 O O . PHE A 1 395 ? 18.038 -1.816 13.321 1.00 90.62 395 PHE A O 1
ATOM 3210 N N . VAL A 1 396 ? 17.282 -0.347 14.844 1.00 90.81 396 VAL A N 1
ATOM 3211 C CA . VAL A 1 396 ? 18.560 0.362 14.954 1.00 90.81 396 VAL A CA 1
ATOM 3212 C C . VAL A 1 396 ? 19.655 -0.530 15.525 1.00 90.81 396 VAL A C 1
ATOM 3214 O O . VAL A 1 396 ? 20.753 -0.563 14.968 1.00 90.81 396 VAL A O 1
ATOM 3217 N N . LEU A 1 397 ? 19.367 -1.290 16.583 1.00 89.38 397 LEU A N 1
ATOM 3218 C CA . LEU A 1 397 ? 20.335 -2.228 17.153 1.00 89.38 397 LEU A CA 1
ATOM 3219 C C . LEU A 1 397 ? 20.708 -3.331 16.157 1.00 89.38 397 LEU A C 1
ATOM 3221 O O . LEU A 1 397 ? 21.887 -3.661 16.044 1.00 89.38 397 LEU A O 1
ATOM 3225 N N . ALA A 1 398 ? 19.740 -3.853 15.398 1.00 90.50 398 ALA A N 1
ATOM 3226 C CA . ALA A 1 398 ? 19.998 -4.845 14.360 1.00 90.50 398 ALA A CA 1
ATOM 3227 C C . ALA A 1 398 ? 20.891 -4.278 13.247 1.00 90.50 398 ALA A C 1
ATOM 3229 O O . ALA A 1 398 ? 21.877 -4.903 12.872 1.00 90.50 398 ALA A O 1
ATOM 3230 N N . LYS A 1 399 ? 20.589 -3.074 12.750 1.00 90.25 399 LYS A N 1
ATOM 3231 C CA . LYS A 1 399 ? 21.326 -2.463 11.635 1.00 90.25 399 LYS A CA 1
ATOM 3232 C C . LYS A 1 399 ? 22.713 -1.961 12.003 1.00 90.25 399 LYS A C 1
ATOM 3234 O O . LYS A 1 399 ? 23.592 -1.985 11.154 1.00 90.25 399 LYS A O 1
ATOM 3239 N N . LEU A 1 400 ? 22.910 -1.491 13.231 1.00 87.44 400 LEU A N 1
ATOM 3240 C CA . LEU A 1 400 ? 24.231 -1.099 13.725 1.00 87.44 400 LEU A CA 1
ATOM 3241 C C . LEU A 1 400 ? 25.078 -2.297 14.183 1.00 87.44 400 LEU A C 1
ATOM 3243 O O . LEU A 1 400 ? 26.286 -2.143 14.358 1.00 87.44 400 LEU A O 1
ATOM 3247 N N . GLY A 1 401 ? 24.441 -3.446 14.432 1.00 83.00 401 GLY A N 1
ATOM 3248 C CA . GLY A 1 401 ? 25.104 -4.703 14.772 1.00 83.00 401 GLY A CA 1
ATOM 3249 C C . GLY A 1 401 ? 25.548 -5.538 13.563 1.00 83.00 401 GLY A C 1
ATOM 3250 O O . GLY A 1 401 ? 26.380 -6.426 13.747 1.00 83.00 401 GLY A O 1
ATOM 3251 N N . GLU A 1 402 ? 25.003 -5.266 12.367 1.00 77.25 402 GLU A N 1
ATOM 3252 C CA . GLU A 1 402 ? 25.513 -5.743 11.061 1.00 77.25 402 GLU A CA 1
ATOM 3253 C C . GLU A 1 402 ? 26.903 -5.154 10.769 1.00 77.25 402 GLU A C 1
ATOM 3255 O O . GLU A 1 402 ? 27.777 -5.928 10.309 1.00 77.25 402 GLU A O 1
#

Organism: NCBI:txid387005

pLDDT: mean 80.2, std 15.82, range [34.81, 96.62]